Protein AF-A0A2G6EDW5-F1 (afdb_monomer_lite)

Foldseek 3Di:
DDFPPFPFDDPDQPDDDDDDDDDDDDDDDDDPDDDDPVLLVQLCCCCPVVPDDLVRSCVVSVHDSVVSVVSVCVPDDHDPPDDDDDDLCVVCVVVLLVVCVVPVPDDLVVSVVVVVVVPRPDDSVVSVVVSCVSHDDPDDDDDDPDDDDVLAEKEWDKFWQQWDDDPNDIFTWIKIWIATPHRRRITIGIDRDPDLVVVLVSQVVVCVVVVAHRQEYEYECDVSFFVDDDPPDTHTDVVVVVSCVVRVHHYDYDDPPDPSVPVSVVVVSVCCNPPVVVPPPPPLVVQLLVVQAVPPWAWLVVSCVSSVQQQDWDWDDDDPPIDIDRVVVVSVVVCVVVQQKHWADAPDDPPDPTTGIHGGDDDDDDDPLVVLLVLLVVLQVVQPQADLQLSCVQVVDDSVSNVVSLVVAQWDWDADPVGIGIHHPPDDDDPWDAKDKAAWQGCRCVSGPDRCVAEPPCDVPQADPVGTGHIFIGGRSHTQFHWDAPPVRHTDDTDGPHDPDPPPDD

Sequence (506 aa):
MLPLRAIVLTVPPSGVSPAPSRCRSTDRLHTDMSISNEQKARILRLHLAEGWGVNTVADQLGIHHTTVERVLARAGPPRAERTRRPSKLDPWLPFMIETLEQYPTLTAQRLYRMCVNRGHQGGASLFRARVAELRPRPTPEAHLRLRTLPGEQARVDWGHFGKVTIGRAERPLMAFVMVLSYSRRLFLRFYLNQRMEGFLHGHRSAFEYQGRVPRVLLYDNLKSAVLDRQGDAIRFHPTLLELSTWYRFEPRPVAPARGNEKGRVERAIRYVRDNFFAARSLHLSGAVVAEVAANPGIHTRELHERVPELSTKITVGSGKWTSEVPVGSRLLVCLAMQLRIARAATSGSWRTSQYGWCQAPDVQRPSVEEGRLWLVQRYLDRFGPVTTADIRWWTGLTAAQVRKALDALDVEAVAVDDGEAWILPGQLLPEALGVCLLPELDPTPMGYKERSWFLGNHGGVLFDRNGNVGPTIWVDGRIVGGWAVDGEGVPVKPRLRTPLERELSG

Structure (mmCIF, N/CA/C/O backbone):
data_AF-A0A2G6EDW5-F1
#
_entry.id   AF-A0A2G6EDW5-F1
#
loop_
_atom_site.group_PDB
_atom_site.id
_atom_site.type_symbol
_atom_site.label_atom_id
_atom_site.label_alt_id
_atom_site.label_comp_id
_atom_site.label_asym_id
_atom_site.label_entity_id
_atom_site.label_seq_id
_atom_site.pdbx_PDB_ins_code
_atom_site.Cartn_x
_atom_site.Cartn_y
_atom_site.Cartn_z
_atom_site.occupancy
_atom_site.B_iso_or_equiv
_atom_site.auth_seq_id
_atom_site.auth_comp_id
_atom_site.auth_asym_id
_atom_site.auth_atom_id
_atom_site.pdbx_PDB_model_num
ATOM 1 N N . MET A 1 1 ? 3.247 -6.801 5.069 1.00 23.39 1 MET A N 1
ATOM 2 C CA . MET A 1 1 ? 4.023 -6.651 3.817 1.00 23.39 1 MET A CA 1
ATOM 3 C C . MET A 1 1 ? 3.080 -6.168 2.726 1.00 23.39 1 MET A C 1
ATOM 5 O O . MET A 1 1 ? 2.304 -6.960 2.214 1.00 23.39 1 MET A O 1
ATOM 9 N N . LEU A 1 2 ? 3.072 -4.868 2.421 1.00 20.95 2 LEU A N 1
ATOM 10 C CA . LEU A 1 2 ? 2.308 -4.348 1.282 1.00 20.95 2 LEU A CA 1
ATOM 11 C C . LEU A 1 2 ? 2.976 -4.831 -0.018 1.00 20.95 2 LEU A C 1
ATOM 13 O O . LEU A 1 2 ? 4.193 -4.672 -0.146 1.00 20.95 2 LEU A O 1
ATOM 17 N N . PRO A 1 3 ? 2.241 -5.412 -0.981 1.00 23.45 3 PRO A N 1
ATOM 18 C CA . PRO A 1 3 ? 2.819 -5.751 -2.270 1.00 23.45 3 PRO A CA 1
ATOM 19 C C . PRO A 1 3 ? 3.171 -4.448 -2.994 1.00 23.45 3 PRO A C 1
ATOM 21 O O . PRO A 1 3 ? 2.296 -3.616 -3.238 1.00 23.45 3 PRO A O 1
ATOM 24 N N . LEU A 1 4 ? 4.449 -4.277 -3.352 1.00 25.70 4 LEU A N 1
ATOM 25 C CA . LEU A 1 4 ? 4.898 -3.267 -4.314 1.00 25.70 4 LEU A CA 1
ATOM 26 C C . LEU A 1 4 ? 3.966 -3.345 -5.528 1.00 25.70 4 LEU A C 1
ATOM 28 O O . LEU A 1 4 ? 3.939 -4.364 -6.226 1.00 25.70 4 LEU A O 1
ATOM 32 N N . ARG A 1 5 ? 3.118 -2.328 -5.724 1.00 27.20 5 ARG A N 1
ATOM 33 C CA . ARG A 1 5 ? 2.229 -2.253 -6.888 1.00 27.20 5 ARG A CA 1
ATOM 34 C C . ARG A 1 5 ? 3.093 -2.186 -8.144 1.00 27.20 5 ARG A C 1
ATOM 36 O O . ARG A 1 5 ? 4.141 -1.547 -8.143 1.00 27.20 5 ARG A O 1
ATOM 43 N N . ALA A 1 6 ? 2.675 -2.910 -9.180 1.00 30.12 6 ALA A N 1
ATOM 44 C CA . ALA A 1 6 ? 3.394 -2.983 -10.443 1.00 30.12 6 ALA A CA 1
ATOM 45 C C . ALA A 1 6 ? 3.605 -1.570 -11.007 1.00 30.12 6 ALA A C 1
ATOM 47 O O . ALA A 1 6 ? 2.644 -0.823 -11.176 1.00 30.12 6 ALA A O 1
ATOM 48 N N . ILE A 1 7 ? 4.855 -1.210 -11.294 1.00 33.75 7 ILE A N 1
ATOM 49 C CA . ILE A 1 7 ? 5.156 -0.046 -12.121 1.00 33.75 7 ILE A CA 1
ATOM 50 C C . ILE A 1 7 ? 5.038 -0.529 -13.564 1.00 33.75 7 ILE A C 1
ATOM 52 O O . ILE A 1 7 ? 5.906 -1.241 -14.066 1.00 33.75 7 ILE A O 1
ATOM 56 N N . VAL A 1 8 ? 3.926 -0.191 -14.210 1.00 31.09 8 VAL A N 1
ATOM 57 C CA . VAL A 1 8 ? 3.700 -0.494 -15.622 1.00 31.09 8 VAL A CA 1
ATOM 58 C C . VAL A 1 8 ? 4.415 0.563 -16.456 1.00 31.09 8 VAL A C 1
ATOM 60 O O . VAL A 1 8 ? 4.054 1.735 -16.421 1.00 31.09 8 VAL A O 1
ATOM 63 N N . LEU A 1 9 ? 5.430 0.153 -17.216 1.00 31.62 9 LEU A N 1
ATOM 64 C CA . LEU A 1 9 ? 6.068 1.012 -18.211 1.00 31.62 9 LEU A CA 1
ATOM 65 C C . LEU A 1 9 ? 5.511 0.694 -19.588 1.00 31.62 9 LEU A C 1
ATOM 67 O O . LEU A 1 9 ? 5.876 -0.302 -20.213 1.00 31.62 9 LEU A O 1
ATOM 71 N N . THR A 1 10 ? 4.638 1.568 -20.071 1.00 26.78 10 THR A N 1
ATOM 72 C CA . THR A 1 10 ? 4.231 1.579 -21.471 1.00 26.78 10 THR A CA 1
ATOM 73 C C . THR A 1 10 ? 5.297 2.343 -22.248 1.00 26.78 10 THR A C 1
ATOM 75 O O . THR A 1 10 ? 5.306 3.570 -22.260 1.00 26.78 10 THR A O 1
ATOM 78 N N . VAL A 1 11 ? 6.233 1.633 -22.878 1.00 28.80 11 VAL A N 1
ATOM 79 C CA . VAL A 1 11 ? 7.040 2.240 -23.945 1.00 28.80 11 VAL A CA 1
ATOM 80 C C . VAL A 1 11 ? 6.118 2.320 -25.164 1.00 28.80 11 VAL A C 1
ATOM 82 O O . VAL A 1 11 ? 5.659 1.262 -25.611 1.00 28.80 11 VAL A O 1
ATOM 85 N N . PRO A 1 12 ? 5.777 3.513 -25.686 1.00 22.08 12 PRO A N 1
ATOM 86 C CA . PRO A 1 12 ? 5.020 3.589 -26.923 1.00 22.08 12 PRO A CA 1
ATOM 87 C C . PRO A 1 12 ? 5.816 2.859 -28.012 1.00 22.08 12 PRO A C 1
ATOM 89 O O . PRO A 1 12 ? 7.042 3.015 -28.069 1.00 22.08 12 PRO A O 1
ATOM 92 N N . PRO A 1 13 ? 5.172 2.046 -28.870 1.00 25.48 13 PRO A N 1
ATOM 93 C CA . PRO A 1 13 ? 5.844 1.582 -30.070 1.00 25.48 13 PRO A CA 1
ATOM 94 C C . PRO A 1 13 ? 6.332 2.833 -30.800 1.00 25.48 13 PRO A C 1
ATOM 96 O O . PRO A 1 13 ? 5.554 3.756 -31.035 1.00 25.48 13 PRO A O 1
ATOM 99 N N . SER A 1 14 ? 7.630 2.891 -31.095 1.00 26.97 14 SER A N 1
ATOM 100 C CA . SER A 1 14 ? 8.185 3.867 -32.031 1.00 26.97 14 SER A CA 1
ATOM 101 C C . SER A 1 14 ? 7.243 3.938 -33.231 1.00 26.97 14 SER A C 1
ATOM 103 O O . SER A 1 14 ? 7.039 2.912 -33.881 1.00 26.97 14 SER A O 1
ATOM 105 N N . GLY A 1 15 ? 6.604 5.097 -33.413 1.00 26.78 15 GLY A N 1
ATOM 106 C CA . GLY A 1 15 ? 5.416 5.273 -34.241 1.00 26.78 15 GLY A CA 1
ATOM 107 C C . GLY A 1 15 ? 5.544 4.607 -35.602 1.00 26.78 15 GLY A C 1
ATOM 108 O O . GLY A 1 15 ? 6.230 5.107 -36.484 1.00 26.78 15 GLY A O 1
ATOM 109 N N . VAL A 1 16 ? 4.855 3.483 -35.759 1.00 26.73 16 VAL A N 1
ATOM 110 C CA . VAL A 1 16 ? 4.478 2.924 -37.051 1.00 26.73 16 VAL A CA 1
ATOM 111 C C . VAL A 1 16 ? 3.060 2.416 -36.861 1.00 26.73 16 VAL A C 1
ATOM 113 O O . VAL A 1 16 ? 2.826 1.388 -36.226 1.00 26.73 16 VAL A O 1
ATOM 116 N N . SER A 1 17 ? 2.108 3.205 -37.347 1.00 24.05 17 SER A N 1
ATOM 117 C CA . SER A 1 17 ? 0.710 2.803 -37.447 1.00 24.05 17 SER A CA 1
ATOM 118 C C . SER A 1 17 ? 0.622 1.603 -38.401 1.00 24.05 17 SER A C 1
ATOM 120 O O . SER A 1 17 ? 1.154 1.696 -39.512 1.00 24.05 17 SER A O 1
ATOM 122 N N . PRO A 1 18 ? 0.012 0.466 -38.024 1.00 26.47 18 PRO A N 1
ATOM 123 C CA . PRO A 1 18 ? -0.273 -0.585 -38.982 1.00 26.47 18 PRO A CA 1
ATOM 124 C C . PRO A 1 18 ? -1.469 -0.130 -39.822 1.00 26.47 18 PRO A C 1
ATOM 126 O O . PRO A 1 18 ? -2.600 -0.084 -39.343 1.00 26.47 18 PRO A O 1
ATOM 129 N N . ALA A 1 19 ? -1.215 0.237 -41.077 1.00 26.19 19 ALA A N 1
ATOM 130 C CA . ALA A 1 19 ? -2.275 0.383 -42.065 1.00 26.19 19 ALA A CA 1
ATOM 131 C C . ALA A 1 19 ? -3.064 -0.942 -42.179 1.00 26.19 19 ALA A C 1
ATOM 133 O O . ALA A 1 19 ? -2.470 -2.017 -42.030 1.00 26.19 19 ALA A O 1
ATOM 134 N N . PRO A 1 20 ? -4.384 -0.899 -42.439 1.00 25.25 20 PRO A N 1
ATOM 135 C CA . PRO A 1 20 ? -5.203 -2.099 -42.523 1.00 25.25 20 PRO A CA 1
ATOM 136 C C . PRO A 1 20 ? -4.734 -2.975 -43.687 1.00 25.25 20 PRO A C 1
ATOM 138 O O . PRO A 1 20 ? -4.747 -2.570 -44.850 1.00 25.25 20 PRO A O 1
ATOM 141 N N . SER A 1 21 ? -4.324 -4.201 -43.367 1.00 25.28 21 SER A N 1
ATOM 142 C CA . SER A 1 21 ? -4.021 -5.232 -44.349 1.00 25.28 21 SER A CA 1
ATOM 143 C C . SER A 1 21 ? -5.311 -5.646 -45.051 1.00 25.28 21 SER A C 1
ATOM 145 O O . SER A 1 21 ? -6.099 -6.428 -44.517 1.00 25.28 21 SER A O 1
ATOM 147 N N . ARG A 1 22 ? -5.524 -5.147 -46.273 1.00 24.38 22 ARG A N 1
ATOM 148 C CA . ARG A 1 22 ? -6.375 -5.847 -47.234 1.00 24.38 22 ARG A CA 1
ATOM 149 C C . ARG A 1 22 ? -5.703 -7.176 -47.548 1.00 24.38 22 ARG A C 1
ATOM 151 O O . ARG A 1 22 ? -4.626 -7.222 -48.135 1.00 24.38 22 ARG A O 1
ATOM 158 N N . CYS A 1 23 ? -6.356 -8.243 -47.113 1.00 22.83 23 CYS A N 1
ATOM 159 C CA . CYS A 1 23 ? -6.057 -9.600 -47.511 1.00 22.83 23 CYS A CA 1
ATOM 160 C C . CYS A 1 23 ? -6.125 -9.679 -49.047 1.00 22.83 23 CYS A C 1
ATOM 162 O O . CYS A 1 23 ? -7.180 -9.451 -49.638 1.00 22.83 23 CYS A O 1
ATOM 164 N N . ARG A 1 24 ? -4.998 -9.969 -49.696 1.00 23.20 24 ARG A N 1
ATOM 165 C CA . ARG A 1 24 ? -4.984 -10.671 -50.979 1.00 23.20 24 ARG A CA 1
ATOM 166 C C . ARG A 1 24 ? -4.063 -11.863 -50.807 1.00 23.20 24 ARG A C 1
ATOM 168 O O . ARG A 1 24 ? -2.847 -11.726 -50.723 1.00 23.20 24 ARG A O 1
ATOM 175 N N . SER A 1 25 ? -4.696 -13.018 -50.681 1.00 31.72 25 SER A N 1
ATOM 176 C CA . SER A 1 25 ? -4.095 -14.320 -50.894 1.00 31.72 25 SER A CA 1
ATOM 177 C C . SER A 1 25 ? -3.462 -14.352 -52.281 1.00 31.72 25 SER A C 1
ATOM 179 O O . SER A 1 25 ? -4.172 -14.278 -53.281 1.00 31.72 25 SER A O 1
ATOM 181 N N . THR A 1 26 ? -2.147 -14.501 -52.339 1.00 25.69 26 THR A N 1
ATOM 182 C CA . THR A 1 26 ? -1.496 -15.178 -53.458 1.00 25.69 26 THR A CA 1
ATOM 183 C C . THR A 1 26 ? -0.311 -15.939 -52.897 1.00 25.69 26 THR A C 1
ATOM 185 O O . THR A 1 26 ? 0.756 -15.370 -52.670 1.00 25.69 26 THR A O 1
ATOM 188 N N . ASP A 1 27 ? -0.536 -17.230 -52.672 1.00 35.50 27 ASP A N 1
ATOM 189 C CA . ASP A 1 27 ? 0.467 -18.254 -52.931 1.00 35.50 27 ASP A CA 1
ATOM 190 C C . ASP A 1 27 ? 1.172 -17.914 -54.245 1.00 35.50 27 ASP A C 1
ATOM 192 O O . ASP A 1 27 ? 0.540 -17.937 -55.302 1.00 35.50 27 ASP A O 1
ATOM 196 N N . ARG A 1 28 ? 2.457 -17.558 -54.192 1.00 28.11 28 ARG A N 1
ATOM 197 C CA . ARG A 1 28 ? 3.363 -17.718 -55.330 1.00 28.11 28 ARG A CA 1
ATOM 198 C C . ARG A 1 28 ? 4.738 -18.101 -54.819 1.00 28.11 28 ARG A C 1
ATOM 200 O O . ARG A 1 28 ? 5.380 -17.381 -54.059 1.00 28.11 28 ARG A O 1
ATOM 207 N N . LEU A 1 29 ? 5.114 -19.290 -55.259 1.00 29.22 29 LEU A N 1
ATOM 208 C CA . LEU A 1 29 ? 6.400 -19.939 -55.137 1.00 29.22 29 LEU A CA 1
ATOM 209 C C . LEU A 1 29 ? 7.554 -18.978 -55.452 1.00 29.22 29 LEU A C 1
ATOM 211 O O . LEU A 1 29 ? 7.464 -18.120 -56.329 1.00 29.22 29 LEU A O 1
ATOM 215 N N . HIS A 1 30 ? 8.650 -19.175 -54.726 1.00 31.78 30 HIS A N 1
ATOM 216 C CA . HIS A 1 30 ? 9.966 -18.631 -55.027 1.00 31.78 30 HIS A CA 1
ATOM 217 C C . HIS A 1 30 ? 10.304 -18.812 -56.516 1.00 31.78 30 HIS A C 1
ATOM 219 O O . HIS A 1 30 ? 10.335 -19.932 -57.020 1.00 31.78 30 HIS A O 1
ATOM 225 N N . THR A 1 31 ? 10.623 -17.722 -57.212 1.00 30.25 31 THR A N 1
ATOM 226 C CA . THR A 1 31 ? 11.401 -17.781 -58.455 1.00 30.25 31 THR A CA 1
ATOM 227 C C . THR A 1 31 ? 12.314 -16.565 -58.491 1.00 30.25 31 THR A C 1
ATOM 229 O O . THR A 1 31 ? 11.881 -15.438 -58.723 1.00 30.25 31 THR A O 1
ATOM 232 N N . ASP A 1 32 ? 13.584 -16.793 -58.176 1.00 34.94 32 ASP A N 1
ATOM 233 C CA . ASP A 1 32 ? 14.658 -15.827 -58.367 1.00 34.94 32 ASP A CA 1
ATOM 234 C C . ASP A 1 32 ? 14.968 -15.812 -59.874 1.00 34.94 32 ASP A C 1
ATOM 236 O O . ASP A 1 32 ? 15.695 -16.656 -60.390 1.00 34.94 32 ASP A O 1
ATOM 240 N N . MET A 1 33 ? 14.299 -14.930 -60.620 1.00 41.44 33 MET A N 1
ATOM 241 C CA . MET A 1 33 ? 14.505 -14.769 -62.062 1.00 41.44 33 MET A CA 1
ATOM 242 C C . MET A 1 33 ? 15.523 -13.651 -62.293 1.00 41.44 33 MET A C 1
ATOM 244 O O . MET A 1 33 ? 15.199 -12.462 -62.237 1.00 41.44 33 MET A O 1
ATOM 248 N N . SER A 1 34 ? 16.771 -14.022 -62.573 1.00 52.81 34 SER A N 1
ATOM 249 C CA . SER A 1 34 ? 17.755 -13.110 -63.151 1.00 52.81 34 SER A CA 1
ATOM 250 C C . SER A 1 34 ? 17.226 -12.572 -64.487 1.00 52.81 34 SER A C 1
ATOM 252 O O . SER A 1 34 ? 17.019 -13.350 -65.416 1.00 52.81 34 SER A O 1
ATOM 254 N N . ILE A 1 35 ? 17.011 -11.257 -64.606 1.00 68.88 35 ILE A N 1
ATOM 255 C CA . ILE A 1 35 ? 16.650 -10.628 -65.888 1.00 68.88 35 ILE A CA 1
ATOM 256 C C . ILE A 1 35 ? 17.711 -10.962 -66.946 1.00 68.88 35 ILE A C 1
ATOM 258 O O . ILE A 1 35 ? 18.905 -10.706 -66.730 1.00 68.88 35 ILE A O 1
ATOM 262 N N . SER A 1 36 ? 17.270 -11.485 -68.093 1.00 76.69 36 SER A N 1
ATOM 263 C CA . SER A 1 36 ? 18.157 -11.856 -69.199 1.00 76.69 36 SER A CA 1
ATOM 264 C C . SER A 1 36 ? 18.788 -10.617 -69.849 1.00 76.69 36 SER A C 1
ATOM 266 O O . SER A 1 36 ? 18.248 -9.508 -69.790 1.00 76.69 36 SER A O 1
ATOM 268 N N . ASN A 1 37 ? 19.950 -10.774 -70.487 1.00 72.38 37 ASN A N 1
ATOM 269 C CA . ASN A 1 37 ? 20.600 -9.659 -71.189 1.00 72.38 37 ASN A CA 1
ATOM 270 C C . ASN A 1 37 ? 19.751 -9.130 -72.359 1.00 72.38 37 ASN A C 1
ATOM 272 O O . ASN A 1 37 ? 19.769 -7.933 -72.633 1.00 72.38 37 ASN A O 1
ATOM 276 N N . GLU A 1 38 ? 18.936 -9.987 -72.971 1.00 75.12 38 GLU A N 1
ATOM 277 C CA . GLU A 1 38 ? 17.980 -9.612 -74.014 1.00 75.12 38 GLU A CA 1
ATOM 278 C C . GLU A 1 38 ? 16.862 -8.704 -73.474 1.00 75.12 38 GLU A C 1
ATOM 280 O O . GLU A 1 38 ? 16.521 -7.683 -74.075 1.00 75.12 38 GLU A O 1
ATOM 285 N N . GLN A 1 39 ? 16.348 -9.004 -72.277 1.00 79.25 39 GLN A N 1
ATOM 286 C CA . GLN A 1 39 ? 15.376 -8.147 -71.597 1.00 79.25 39 GLN A CA 1
ATOM 287 C C . GLN A 1 39 ? 15.979 -6.786 -71.218 1.00 79.25 39 GLN A C 1
ATOM 289 O O . GLN A 1 39 ? 15.306 -5.766 -71.356 1.00 79.25 39 GLN A O 1
ATOM 294 N N . LYS A 1 40 ? 17.256 -6.733 -70.808 1.00 81.38 40 LYS A N 1
ATOM 295 C CA . LYS A 1 40 ? 17.952 -5.453 -70.561 1.00 81.38 40 LYS A CA 1
ATOM 296 C C . LYS A 1 40 ? 18.083 -4.624 -71.838 1.00 81.38 40 LYS A C 1
ATOM 298 O O . LYS A 1 40 ? 17.807 -3.429 -71.802 1.00 81.38 40 LYS A O 1
ATOM 303 N N . ALA A 1 41 ? 18.459 -5.249 -72.955 1.00 79.75 41 ALA A N 1
ATOM 304 C CA . ALA A 1 41 ? 18.582 -4.567 -74.242 1.00 79.75 41 ALA A CA 1
ATOM 305 C C . ALA A 1 41 ? 17.236 -3.986 -74.710 1.00 79.75 41 ALA A C 1
ATOM 307 O O . ALA A 1 41 ? 17.182 -2.836 -75.143 1.00 79.75 41 ALA A O 1
ATOM 308 N N . ARG A 1 42 ? 16.131 -4.729 -74.536 1.00 84.50 42 ARG A N 1
ATOM 309 C CA . ARG A 1 42 ? 14.771 -4.235 -74.824 1.00 84.50 42 ARG A CA 1
ATOM 310 C C . ARG A 1 42 ? 14.380 -3.034 -73.964 1.00 84.50 42 ARG A C 1
ATOM 312 O O . ARG A 1 42 ? 13.862 -2.064 -74.505 1.00 84.50 42 ARG A O 1
ATOM 319 N N . ILE A 1 43 ? 14.662 -3.071 -72.658 1.00 86.69 43 ILE A N 1
ATOM 320 C CA . ILE A 1 43 ? 14.402 -1.940 -71.750 1.00 86.69 43 ILE A CA 1
ATOM 321 C C . ILE A 1 43 ? 15.144 -0.683 -72.218 1.00 86.69 43 ILE A C 1
ATOM 323 O O . ILE A 1 43 ? 14.554 0.394 -72.287 1.00 86.69 43 ILE A O 1
ATOM 327 N N . LEU A 1 44 ? 16.430 -0.824 -72.557 1.00 84.31 44 LEU A N 1
ATOM 328 C CA . LEU A 1 44 ? 17.252 0.299 -73.003 1.00 84.31 44 LEU A CA 1
ATOM 329 C C . LEU A 1 44 ? 16.786 0.851 -74.349 1.00 84.31 44 LEU A C 1
ATOM 331 O O . LEU A 1 44 ? 16.698 2.065 -74.490 1.00 84.31 44 LEU A O 1
ATOM 335 N N . ARG A 1 45 ? 16.418 -0.011 -75.304 1.00 85.12 45 ARG A N 1
ATOM 336 C CA . ARG A 1 45 ? 15.890 0.417 -76.607 1.00 85.12 45 ARG A CA 1
ATOM 337 C C . ARG A 1 45 ? 14.582 1.198 -76.459 1.00 85.12 45 ARG A C 1
ATOM 339 O O . ARG A 1 45 ? 14.492 2.319 -76.948 1.00 85.12 45 ARG A O 1
ATOM 346 N N . LEU A 1 46 ? 13.603 0.637 -75.745 1.00 87.94 46 LEU A N 1
ATOM 347 C CA . LEU A 1 46 ? 12.280 1.253 -75.584 1.00 87.94 46 LEU A CA 1
ATOM 348 C C . LEU A 1 46 ? 12.359 2.603 -74.855 1.00 87.94 46 LEU A C 1
ATOM 350 O O . LEU A 1 46 ? 11.658 3.544 -75.212 1.00 87.94 46 LEU A O 1
ATOM 354 N N . HIS A 1 47 ? 13.230 2.726 -73.851 1.00 86.81 47 HIS A N 1
ATOM 355 C CA . HIS A 1 47 ? 13.345 3.968 -73.088 1.00 86.81 47 HIS A CA 1
ATOM 356 C C . HIS A 1 47 ? 14.249 5.013 -73.756 1.00 86.81 47 HIS A C 1
ATOM 358 O O . HIS A 1 47 ? 13.882 6.181 -73.812 1.00 86.81 47 HIS A O 1
ATOM 364 N N . LEU A 1 48 ? 15.432 4.619 -74.247 1.00 79.00 48 LEU A N 1
ATOM 365 C CA . LEU A 1 48 ? 16.451 5.562 -74.731 1.00 79.00 48 LEU A CA 1
ATOM 366 C C . LEU A 1 48 ? 16.336 5.875 -76.226 1.00 79.00 48 LEU A C 1
ATOM 368 O O . LEU A 1 48 ? 16.649 6.994 -76.615 1.00 79.00 48 LEU A O 1
ATOM 372 N N . ALA A 1 49 ? 15.911 4.916 -77.056 1.00 78.44 49 ALA A N 1
ATOM 373 C CA . ALA A 1 49 ? 15.756 5.133 -78.497 1.00 78.44 49 ALA A CA 1
ATOM 374 C C . ALA A 1 49 ? 14.318 5.519 -78.871 1.00 78.44 49 ALA A C 1
ATOM 376 O O . ALA A 1 49 ? 14.119 6.383 -79.717 1.00 78.44 49 ALA A O 1
ATOM 377 N N . GLU A 1 50 ? 13.321 4.899 -78.233 1.00 81.50 50 GLU A N 1
ATOM 378 C CA . GLU A 1 50 ? 11.901 5.126 -78.551 1.00 81.50 50 GLU A CA 1
ATOM 379 C C . GLU A 1 50 ? 11.221 6.136 -77.602 1.00 81.50 50 GLU A C 1
ATOM 381 O O . GLU A 1 50 ? 10.112 6.585 -77.877 1.00 81.50 50 GLU A O 1
ATOM 386 N N . GLY A 1 51 ? 11.877 6.530 -76.501 1.00 80.56 51 GLY A N 1
ATOM 387 C CA . GLY A 1 51 ? 11.410 7.589 -75.595 1.00 80.56 51 GLY A CA 1
ATOM 388 C C . GLY A 1 51 ? 10.263 7.199 -74.655 1.00 80.56 51 GLY A C 1
ATOM 389 O O . GLY A 1 51 ? 9.605 8.072 -74.089 1.00 80.56 51 GLY A O 1
ATOM 390 N N . TRP A 1 52 ? 9.986 5.905 -74.475 1.00 88.00 52 TRP A N 1
ATOM 391 C CA . TRP A 1 52 ? 8.850 5.444 -73.670 1.00 88.00 52 TRP A CA 1
ATOM 392 C C . TRP A 1 52 ? 9.086 5.664 -72.173 1.00 88.00 52 TRP A C 1
ATOM 394 O O . TRP A 1 52 ? 10.176 5.419 -71.663 1.00 88.00 52 TRP A O 1
ATOM 404 N N . GLY A 1 53 ? 8.049 6.055 -71.426 1.00 84.38 53 GLY A N 1
ATOM 405 C CA . GLY A 1 53 ? 8.129 6.225 -69.970 1.00 84.38 53 GLY A CA 1
ATOM 406 C C . GLY A 1 53 ? 8.392 4.912 -69.215 1.00 84.38 53 GLY A C 1
ATOM 407 O O . GLY A 1 53 ? 8.010 3.835 -69.663 1.00 84.38 53 GLY A O 1
ATOM 408 N N . VAL A 1 54 ? 9.012 4.989 -68.030 1.00 86.50 54 VAL A N 1
ATOM 409 C CA . VAL A 1 54 ? 9.403 3.816 -67.212 1.00 86.50 54 VAL A CA 1
ATOM 410 C C . VAL A 1 54 ? 8.234 2.863 -66.941 1.00 86.50 54 VAL A C 1
ATOM 412 O O . VAL A 1 54 ? 8.390 1.651 -67.075 1.00 86.50 54 VAL A O 1
ATOM 415 N N . ASN A 1 55 ? 7.062 3.399 -66.589 1.00 86.38 55 ASN A N 1
ATOM 416 C CA . ASN A 1 55 ? 5.870 2.589 -66.324 1.00 86.38 55 ASN A CA 1
ATOM 417 C C . ASN A 1 55 ? 5.322 1.953 -67.608 1.00 86.38 55 ASN A C 1
ATOM 419 O O . ASN A 1 55 ? 4.954 0.788 -67.598 1.00 86.38 55 ASN A O 1
ATOM 423 N N . THR A 1 56 ? 5.379 2.667 -68.733 1.00 88.69 56 THR A N 1
ATOM 424 C CA . THR A 1 56 ? 4.980 2.142 -70.045 1.00 88.69 56 THR A CA 1
ATOM 425 C C . THR A 1 56 ? 5.859 0.963 -70.465 1.00 88.69 56 THR A C 1
ATOM 427 O O . THR A 1 56 ? 5.359 -0.055 -70.932 1.00 88.69 56 THR A O 1
ATOM 430 N N . VAL A 1 57 ? 7.175 1.061 -70.247 1.00 86.69 57 VAL A N 1
ATOM 431 C CA . VAL A 1 57 ? 8.119 -0.038 -70.508 1.00 86.69 57 VAL A CA 1
ATOM 432 C C . VAL A 1 57 ? 7.879 -1.218 -69.560 1.00 86.69 57 VAL A C 1
ATOM 434 O O . VAL A 1 57 ? 7.957 -2.371 -69.982 1.00 86.69 57 VAL A O 1
ATOM 437 N N . ALA A 1 58 ? 7.582 -0.941 -68.288 1.00 89.25 58 ALA A N 1
ATOM 438 C CA . ALA A 1 58 ? 7.284 -1.951 -67.276 1.00 89.25 58 ALA A CA 1
ATOM 439 C C . ALA A 1 58 ? 6.028 -2.764 -67.627 1.00 89.25 58 ALA A C 1
ATOM 441 O O . ALA A 1 58 ? 6.076 -3.996 -67.629 1.00 89.25 58 ALA A O 1
ATOM 442 N N . ASP A 1 59 ? 4.950 -2.074 -68.000 1.00 86.56 59 ASP A N 1
ATOM 443 C CA . ASP A 1 59 ? 3.678 -2.684 -68.383 1.00 86.56 59 ASP A CA 1
ATOM 444 C C . ASP A 1 59 ? 3.819 -3.494 -69.680 1.00 86.56 59 ASP A C 1
ATOM 446 O O . ASP A 1 59 ? 3.386 -4.644 -69.738 1.00 86.56 59 ASP A O 1
ATOM 450 N N . GLN A 1 60 ? 4.516 -2.951 -70.688 1.00 87.94 60 GLN A N 1
ATOM 451 C CA . GLN A 1 60 ? 4.726 -3.624 -71.975 1.00 87.94 60 GLN A CA 1
ATOM 452 C C . GLN A 1 60 ? 5.554 -4.910 -71.856 1.00 87.94 60 GLN A C 1
ATOM 454 O O . GLN A 1 60 ? 5.315 -5.884 -72.569 1.00 87.94 60 GLN A O 1
ATOM 459 N N . LEU A 1 61 ? 6.566 -4.912 -70.986 1.00 84.50 61 LEU A N 1
ATOM 460 C CA . LEU A 1 61 ? 7.465 -6.053 -70.806 1.00 84.50 61 LEU A CA 1
ATOM 461 C C . LEU A 1 61 ? 7.026 -6.991 -69.671 1.00 84.50 61 LEU A C 1
ATOM 463 O O . LEU A 1 61 ? 7.691 -8.001 -69.438 1.00 84.50 61 LEU A O 1
ATOM 467 N N . GLY A 1 62 ? 5.934 -6.677 -68.964 1.00 82.00 62 GLY A N 1
ATOM 468 C CA . GLY A 1 62 ? 5.433 -7.470 -67.837 1.00 82.00 62 GLY A CA 1
ATOM 469 C C . GLY A 1 62 ? 6.415 -7.552 -66.664 1.00 82.00 62 GLY A C 1
ATOM 470 O O . GLY A 1 62 ? 6.433 -8.543 -65.932 1.00 82.00 62 GLY A O 1
ATOM 471 N N . ILE A 1 63 ? 7.266 -6.538 -66.494 1.00 84.25 63 ILE A N 1
ATOM 472 C CA . ILE A 1 63 ? 8.308 -6.487 -65.462 1.00 84.25 63 ILE A CA 1
ATOM 473 C C . ILE A 1 63 ? 8.038 -5.345 -64.492 1.00 84.25 63 ILE A C 1
ATOM 475 O O . ILE A 1 63 ? 7.524 -4.297 -64.857 1.00 84.25 63 ILE A O 1
ATOM 479 N N . HIS A 1 64 ? 8.423 -5.520 -63.230 1.00 81.31 64 HIS A N 1
ATOM 480 C CA . HIS A 1 64 ? 8.212 -4.482 -62.225 1.00 81.31 64 HIS A CA 1
ATOM 481 C C . HIS A 1 64 ? 9.016 -3.209 -62.561 1.00 81.31 64 HIS A C 1
ATOM 483 O O . HIS A 1 64 ? 10.209 -3.294 -62.864 1.00 81.31 64 HIS A O 1
ATOM 489 N N . HIS A 1 65 ? 8.391 -2.030 -62.457 1.00 81.06 65 HIS A N 1
ATOM 490 C CA . HIS A 1 65 ? 8.989 -0.727 -62.799 1.00 81.06 65 HIS A CA 1
ATOM 491 C C . HIS A 1 65 ? 10.340 -0.471 -62.111 1.00 81.06 65 HIS A C 1
ATOM 493 O O . HIS A 1 65 ? 11.268 0.027 -62.740 1.00 81.06 65 HIS A O 1
ATOM 499 N N . THR A 1 66 ? 10.523 -0.915 -60.861 1.00 79.12 66 THR A N 1
ATOM 500 C CA . THR A 1 66 ? 11.820 -0.798 -60.157 1.00 79.12 66 THR A CA 1
ATOM 501 C C . THR A 1 66 ? 12.953 -1.585 -60.818 1.00 79.12 66 THR A C 1
ATOM 503 O O . THR A 1 66 ? 14.129 -1.296 -60.587 1.00 79.12 66 THR A O 1
ATOM 506 N N . THR A 1 67 ? 12.641 -2.600 -61.625 1.00 82.69 67 THR A N 1
ATOM 507 C CA . THR A 1 67 ? 13.642 -3.336 -62.397 1.00 82.69 67 THR A CA 1
ATOM 508 C C . THR A 1 67 ? 14.016 -2.585 -63.673 1.00 82.69 67 THR A C 1
ATOM 510 O O . THR A 1 67 ? 15.200 -2.529 -64.002 1.00 82.69 67 THR A O 1
ATOM 513 N N . VAL A 1 68 ? 13.049 -1.930 -64.326 1.00 81.94 68 VAL A N 1
ATOM 514 C CA . VAL A 1 68 ? 13.287 -0.992 -65.439 1.00 81.94 68 VAL A CA 1
ATOM 515 C C . VAL A 1 68 ? 14.188 0.153 -64.970 1.00 81.94 68 VAL A C 1
ATOM 517 O O . VAL A 1 68 ? 15.257 0.361 -65.537 1.00 81.94 68 VAL A O 1
ATOM 520 N N . GLU A 1 69 ? 13.843 0.812 -63.859 1.00 80.88 69 GLU A N 1
ATOM 521 C CA . GLU A 1 69 ? 14.649 1.890 -63.262 1.00 80.88 69 GLU A CA 1
ATOM 522 C C . GLU A 1 69 ? 16.079 1.450 -62.939 1.00 80.88 69 GLU A C 1
ATOM 524 O O . GLU A 1 69 ? 17.029 2.197 -63.160 1.00 80.88 69 GLU A O 1
ATOM 529 N N . ARG A 1 70 ? 16.257 0.223 -62.438 1.00 80.75 70 ARG A N 1
ATOM 530 C CA . ARG A 1 70 ? 17.578 -0.323 -62.096 1.00 80.75 70 ARG A CA 1
ATOM 531 C C . ARG A 1 70 ? 18.444 -0.576 -63.328 1.00 80.75 70 ARG A C 1
ATOM 533 O O . ARG A 1 70 ? 19.656 -0.385 -63.253 1.00 80.75 70 ARG A O 1
ATOM 540 N N . VAL A 1 71 ? 17.845 -1.030 -64.431 1.00 81.81 71 VAL A N 1
ATOM 541 C CA . VAL A 1 71 ? 18.548 -1.230 -65.708 1.00 81.81 71 VAL A CA 1
ATOM 542 C C . VAL A 1 71 ? 18.948 0.120 -66.301 1.00 81.81 71 VAL A C 1
ATOM 544 O O . VAL A 1 71 ? 20.106 0.287 -66.675 1.00 81.81 71 VAL A O 1
ATOM 547 N N . LEU A 1 72 ? 18.049 1.107 -66.281 1.00 80.38 72 LEU A N 1
ATOM 548 C CA . LEU A 1 72 ? 18.330 2.470 -66.744 1.00 80.38 72 LEU A CA 1
ATOM 549 C C . LEU A 1 72 ? 19.413 3.161 -65.903 1.00 80.38 72 LEU A C 1
ATOM 551 O O . LEU A 1 72 ? 20.343 3.747 -66.450 1.00 80.38 72 LEU A O 1
ATOM 555 N N . ALA A 1 73 ? 19.355 3.025 -64.576 1.00 72.19 73 ALA A N 1
ATOM 556 C CA . ALA A 1 73 ? 20.332 3.613 -63.659 1.00 72.19 73 ALA A CA 1
ATOM 557 C C . ALA A 1 73 ? 21.745 3.022 -63.796 1.00 72.19 73 ALA A C 1
ATOM 559 O O . ALA A 1 73 ? 22.713 3.680 -63.430 1.00 72.19 73 ALA A O 1
ATOM 560 N N . ARG A 1 74 ? 21.872 1.784 -64.293 1.00 70.88 74 ARG A N 1
ATOM 561 C CA . ARG A 1 74 ? 23.169 1.141 -64.562 1.00 70.88 74 ARG A CA 1
ATOM 562 C C . ARG A 1 74 ? 23.708 1.413 -65.968 1.00 70.88 74 ARG A C 1
ATOM 564 O O . ARG A 1 74 ? 24.885 1.159 -66.189 1.00 70.88 74 ARG A O 1
ATOM 571 N N . ALA A 1 75 ? 22.869 1.873 -66.894 1.00 68.88 75 ALA A N 1
ATOM 572 C CA . ALA A 1 75 ? 23.234 2.083 -68.295 1.00 68.88 75 ALA A CA 1
ATOM 573 C C . ALA A 1 75 ? 23.422 3.562 -68.683 1.00 68.88 75 ALA A C 1
ATOM 575 O O . ALA A 1 75 ? 24.067 3.836 -69.689 1.00 68.88 75 ALA A O 1
ATOM 576 N N . GLY A 1 76 ? 22.871 4.511 -67.918 1.00 56.16 76 GLY A N 1
ATOM 577 C CA . GLY A 1 76 ? 23.083 5.948 -68.133 1.00 56.16 76 GLY A CA 1
ATOM 578 C C . GLY A 1 76 ? 24.301 6.508 -67.379 1.00 56.16 76 GLY A C 1
ATOM 579 O O . GLY A 1 76 ? 24.737 5.901 -66.396 1.00 56.16 76 GLY A O 1
ATOM 580 N N . PRO A 1 77 ? 24.843 7.679 -67.784 1.00 46.97 77 PRO A N 1
ATOM 581 C CA . PRO A 1 77 ? 25.864 8.371 -67.003 1.00 46.97 77 PRO A CA 1
ATOM 582 C C . PRO A 1 77 ? 25.325 8.704 -65.599 1.00 46.97 77 PRO A C 1
ATOM 584 O O . PRO A 1 77 ? 24.125 8.965 -65.442 1.00 46.97 77 PRO A O 1
ATOM 587 N N . PRO A 1 78 ? 26.183 8.667 -64.562 1.00 46.97 78 PRO A N 1
ATOM 588 C CA . PRO A 1 78 ? 25.756 8.779 -63.175 1.00 46.97 78 PRO A CA 1
ATOM 589 C C . PRO A 1 78 ? 24.984 10.079 -62.951 1.00 46.97 78 PRO A C 1
ATOM 591 O O . PRO A 1 78 ? 25.419 11.169 -63.320 1.00 46.97 78 PRO A O 1
ATOM 594 N N . ARG A 1 79 ? 23.805 9.945 -62.339 1.00 43.91 79 ARG A N 1
ATOM 595 C CA . ARG A 1 79 ? 22.931 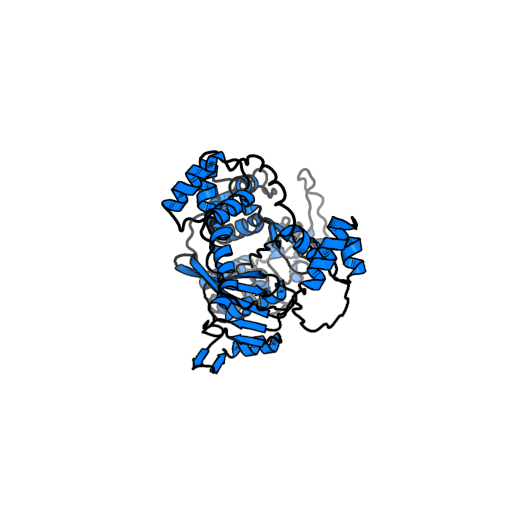11.062 -61.978 1.00 43.91 79 ARG A CA 1
ATOM 596 C C . ARG A 1 79 ? 23.737 12.045 -61.125 1.00 43.91 79 ARG A C 1
ATOM 598 O O . ARG A 1 79 ? 24.239 11.639 -60.080 1.00 43.91 79 ARG A O 1
ATOM 605 N N . ALA A 1 80 ? 23.846 13.299 -61.574 1.00 46.28 80 ALA A N 1
ATOM 606 C CA . ALA A 1 80 ? 24.576 14.355 -60.874 1.00 46.28 80 ALA A CA 1
ATOM 607 C C . ALA A 1 80 ? 24.234 14.335 -59.376 1.00 46.28 80 ALA A C 1
ATOM 609 O O . ALA A 1 80 ? 23.058 14.423 -58.997 1.00 46.28 80 ALA A O 1
ATOM 610 N N . GLU A 1 81 ? 25.254 14.149 -58.535 1.00 46.34 81 GLU A N 1
ATOM 611 C CA . GLU A 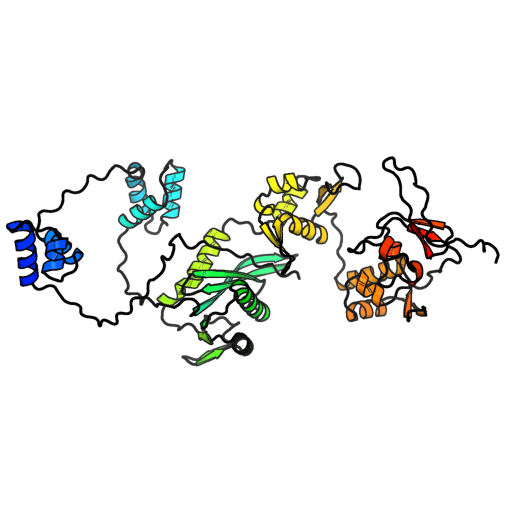1 81 ? 25.088 14.129 -57.088 1.00 46.34 81 GLU A CA 1
ATOM 612 C C . GLU A 1 81 ? 24.444 15.444 -56.657 1.00 46.34 81 GLU A C 1
ATOM 614 O O . GLU A 1 81 ? 24.987 16.528 -56.864 1.00 46.34 81 GLU A O 1
ATOM 619 N N . ARG A 1 82 ? 23.251 15.354 -56.059 1.00 47.25 82 ARG A N 1
ATOM 620 C CA . ARG A 1 82 ? 22.631 16.499 -55.392 1.00 47.25 82 ARG A CA 1
ATOM 621 C C . ARG A 1 82 ? 23.641 17.042 -54.386 1.00 47.25 82 ARG A C 1
ATOM 623 O O . ARG A 1 82 ? 23.976 16.340 -53.431 1.00 47.25 82 ARG A O 1
ATOM 630 N N . THR A 1 83 ? 24.088 18.278 -54.583 1.00 44.22 83 THR A N 1
ATOM 631 C CA . THR A 1 83 ? 24.950 18.999 -53.645 1.00 44.22 83 THR A CA 1
ATOM 632 C C . THR A 1 83 ? 24.325 18.934 -52.250 1.00 44.22 83 THR A C 1
ATOM 634 O O . THR A 1 83 ? 23.224 19.440 -52.007 1.00 44.22 83 THR A O 1
ATOM 637 N N . ARG A 1 84 ? 24.983 18.211 -51.333 1.00 55.25 84 ARG A N 1
ATOM 638 C CA . ARG A 1 84 ? 24.511 18.052 -49.953 1.00 55.25 84 ARG A CA 1
ATOM 639 C C . ARG A 1 84 ? 24.515 19.427 -49.292 1.00 55.25 84 ARG A C 1
ATOM 641 O O . ARG A 1 84 ? 25.554 20.074 -49.216 1.00 55.25 84 ARG A O 1
ATOM 648 N N . ARG A 1 85 ? 23.349 19.873 -48.815 1.00 60.62 85 ARG A N 1
ATOM 649 C CA . ARG A 1 85 ? 23.257 21.092 -48.002 1.00 60.62 85 ARG A CA 1
ATOM 650 C C . ARG A 1 85 ? 24.096 20.912 -46.728 1.00 60.62 85 ARG A C 1
ATOM 652 O O . ARG A 1 85 ? 23.992 19.839 -46.126 1.00 60.62 85 ARG A O 1
ATOM 659 N N . PRO A 1 86 ? 24.851 21.938 -46.296 1.00 67.12 86 PRO A N 1
ATOM 660 C CA . PRO A 1 86 ? 25.586 21.892 -45.041 1.00 67.12 86 PRO A CA 1
ATOM 661 C C . PRO A 1 86 ? 24.645 21.581 -43.875 1.00 67.12 86 PRO A C 1
ATOM 663 O O . PRO A 1 86 ? 23.588 22.197 -43.713 1.00 67.12 86 PRO A O 1
ATOM 666 N N . SER A 1 87 ? 25.018 20.594 -43.075 1.00 75.88 87 SER A N 1
ATOM 667 C CA . SER A 1 87 ? 24.320 20.191 -41.866 1.00 75.88 87 SER A CA 1
ATOM 668 C C . SER A 1 87 ? 24.852 20.965 -40.664 1.00 75.88 87 SER A C 1
ATOM 670 O O . SER A 1 87 ? 26.046 21.225 -40.548 1.00 75.88 87 SER A O 1
ATOM 672 N N . LYS A 1 88 ? 23.990 21.208 -39.667 1.00 78.62 88 LYS A N 1
ATOM 673 C CA . LYS A 1 88 ? 24.397 21.706 -38.333 1.00 78.62 88 LYS A CA 1
ATOM 674 C C . LYS A 1 88 ? 25.415 20.792 -37.623 1.00 78.62 88 LYS A C 1
ATOM 676 O O . LYS A 1 88 ? 25.947 21.146 -36.573 1.00 78.62 88 LYS A O 1
ATOM 681 N N . LEU A 1 89 ? 25.627 19.588 -38.152 1.00 81.31 89 LEU A N 1
ATOM 682 C CA . LEU A 1 89 ? 26.600 18.609 -37.687 1.00 81.31 89 LEU A CA 1
ATOM 683 C C . LEU A 1 89 ? 28.000 18.814 -38.285 1.00 81.31 89 LEU A C 1
ATOM 685 O O . LEU A 1 89 ? 28.969 18.396 -37.665 1.00 81.31 89 LEU A O 1
ATOM 689 N N . ASP A 1 90 ? 28.117 19.444 -39.453 1.00 83.00 90 ASP A N 1
ATOM 690 C CA . ASP A 1 90 ? 29.379 19.503 -40.199 1.00 83.00 90 ASP A CA 1
ATOM 691 C C . ASP A 1 90 ? 30.529 20.169 -39.419 1.00 83.00 90 ASP A C 1
ATOM 693 O O . ASP A 1 90 ? 31.621 19.601 -39.420 1.00 83.00 90 ASP A O 1
ATOM 697 N N . PRO A 1 91 ? 30.305 21.253 -38.641 1.00 87.12 91 PRO A N 1
ATOM 698 C CA . PRO A 1 91 ? 31.349 21.838 -37.789 1.00 87.12 91 PRO A CA 1
ATOM 699 C C . PRO A 1 91 ? 31.880 20.898 -36.695 1.00 87.12 91 PRO A C 1
ATOM 701 O O . PRO A 1 91 ? 32.955 21.124 -36.151 1.00 87.12 91 PRO A O 1
ATOM 704 N N . TRP A 1 92 ? 31.131 19.845 -36.354 1.00 86.12 92 TRP A N 1
ATOM 705 C CA . TRP A 1 92 ? 31.466 18.895 -35.291 1.00 86.12 92 TRP A CA 1
ATOM 706 C C . TRP A 1 92 ? 32.150 17.629 -35.818 1.00 86.12 92 TRP A C 1
ATOM 708 O O . TRP A 1 92 ? 32.628 16.828 -35.017 1.00 86.12 92 TRP A O 1
ATOM 718 N N . LEU A 1 93 ? 32.217 17.440 -37.143 1.00 85.12 93 LEU A N 1
ATOM 719 C CA . LEU A 1 93 ? 32.811 16.250 -37.758 1.00 85.12 93 LEU A CA 1
ATOM 720 C C . LEU A 1 93 ? 34.279 16.020 -37.365 1.00 85.12 93 LEU A C 1
ATOM 722 O O . LEU A 1 93 ? 34.579 14.879 -37.016 1.00 85.12 93 LEU A O 1
ATOM 726 N N . PRO A 1 94 ? 35.170 17.035 -37.347 1.00 87.62 94 PRO A N 1
ATOM 727 C CA . PRO A 1 94 ? 36.566 16.823 -36.958 1.00 87.62 94 PRO A CA 1
ATOM 728 C C . PRO A 1 94 ? 36.689 16.275 -35.532 1.00 87.62 94 PRO A C 1
ATOM 730 O O . PRO A 1 94 ? 37.308 15.239 -35.315 1.00 87.62 94 PRO A O 1
ATOM 733 N N . PHE A 1 95 ? 35.974 16.887 -34.582 1.00 85.00 95 PHE A N 1
ATOM 734 C CA . PHE A 1 95 ? 35.932 16.436 -33.190 1.00 85.00 95 PHE A CA 1
ATOM 735 C C . PHE A 1 95 ? 35.355 15.021 -33.049 1.00 85.00 95 PHE A C 1
ATOM 737 O O . PHE A 1 95 ? 35.825 14.220 -32.240 1.00 85.00 95 PHE A O 1
ATOM 744 N N . MET A 1 96 ? 34.318 14.696 -33.829 1.00 86.56 96 MET A N 1
ATOM 745 C CA . MET A 1 96 ? 33.717 13.363 -33.829 1.00 86.56 96 MET A CA 1
ATOM 746 C C . MET A 1 96 ? 34.695 12.296 -34.322 1.00 86.56 96 MET A C 1
ATOM 748 O O . MET A 1 96 ? 34.731 11.223 -33.727 1.00 86.56 96 MET A O 1
ATOM 752 N N . ILE A 1 97 ? 35.448 12.576 -35.388 1.00 86.94 97 ILE A N 1
ATOM 753 C CA . ILE A 1 97 ? 36.437 11.654 -35.958 1.00 86.94 97 ILE A CA 1
ATOM 754 C C . ILE A 1 97 ? 37.571 11.435 -34.956 1.00 86.94 97 ILE A C 1
ATOM 756 O O . ILE A 1 97 ? 37.770 10.302 -34.534 1.00 86.94 97 ILE A O 1
ATOM 760 N N . GLU A 1 98 ? 38.195 12.509 -34.470 1.00 83.88 98 GLU A N 1
ATOM 761 C CA . GLU A 1 98 ? 39.294 12.451 -33.494 1.00 83.88 98 GLU A CA 1
ATOM 762 C C . GLU A 1 98 ? 38.891 11.685 -32.221 1.00 83.88 98 GLU A C 1
ATOM 764 O O . GLU A 1 98 ? 39.593 10.792 -31.746 1.00 83.88 98 GLU A O 1
ATOM 769 N N . THR A 1 99 ? 37.689 11.951 -31.697 1.00 79.12 99 THR A N 1
ATOM 770 C CA . THR A 1 99 ? 37.199 11.254 -30.500 1.00 79.12 99 THR A CA 1
ATOM 771 C C . THR A 1 99 ? 36.919 9.769 -30.767 1.00 79.12 99 THR A C 1
ATOM 773 O O . THR A 1 99 ? 37.058 8.947 -29.862 1.00 79.12 99 THR A O 1
ATOM 776 N N . LEU A 1 100 ? 36.484 9.402 -31.977 1.00 82.12 100 LEU A N 1
ATOM 777 C CA . LEU A 1 100 ? 36.237 8.005 -32.351 1.00 82.12 100 LEU A CA 1
ATOM 778 C C . LEU A 1 100 ? 37.529 7.252 -32.684 1.00 82.12 100 LEU A C 1
ATOM 780 O O . LEU A 1 100 ? 37.574 6.049 -32.453 1.00 82.12 100 LEU A O 1
ATOM 784 N N . GLU A 1 101 ? 38.564 7.936 -33.168 1.00 81.81 101 GLU A N 1
ATOM 785 C CA . GLU A 1 101 ? 39.912 7.378 -33.318 1.00 81.81 101 GLU A CA 1
ATOM 786 C C . GLU A 1 101 ? 40.530 7.089 -31.948 1.00 81.81 101 GLU A C 1
ATOM 788 O O . GLU A 1 101 ? 41.028 5.990 -31.711 1.00 81.81 101 GLU A O 1
ATOM 793 N N . GLN A 1 102 ? 40.410 8.031 -31.007 1.00 73.31 102 GLN A N 1
ATOM 794 C CA . GLN A 1 102 ? 40.924 7.865 -29.647 1.00 73.31 102 GLN A CA 1
ATOM 795 C C . GLN A 1 102 ? 40.105 6.857 -28.821 1.00 73.31 102 GLN A C 1
ATOM 797 O O . GLN A 1 102 ? 40.658 6.123 -28.002 1.00 73.31 102 GLN A O 1
ATOM 802 N N . TYR A 1 103 ? 38.786 6.792 -29.037 1.00 71.19 103 TYR A N 1
ATOM 803 C CA . TYR A 1 103 ? 37.878 5.890 -28.320 1.00 71.19 103 TYR A CA 1
ATOM 804 C C . TYR A 1 103 ? 36.925 5.142 -29.276 1.00 71.19 103 TYR A C 1
ATOM 806 O O . TYR A 1 103 ? 35.722 5.442 -29.320 1.00 71.19 103 TYR A O 1
ATOM 814 N N . PRO A 1 104 ? 37.400 4.097 -29.986 1.00 74.81 104 PRO A N 1
ATOM 815 C CA . PRO A 1 104 ? 36.614 3.385 -31.006 1.00 74.81 104 PRO A CA 1
ATOM 816 C C . PRO A 1 104 ? 35.309 2.750 -30.499 1.00 74.81 104 PRO A C 1
ATOM 818 O O . PRO A 1 104 ? 34.334 2.604 -31.241 1.00 74.81 104 PRO A O 1
ATOM 821 N N . THR A 1 105 ? 35.248 2.393 -29.212 1.00 71.44 105 THR A N 1
ATOM 822 C CA . THR A 1 105 ? 34.087 1.752 -28.568 1.00 71.44 105 THR A CA 1
ATOM 823 C C . THR A 1 105 ? 33.100 2.740 -27.937 1.00 71.44 105 THR A C 1
ATOM 825 O O . THR A 1 105 ? 32.051 2.324 -27.433 1.00 71.44 105 THR A O 1
ATOM 828 N N . LEU A 1 106 ? 33.383 4.049 -27.972 1.00 72.81 106 LEU A N 1
ATOM 829 C CA . LEU A 1 106 ? 32.554 5.079 -27.342 1.00 72.81 106 LEU A CA 1
ATOM 830 C C . LEU A 1 106 ? 31.118 5.029 -27.880 1.00 72.81 106 LEU A C 1
ATOM 832 O O . LEU A 1 106 ? 30.893 4.860 -29.075 1.00 72.81 106 LEU A O 1
ATOM 836 N N . THR A 1 107 ? 30.095 5.185 -27.040 1.00 80.06 107 THR A N 1
ATOM 837 C CA . THR A 1 107 ? 28.708 5.151 -27.536 1.00 80.06 107 THR A CA 1
ATOM 838 C C . THR A 1 107 ? 28.350 6.444 -28.274 1.00 80.06 107 THR A C 1
ATOM 840 O O . THR A 1 107 ? 28.707 7.543 -27.845 1.00 80.06 107 THR A O 1
ATOM 843 N N . ALA A 1 108 ? 27.568 6.345 -29.356 1.00 79.75 108 ALA A N 1
ATOM 844 C CA . ALA A 1 108 ? 27.121 7.520 -30.116 1.00 79.75 108 ALA A CA 1
ATOM 845 C C . ALA A 1 108 ? 26.336 8.529 -29.249 1.00 79.75 108 ALA A C 1
ATOM 847 O O . ALA A 1 108 ? 26.375 9.728 -29.500 1.00 79.75 108 ALA A O 1
ATOM 848 N N . GLN A 1 109 ? 25.654 8.060 -28.194 1.00 77.50 109 GLN A N 1
ATOM 849 C CA . GLN A 1 109 ? 24.952 8.915 -27.230 1.00 77.50 109 GLN A CA 1
ATOM 850 C C . GLN A 1 109 ? 25.909 9.694 -26.316 1.00 77.50 109 GLN A C 1
ATOM 852 O O . GLN A 1 109 ? 25.623 10.844 -25.979 1.00 77.50 109 GLN A O 1
ATOM 857 N N . ARG A 1 110 ? 27.041 9.097 -25.918 1.00 70.88 110 ARG A N 1
ATOM 858 C CA . ARG A 1 110 ? 28.064 9.788 -25.125 1.00 70.88 110 ARG A CA 1
ATOM 859 C C . ARG A 1 110 ? 28.761 10.857 -25.960 1.00 70.88 110 ARG A C 1
ATOM 861 O O . ARG A 1 110 ? 28.854 11.991 -25.500 1.00 70.88 110 ARG A O 1
ATOM 868 N N . LEU A 1 111 ? 29.137 10.526 -27.195 1.00 81.94 111 LEU A N 1
ATOM 869 C CA . LEU A 1 111 ? 29.724 11.481 -28.137 1.00 81.94 111 LEU A CA 1
ATOM 870 C C . LEU A 1 111 ? 28.755 12.632 -28.465 1.00 81.94 111 LEU A C 1
ATOM 872 O O . LEU A 1 111 ? 29.156 13.792 -28.484 1.00 81.94 111 LEU A O 1
ATOM 876 N N . TYR A 1 112 ? 27.459 12.334 -28.614 1.00 84.25 112 TYR A N 1
ATOM 877 C CA . TYR A 1 112 ? 26.422 13.357 -28.777 1.00 84.25 112 TYR A CA 1
ATOM 878 C C . TYR A 1 112 ? 26.367 14.317 -27.585 1.00 84.25 112 TYR A C 1
ATOM 880 O O . TYR A 1 112 ? 26.416 15.526 -27.779 1.00 84.25 112 TYR A O 1
ATOM 888 N N . ARG A 1 113 ? 26.339 13.802 -26.346 1.00 77.62 113 ARG A N 1
ATOM 889 C CA . ARG A 1 113 ? 26.385 14.648 -25.137 1.00 77.62 113 ARG A CA 1
ATOM 890 C C . ARG A 1 113 ? 27.655 15.500 -25.072 1.00 77.62 113 ARG A C 1
ATOM 892 O O . ARG A 1 113 ? 27.578 16.654 -24.673 1.00 77.62 113 ARG A O 1
ATOM 899 N N . MET A 1 114 ? 28.802 14.964 -25.491 1.00 80.06 114 MET A N 1
ATOM 900 C CA . MET A 1 114 ? 30.059 15.720 -25.552 1.00 80.06 114 MET A CA 1
ATOM 901 C C . MET A 1 114 ? 29.981 16.893 -26.533 1.00 80.06 114 MET A C 1
ATOM 903 O O . MET A 1 114 ? 30.499 17.961 -26.212 1.00 80.06 114 MET A O 1
ATOM 907 N N . CYS A 1 115 ? 29.316 16.713 -27.677 1.00 85.38 115 CYS A N 1
ATOM 908 C CA . CYS A 1 115 ? 29.093 17.779 -28.654 1.00 85.38 115 CYS A CA 1
ATOM 909 C C . CYS A 1 115 ? 28.043 18.787 -28.158 1.00 85.38 115 CYS A C 1
ATOM 911 O O . CYS A 1 115 ? 28.248 19.989 -28.276 1.00 85.38 115 CYS A O 1
ATOM 913 N N . VAL A 1 116 ? 26.941 18.325 -27.552 1.00 84.69 116 VAL A N 1
ATOM 914 C CA . VAL A 1 116 ? 25.886 19.200 -26.995 1.00 84.69 116 VAL A CA 1
ATOM 915 C C . VAL A 1 116 ? 26.443 20.098 -25.892 1.00 84.69 116 VAL A C 1
ATOM 917 O O . VAL A 1 116 ? 26.227 21.303 -25.931 1.00 84.69 116 VAL A O 1
ATOM 920 N N . ASN A 1 117 ? 27.244 19.548 -24.975 1.00 78.81 117 ASN A N 1
ATOM 921 C CA . ASN A 1 117 ? 27.891 20.326 -23.911 1.00 78.81 117 ASN A CA 1
ATOM 922 C C . ASN A 1 117 ? 28.884 21.373 -24.442 1.00 78.81 117 ASN A C 1
ATOM 924 O O . ASN A 1 117 ? 29.236 22.295 -23.717 1.00 78.81 117 ASN A O 1
ATOM 928 N N . ARG A 1 118 ? 29.347 21.224 -25.687 1.00 82.44 118 ARG A N 1
ATOM 929 C CA . ARG A 1 118 ? 30.236 22.173 -26.367 1.00 82.44 118 ARG A CA 1
ATOM 930 C C . ARG A 1 118 ? 29.476 23.160 -27.262 1.00 82.44 118 ARG A C 1
ATOM 932 O O . ARG A 1 118 ? 30.100 24.045 -27.828 1.00 82.44 118 ARG A O 1
ATOM 939 N N . GLY A 1 119 ? 28.150 23.033 -27.380 1.00 81.94 119 GLY A N 1
ATOM 940 C CA . GLY A 1 119 ? 27.303 23.958 -28.143 1.00 81.94 119 GLY A CA 1
ATOM 941 C C . GLY A 1 119 ? 26.618 23.365 -29.378 1.00 81.94 119 GLY A C 1
ATOM 942 O O . GLY A 1 119 ? 26.039 24.107 -30.169 1.00 81.94 119 GLY A O 1
ATOM 943 N N . HIS A 1 120 ? 26.641 22.044 -29.583 1.00 86.19 120 HIS A N 1
ATOM 944 C CA . HIS A 1 120 ? 25.909 21.417 -30.686 1.00 86.19 120 HIS A CA 1
ATOM 945 C C . HIS A 1 120 ? 24.385 21.494 -30.482 1.00 86.19 120 HIS A C 1
ATOM 947 O O . HIS A 1 120 ? 23.848 20.925 -29.536 1.00 86.19 120 HIS A O 1
ATOM 953 N N . GLN A 1 121 ? 23.673 22.122 -31.425 1.00 83.06 121 GLN A N 1
ATOM 954 C CA . GLN A 1 121 ? 22.211 22.316 -31.381 1.00 83.06 121 GLN A CA 1
ATOM 955 C C . GLN A 1 121 ? 21.425 21.364 -32.310 1.00 83.06 121 GLN A C 1
ATOM 957 O O . GLN A 1 121 ? 20.250 21.587 -32.604 1.00 83.06 121 GLN A O 1
ATOM 962 N N . GLY A 1 122 ? 22.074 20.329 -32.850 1.00 83.25 122 GLY A N 1
ATOM 963 C CA . GLY A 1 122 ? 21.448 19.369 -33.762 1.00 83.25 122 GLY A CA 1
ATOM 964 C C . GLY A 1 122 ? 20.695 18.237 -33.053 1.00 83.25 122 GLY A C 1
ATOM 965 O O . GLY A 1 122 ? 20.929 17.907 -31.888 1.00 83.25 122 GLY A O 1
ATOM 966 N N . GLY A 1 123 ? 19.776 17.604 -33.786 1.00 80.38 123 GLY A N 1
ATOM 967 C CA . GLY A 1 123 ? 18.986 16.479 -33.288 1.00 80.38 123 GLY A CA 1
ATOM 968 C C . GLY A 1 123 ? 19.778 15.167 -33.225 1.00 80.38 123 GLY A C 1
ATOM 969 O O . GLY A 1 123 ? 20.510 14.811 -34.151 1.00 80.38 123 GLY A O 1
ATOM 970 N N . ALA A 1 124 ? 19.563 14.391 -32.159 1.00 79.88 124 ALA A N 1
ATOM 971 C CA . ALA A 1 124 ? 20.284 13.142 -31.894 1.00 79.88 124 ALA A CA 1
ATOM 972 C C . ALA A 1 124 ? 20.136 12.068 -32.995 1.00 79.88 124 ALA A C 1
ATOM 974 O O . ALA A 1 124 ? 20.995 11.198 -33.126 1.00 79.88 124 ALA A O 1
ATOM 975 N N . SER A 1 125 ? 19.054 12.087 -33.779 1.00 76.00 125 SER A N 1
ATOM 976 C CA . SER A 1 125 ? 18.816 11.106 -34.850 1.00 76.00 125 SER A CA 1
ATOM 977 C C . SER A 1 125 ? 19.797 11.266 -36.014 1.00 76.00 125 SER A C 1
ATOM 979 O O . SER A 1 125 ? 20.423 10.287 -36.417 1.00 76.00 125 SER A O 1
ATOM 981 N N . LEU A 1 126 ? 19.990 12.500 -36.499 1.00 79.75 126 LEU A N 1
ATOM 982 C CA . LEU A 1 126 ? 20.949 12.809 -37.567 1.00 79.75 126 LEU A CA 1
ATOM 983 C C . LEU A 1 126 ? 22.390 12.567 -37.099 1.00 79.75 126 LEU A C 1
ATOM 985 O O . LEU A 1 126 ? 23.195 11.995 -37.830 1.00 79.75 126 LEU A O 1
ATOM 989 N N . PHE A 1 127 ? 22.684 12.931 -35.847 1.00 86.12 127 PHE A N 1
ATOM 990 C CA . PHE A 1 127 ? 23.982 12.690 -35.222 1.00 86.12 127 PHE A CA 1
ATOM 991 C C . PHE A 1 127 ? 24.351 11.199 -35.231 1.00 86.12 127 PHE A C 1
ATOM 993 O O . PHE A 1 127 ? 25.426 10.816 -35.687 1.00 86.12 127 PHE A O 1
ATOM 1000 N N . ARG A 1 128 ? 23.438 10.331 -34.771 1.00 84.25 128 ARG A N 1
ATOM 1001 C CA . ARG A 1 128 ? 23.665 8.876 -34.738 1.00 84.25 128 ARG A CA 1
ATOM 1002 C C . ARG A 1 128 ? 23.835 8.279 -36.132 1.00 84.25 128 ARG A C 1
ATOM 1004 O O . ARG A 1 128 ? 24.679 7.403 -36.294 1.00 84.25 128 ARG A O 1
ATOM 1011 N N . ALA A 1 129 ? 23.065 8.752 -37.114 1.00 82.00 129 ALA A N 1
ATOM 1012 C CA . ALA A 1 129 ? 23.199 8.308 -38.498 1.00 82.00 129 ALA A CA 1
ATOM 1013 C C . ALA A 1 129 ? 24.606 8.602 -39.041 1.00 82.00 129 ALA A C 1
ATOM 1015 O O . ALA A 1 129 ? 25.242 7.710 -39.592 1.00 82.00 129 ALA A O 1
ATOM 1016 N N . ARG A 1 130 ? 25.140 9.803 -38.785 1.00 85.38 130 ARG A N 1
ATOM 1017 C CA . ARG A 1 130 ? 26.495 10.168 -39.217 1.00 85.38 130 ARG A CA 1
ATOM 1018 C C . ARG A 1 130 ? 27.587 9.379 -38.498 1.00 85.38 130 ARG A C 1
ATOM 1020 O O . ARG A 1 130 ? 28.526 8.927 -39.136 1.00 85.38 130 ARG A O 1
ATOM 1027 N N . VAL A 1 131 ? 27.454 9.153 -37.190 1.00 85.38 131 VAL A N 1
ATOM 1028 C CA . VAL A 1 131 ? 28.401 8.303 -36.440 1.00 85.38 131 VAL A CA 1
ATOM 1029 C C . VAL A 1 131 ? 28.424 6.872 -36.986 1.00 85.38 131 VAL A C 1
ATOM 1031 O O . VAL A 1 131 ? 29.475 6.240 -36.981 1.00 85.38 131 VAL A O 1
ATOM 1034 N N . ALA A 1 132 ? 27.290 6.355 -37.467 1.00 81.69 132 ALA A N 1
ATOM 1035 C CA . ALA A 1 132 ? 27.230 5.038 -38.093 1.00 81.69 132 ALA A CA 1
ATOM 1036 C C . ALA A 1 132 ? 27.927 4.989 -39.467 1.00 81.69 132 ALA A C 1
ATOM 1038 O O . ALA A 1 132 ? 28.405 3.925 -39.844 1.00 81.69 132 ALA A O 1
ATOM 1039 N N . GLU A 1 133 ? 28.005 6.110 -40.195 1.00 82.38 133 GLU A N 1
ATOM 1040 C CA . GLU A 1 133 ? 28.794 6.223 -41.435 1.00 82.38 133 GLU A CA 1
ATOM 1041 C C . GLU A 1 133 ? 30.301 6.282 -41.164 1.00 82.38 133 GLU A C 1
ATOM 1043 O O . GLU A 1 133 ? 31.077 5.742 -41.942 1.00 82.38 133 GLU A O 1
ATOM 1048 N N . LEU A 1 134 ? 30.710 6.921 -40.063 1.00 81.75 134 LEU A N 1
ATOM 1049 C CA . LEU A 1 134 ? 32.118 7.062 -39.668 1.00 81.75 134 LEU A CA 1
ATOM 1050 C C . LEU A 1 134 ? 32.715 5.781 -39.067 1.00 81.75 134 LEU A C 1
ATOM 1052 O O . LEU A 1 134 ? 33.920 5.711 -38.849 1.00 81.75 134 LEU A O 1
ATOM 1056 N N . ARG A 1 135 ? 31.890 4.773 -38.764 1.00 79.12 135 ARG A N 1
ATOM 1057 C CA . ARG A 1 135 ? 32.357 3.491 -38.228 1.00 79.12 135 ARG A CA 1
ATOM 1058 C C . ARG A 1 135 ? 32.462 2.452 -39.336 1.00 79.12 135 ARG A C 1
ATOM 1060 O O . ARG A 1 135 ? 31.556 2.375 -40.170 1.00 79.12 135 ARG A O 1
ATOM 1067 N N . PRO A 1 136 ? 33.488 1.584 -39.303 1.00 66.94 136 PRO A N 1
ATOM 1068 C CA . PRO A 1 136 ? 33.504 0.414 -40.164 1.00 66.94 136 PRO A CA 1
ATOM 1069 C C . PRO A 1 136 ? 32.232 -0.403 -39.912 1.00 66.94 136 PRO A C 1
ATOM 1071 O O . PRO A 1 136 ? 31.870 -0.686 -38.764 1.00 66.94 136 PRO A O 1
ATOM 1074 N N . ARG A 1 137 ? 31.510 -0.735 -40.989 1.00 57.12 137 ARG A N 1
ATOM 1075 C CA . ARG A 1 137 ? 30.310 -1.570 -40.885 1.00 57.12 137 ARG A CA 1
ATOM 1076 C C . ARG A 1 137 ? 30.753 -2.958 -40.420 1.00 57.12 137 ARG A C 1
ATOM 1078 O O . ARG A 1 137 ? 31.564 -3.566 -41.116 1.00 57.12 137 ARG A O 1
ATOM 1085 N N . PRO A 1 138 ? 30.245 -3.466 -39.285 1.00 56.78 138 PRO A N 1
ATOM 1086 C CA . PRO A 1 138 ? 30.550 -4.828 -38.882 1.00 56.78 138 PRO A CA 1
ATOM 1087 C C . PRO A 1 138 ? 30.071 -5.787 -39.971 1.00 56.78 138 PRO A C 1
ATOM 1089 O O . PRO A 1 138 ? 29.016 -5.567 -40.579 1.00 56.78 138 PRO A O 1
ATOM 1092 N N . THR A 1 139 ? 30.852 -6.836 -40.221 1.00 52.62 139 THR A N 1
ATOM 1093 C CA . THR A 1 139 ? 30.490 -7.907 -41.148 1.00 52.62 139 THR A CA 1
ATOM 1094 C C . THR A 1 139 ? 29.109 -8.435 -40.751 1.00 52.62 139 THR A C 1
ATOM 1096 O O . THR A 1 139 ? 28.923 -8.802 -39.588 1.00 52.62 139 THR A O 1
ATOM 1099 N N . PRO A 1 140 ? 28.106 -8.421 -41.646 1.00 45.09 140 PRO A N 1
ATOM 1100 C CA . PRO A 1 140 ? 26.772 -8.871 -41.290 1.00 45.09 140 PRO A CA 1
ATOM 1101 C C . PRO A 1 140 ? 26.799 -10.381 -41.050 1.00 45.09 140 PRO A C 1
ATOM 1103 O O . PRO A 1 140 ? 26.822 -11.170 -41.991 1.00 45.09 140 PRO A O 1
ATOM 1106 N N . GLU A 1 141 ? 26.782 -10.789 -39.784 1.00 44.09 141 GLU A N 1
ATOM 1107 C CA . GLU A 1 141 ? 26.472 -12.168 -39.424 1.00 44.09 141 GLU A CA 1
ATOM 1108 C C . GLU A 1 141 ? 25.023 -12.463 -39.831 1.00 44.09 141 GLU A C 1
ATOM 1110 O O . GLU A 1 141 ? 24.085 -11.731 -39.493 1.00 44.09 141 GLU A O 1
ATOM 1115 N N . ALA A 1 142 ? 24.827 -13.532 -40.601 1.00 39.56 142 ALA A N 1
ATOM 1116 C CA . ALA A 1 142 ? 23.505 -13.963 -41.026 1.00 39.56 142 ALA A CA 1
ATOM 1117 C C . ALA A 1 142 ? 22.713 -14.466 -39.808 1.00 39.56 142 ALA A C 1
ATOM 1119 O O . ALA A 1 142 ? 22.829 -15.611 -39.377 1.00 39.56 142 ALA A O 1
ATOM 1120 N N . HIS A 1 143 ? 21.888 -13.599 -39.228 1.00 44.62 143 HIS A N 1
ATOM 1121 C CA . HIS A 1 143 ? 20.981 -13.990 -38.158 1.00 44.62 143 HIS A CA 1
ATOM 1122 C C . HIS A 1 143 ? 19.680 -14.544 -38.750 1.00 44.62 143 HIS A C 1
ATOM 1124 O O . HIS A 1 143 ? 18.987 -13.857 -39.505 1.00 44.62 143 HIS A O 1
ATOM 1130 N N . LEU A 1 144 ? 19.290 -15.760 -38.352 1.00 44.69 144 LEU A N 1
ATOM 1131 C CA . LEU A 1 144 ? 17.961 -16.292 -38.654 1.00 44.69 144 LEU A CA 1
ATOM 1132 C C . LEU A 1 144 ? 16.894 -15.369 -38.047 1.00 44.69 144 LEU A C 1
ATOM 1134 O O . LEU A 1 144 ? 16.749 -15.258 -36.825 1.00 44.69 144 LEU A O 1
ATOM 1138 N N . ARG A 1 145 ? 16.122 -14.693 -38.901 1.00 51.31 145 ARG A N 1
ATOM 1139 C CA . ARG A 1 145 ? 15.055 -13.791 -38.460 1.00 51.31 145 ARG A CA 1
ATOM 1140 C C . ARG A 1 145 ? 13.809 -14.601 -38.110 1.00 51.31 145 ARG A C 1
ATOM 1142 O O . ARG A 1 145 ? 12.902 -14.743 -38.923 1.00 51.31 145 ARG A O 1
ATOM 1149 N N . LEU A 1 146 ? 13.763 -15.112 -36.881 1.00 59.72 146 LEU A N 1
ATOM 1150 C CA . LEU A 1 146 ? 12.592 -15.806 -36.340 1.00 59.72 146 LEU A CA 1
ATOM 1151 C C . LEU A 1 146 ? 11.372 -14.868 -36.349 1.00 59.72 146 LEU A C 1
ATOM 1153 O O . LEU A 1 146 ? 11.340 -13.870 -35.615 1.00 59.72 146 LEU A O 1
ATOM 1157 N N . ARG A 1 147 ? 10.381 -15.179 -37.191 1.00 63.84 147 ARG A N 1
ATOM 1158 C CA . ARG A 1 147 ? 9.064 -14.531 -37.189 1.00 63.84 147 ARG A CA 1
ATOM 1159 C C . ARG A 1 147 ? 8.190 -15.224 -36.145 1.00 63.84 147 ARG A C 1
ATOM 1161 O O . ARG A 1 147 ? 8.087 -16.439 -36.153 1.00 63.84 147 ARG A O 1
ATOM 1168 N N . THR A 1 148 ? 7.591 -14.440 -35.257 1.00 75.62 148 THR A N 1
ATOM 1169 C CA . THR A 1 148 ? 6.587 -14.900 -34.285 1.00 75.62 148 THR A CA 1
ATOM 1170 C C . THR A 1 148 ? 5.314 -14.103 -34.518 1.00 75.62 148 THR A C 1
ATOM 1172 O O . THR A 1 148 ? 5.410 -12.890 -34.694 1.00 75.62 148 THR A O 1
ATOM 1175 N N . LEU A 1 149 ? 4.151 -14.732 -34.494 1.00 85.44 149 LEU A N 1
ATOM 1176 C CA . LEU A 1 149 ? 2.846 -14.094 -34.599 1.00 85.44 149 LEU A CA 1
ATOM 1177 C C . LEU A 1 149 ? 2.491 -13.324 -33.310 1.00 85.44 149 LEU A C 1
ATOM 1179 O O . LEU A 1 149 ? 3.051 -13.583 -32.234 1.00 85.44 149 LEU A O 1
ATOM 1183 N N . PRO A 1 150 ? 1.553 -12.361 -33.380 1.00 85.38 150 PRO A N 1
ATOM 1184 C CA . PRO A 1 150 ? 0.994 -11.725 -32.192 1.00 85.38 150 PRO A CA 1
ATOM 1185 C C . PRO A 1 150 ? 0.463 -12.765 -31.194 1.00 85.38 150 PRO A C 1
ATOM 1187 O O . PRO A 1 150 ? -0.288 -13.661 -31.565 1.00 85.38 150 PRO A O 1
ATOM 1190 N N . GLY A 1 151 ? 0.864 -12.659 -29.923 1.00 84.69 151 GLY A N 1
ATOM 1191 C CA . GLY A 1 151 ? 0.425 -13.573 -28.858 1.00 84.69 151 GLY A CA 1
ATOM 1192 C C . GLY A 1 151 ? 1.009 -14.992 -28.919 1.00 84.69 151 GLY A C 1
ATOM 1193 O O . GLY A 1 151 ? 0.756 -15.784 -28.016 1.00 84.69 151 GLY A O 1
ATOM 1194 N N . GLU A 1 152 ? 1.817 -15.326 -29.928 1.00 89.19 152 GLU A N 1
ATOM 1195 C CA . GLU A 1 152 ? 2.396 -16.668 -30.059 1.00 89.19 152 GLU A CA 1
ATOM 1196 C C . GLU A 1 152 ? 3.374 -16.976 -28.928 1.00 89.19 152 GLU A C 1
ATOM 1198 O O . GLU A 1 152 ? 3.347 -18.056 -28.347 1.00 89.19 152 GLU A O 1
ATOM 1203 N N . GLN A 1 153 ? 4.239 -16.018 -28.604 1.00 92.25 153 GLN A N 1
ATOM 1204 C CA . GLN A 1 153 ? 5.364 -16.270 -27.721 1.00 92.25 153 GLN A CA 1
ATOM 1205 C C . GLN A 1 153 ? 5.694 -15.055 -26.857 1.00 92.25 153 GLN A C 1
ATOM 1207 O O . GLN A 1 153 ? 5.667 -13.909 -27.323 1.00 92.25 153 GLN A O 1
ATOM 1212 N N . ALA A 1 154 ? 6.087 -15.310 -25.614 1.00 91.19 154 ALA A N 1
ATOM 1213 C CA . ALA A 1 154 ? 6.770 -14.346 -24.764 1.00 91.19 154 ALA A CA 1
ATOM 1214 C C . ALA A 1 154 ? 7.983 -14.989 -24.091 1.00 91.19 154 ALA A C 1
ATOM 1216 O O . ALA A 1 154 ? 8.089 -16.211 -24.015 1.00 91.19 154 ALA A O 1
ATOM 1217 N N . ARG A 1 155 ? 8.910 -14.164 -23.609 1.00 89.19 155 ARG A N 1
ATOM 1218 C CA . ARG A 1 155 ? 10.032 -14.622 -22.787 1.00 89.19 155 ARG A CA 1
ATOM 1219 C C . ARG A 1 155 ? 9.930 -14.039 -21.392 1.00 89.19 155 ARG A C 1
ATOM 1221 O O . ARG A 1 155 ? 9.620 -12.853 -21.259 1.00 89.19 155 ARG A O 1
ATOM 1228 N N . VAL A 1 156 ? 10.215 -14.871 -20.398 1.00 90.94 156 VAL A N 1
ATOM 1229 C CA . VAL A 1 156 ? 10.181 -14.530 -18.978 1.00 90.94 156 VAL A CA 1
ATOM 1230 C C . VAL A 1 156 ? 11.570 -14.688 -18.371 1.00 90.94 156 VAL A C 1
ATOM 1232 O O . VAL A 1 156 ? 12.258 -15.662 -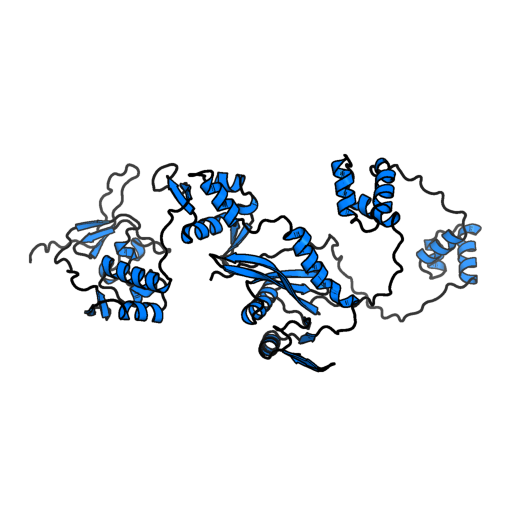18.666 1.00 90.94 156 VAL A O 1
ATOM 1235 N N . ASP A 1 157 ? 11.975 -13.735 -17.534 1.00 89.00 157 ASP A N 1
ATOM 1236 C CA . ASP A 1 157 ? 13.256 -13.778 -16.825 1.00 89.00 157 ASP A CA 1
ATOM 1237 C C . ASP A 1 157 ? 13.237 -12.956 -15.522 1.00 89.00 157 ASP A C 1
ATOM 1239 O O . ASP A 1 157 ? 12.334 -12.143 -15.289 1.00 89.00 157 ASP A O 1
ATOM 1243 N N . TRP A 1 158 ? 14.268 -13.142 -14.698 1.00 88.12 158 TRP A N 1
ATOM 1244 C CA . TRP A 1 158 ? 14.582 -12.319 -13.536 1.00 88.12 158 TRP A CA 1
ATOM 1245 C C . TRP A 1 158 ? 15.706 -11.323 -13.847 1.00 88.12 158 TRP A C 1
ATOM 1247 O O . TRP A 1 158 ? 16.827 -11.696 -14.175 1.00 88.12 158 TRP A O 1
ATOM 1257 N N . GLY A 1 159 ? 15.453 -10.031 -13.649 1.00 85.69 159 GLY A N 1
ATOM 1258 C CA . GLY A 1 159 ? 16.488 -8.996 -13.659 1.00 85.69 159 GLY A CA 1
ATOM 1259 C C . GLY A 1 159 ? 16.934 -8.630 -12.244 1.00 85.69 159 GLY A C 1
ATOM 1260 O O . GLY A 1 159 ? 16.097 -8.299 -11.412 1.00 85.69 159 GLY A O 1
ATOM 1261 N N . HIS A 1 160 ? 18.236 -8.638 -11.952 1.00 85.38 160 HIS A N 1
ATOM 1262 C CA . HIS A 1 160 ? 18.775 -8.107 -10.690 1.00 85.38 160 HIS A CA 1
ATOM 1263 C C . HIS A 1 160 ? 18.986 -6.585 -10.789 1.00 85.38 160 HIS A C 1
ATOM 1265 O O . HIS A 1 160 ? 19.644 -6.110 -11.723 1.00 85.38 160 HIS A O 1
ATOM 1271 N N . PHE A 1 161 ? 18.449 -5.828 -9.829 1.00 77.69 161 PHE A N 1
ATOM 1272 C CA . PHE A 1 161 ? 18.456 -4.356 -9.779 1.00 77.69 161 PHE A CA 1
ATOM 1273 C C . PHE A 1 161 ? 19.155 -3.802 -8.527 1.00 77.69 161 PHE A C 1
ATOM 1275 O O . PHE A 1 161 ? 18.847 -2.715 -8.050 1.00 77.69 161 PHE A O 1
ATOM 1282 N N . GLY A 1 162 ? 20.130 -4.547 -8.006 1.00 79.81 162 GLY A N 1
ATOM 1283 C CA . GLY A 1 162 ? 20.897 -4.152 -6.827 1.00 79.81 162 GLY A CA 1
ATOM 1284 C C . GLY A 1 162 ? 20.215 -4.599 -5.541 1.00 79.81 162 GLY A C 1
ATOM 1285 O O . GLY A 1 162 ? 19.451 -5.565 -5.538 1.00 79.81 162 GLY A O 1
ATOM 1286 N N . LYS A 1 163 ? 20.510 -3.907 -4.445 1.00 77.75 163 LYS A N 1
ATOM 1287 C CA . LYS A 1 163 ? 19.897 -4.147 -3.141 1.00 77.75 163 LYS A CA 1
ATOM 1288 C C . LYS A 1 163 ? 19.117 -2.917 -2.696 1.00 77.75 163 LYS A C 1
ATOM 1290 O O . LYS A 1 163 ? 19.447 -1.797 -3.068 1.00 77.75 163 LYS A O 1
ATOM 1295 N N . VAL A 1 164 ? 18.085 -3.146 -1.899 1.00 68.25 164 VAL A N 1
ATOM 1296 C CA . VAL A 1 164 ? 17.296 -2.115 -1.231 1.00 68.25 164 VAL A CA 1
ATOM 1297 C C . VAL A 1 164 ? 17.331 -2.347 0.271 1.00 68.25 164 VAL A C 1
ATOM 1299 O O . VAL A 1 164 ? 17.205 -3.481 0.743 1.00 68.25 164 VAL A O 1
ATOM 1302 N N . THR A 1 165 ? 17.484 -1.264 1.023 1.00 67.06 165 THR A N 1
ATOM 1303 C CA . THR A 1 165 ? 17.448 -1.291 2.485 1.00 67.06 165 THR A CA 1
ATOM 1304 C C . THR A 1 165 ? 16.004 -1.211 2.956 1.00 67.06 165 THR A C 1
ATOM 1306 O O . THR A 1 165 ? 15.283 -0.267 2.634 1.00 67.06 165 THR A O 1
ATOM 1309 N N . ILE A 1 166 ? 15.565 -2.216 3.712 1.00 56.97 166 ILE A N 1
ATOM 1310 C CA . ILE A 1 166 ? 14.234 -2.270 4.320 1.00 56.97 166 ILE A CA 1
ATOM 1311 C C . ILE A 1 166 ? 14.424 -2.475 5.821 1.00 56.97 166 ILE A C 1
ATOM 1313 O O . ILE A 1 166 ? 14.807 -3.555 6.275 1.00 56.97 166 ILE A O 1
ATOM 1317 N N . GLY A 1 167 ? 14.173 -1.418 6.595 1.00 67.19 167 GLY A N 1
ATOM 1318 C CA . GLY A 1 167 ? 14.543 -1.381 8.009 1.00 67.19 167 GLY A CA 1
ATOM 1319 C C . GLY A 1 167 ? 16.064 -1.443 8.165 1.00 67.19 167 GLY A C 1
ATOM 1320 O O . GLY A 1 167 ? 16.774 -0.678 7.523 1.00 67.19 167 GLY A O 1
ATOM 1321 N N . ARG A 1 168 ? 16.557 -2.378 8.986 1.00 68.81 168 ARG A N 1
ATOM 1322 C CA . ARG A 1 168 ? 17.998 -2.627 9.189 1.00 68.81 168 ARG A CA 1
ATOM 1323 C C . ARG A 1 168 ? 18.590 -3.674 8.231 1.00 68.81 168 ARG A C 1
ATOM 1325 O O . ARG A 1 168 ? 19.768 -3.985 8.335 1.00 68.81 168 ARG A O 1
ATOM 1332 N N . ALA A 1 169 ? 17.786 -4.253 7.335 1.00 56.38 169 ALA A N 1
ATOM 1333 C CA . ALA A 1 169 ? 18.214 -5.350 6.470 1.00 56.38 169 ALA A CA 1
ATOM 1334 C C . ALA A 1 169 ? 18.355 -4.907 5.009 1.00 56.38 169 ALA A C 1
ATOM 1336 O O . ALA A 1 169 ? 17.440 -4.309 4.438 1.00 56.38 169 ALA A O 1
ATOM 1337 N N . GLU A 1 170 ? 19.460 -5.291 4.375 1.00 76.75 170 GLU A N 1
ATOM 1338 C CA . GLU A 1 170 ? 19.595 -5.224 2.922 1.00 76.75 170 GLU A CA 1
ATOM 1339 C C . GLU A 1 170 ? 18.929 -6.432 2.257 1.00 76.75 170 GLU A C 1
ATOM 1341 O O . GLU A 1 170 ? 19.157 -7.585 2.635 1.00 76.75 170 GLU A O 1
ATOM 1346 N N . ARG A 1 171 ? 18.117 -6.185 1.228 1.00 76.94 171 ARG A N 1
ATOM 1347 C CA . ARG A 1 171 ? 17.453 -7.230 0.437 1.00 76.94 171 ARG A CA 1
ATOM 1348 C C . ARG A 1 171 ? 17.732 -7.023 -1.051 1.00 76.94 171 ARG A C 1
ATOM 1350 O O . ARG A 1 171 ? 17.766 -5.876 -1.489 1.00 76.94 171 ARG A O 1
ATOM 1357 N N . PRO A 1 172 ? 17.910 -8.085 -1.853 1.00 82.12 172 PRO A N 1
ATOM 1358 C CA . PRO A 1 172 ? 18.059 -7.929 -3.295 1.00 82.12 172 PRO A CA 1
ATOM 1359 C C . PRO A 1 172 ? 16.757 -7.402 -3.908 1.00 82.12 172 PRO A C 1
ATOM 1361 O O . PRO A 1 172 ? 15.670 -7.839 -3.536 1.00 82.12 172 PRO A O 1
ATOM 1364 N N . LEU A 1 173 ? 16.864 -6.486 -4.866 1.00 82.75 173 LEU A N 1
ATOM 1365 C CA . LEU A 1 173 ? 15.739 -6.017 -5.665 1.00 82.75 173 LEU A CA 1
ATOM 1366 C C . LEU A 1 173 ? 15.725 -6.785 -6.986 1.00 82.75 173 LEU A C 1
ATOM 1368 O O . LEU A 1 173 ? 16.549 -6.563 -7.872 1.00 82.75 173 LEU A O 1
ATOM 1372 N N . MET A 1 174 ? 14.781 -7.707 -7.107 1.00 85.12 174 MET A N 1
ATOM 1373 C CA . MET A 1 174 ? 14.616 -8.574 -8.267 1.00 85.12 174 MET A CA 1
ATOM 1374 C C . MET A 1 174 ? 13.419 -8.110 -9.084 1.00 85.12 174 MET A C 1
ATOM 1376 O O . MET A 1 174 ? 12.357 -7.865 -8.529 1.00 85.12 174 MET A O 1
ATOM 1380 N N . ALA A 1 175 ? 13.546 -8.014 -10.399 1.00 84.75 175 ALA A N 1
ATOM 1381 C CA . ALA A 1 175 ? 12.438 -7.706 -11.287 1.00 84.75 175 ALA A CA 1
ATOM 1382 C C . ALA A 1 175 ? 12.025 -8.952 -12.062 1.00 84.75 175 ALA A C 1
ATOM 1384 O O . ALA A 1 175 ? 12.828 -9.513 -12.801 1.00 84.75 175 ALA A O 1
ATOM 1385 N N . PHE A 1 176 ? 10.770 -9.354 -11.929 1.00 89.94 176 PHE A N 1
ATOM 1386 C CA . PHE A 1 176 ? 10.132 -10.266 -12.862 1.00 89.94 176 PHE A CA 1
ATOM 1387 C C . PHE A 1 176 ? 9.888 -9.514 -14.162 1.00 89.94 176 PHE A C 1
ATOM 1389 O O . PHE A 1 176 ? 9.282 -8.439 -14.141 1.00 89.94 176 PHE A O 1
ATOM 1396 N N . VAL A 1 177 ? 10.337 -10.071 -15.279 1.00 88.31 177 VAL A N 1
ATOM 1397 C CA . VAL A 1 177 ? 10.243 -9.439 -16.592 1.00 88.31 177 VAL A CA 1
ATOM 1398 C C . VAL A 1 177 ? 9.591 -10.399 -17.572 1.00 88.31 177 VAL A C 1
ATOM 1400 O O . VAL A 1 177 ? 10.057 -11.519 -17.733 1.00 88.31 177 VAL A O 1
ATOM 1403 N N . MET A 1 178 ? 8.547 -9.944 -18.268 1.00 90.00 178 MET A N 1
ATOM 1404 C CA . MET A 1 178 ? 7.942 -10.658 -19.393 1.00 90.00 178 MET A CA 1
ATOM 1405 C C . MET A 1 178 ? 7.930 -9.759 -20.630 1.00 90.00 178 MET A C 1
ATOM 1407 O O . MET A 1 178 ? 7.438 -8.633 -20.583 1.00 90.00 178 MET A O 1
ATOM 1411 N N . VAL A 1 179 ? 8.453 -10.257 -21.750 1.00 86.69 179 VAL A N 1
ATOM 1412 C CA . VAL A 1 179 ? 8.507 -9.521 -23.023 1.00 86.69 179 VAL A CA 1
ATOM 1413 C C . VAL A 1 179 ? 7.830 -10.323 -24.124 1.00 86.69 179 VAL A C 1
ATOM 1415 O O . VAL A 1 179 ? 8.262 -11.434 -24.437 1.00 86.69 179 VAL A O 1
ATOM 1418 N N . LEU A 1 180 ? 6.811 -9.741 -24.763 1.00 86.62 180 LEU A N 1
ATOM 1419 C CA . LEU A 1 180 ? 6.164 -10.346 -25.930 1.00 86.62 180 LEU A CA 1
ATOM 1420 C C . LEU A 1 180 ? 7.121 -10.390 -27.133 1.00 86.62 180 LEU A C 1
ATOM 1422 O O . LEU A 1 180 ? 7.726 -9.382 -27.519 1.00 86.62 180 LEU A O 1
ATOM 1426 N N . SER A 1 181 ? 7.230 -11.558 -27.771 1.00 85.06 181 SER A N 1
ATOM 1427 C CA . SER A 1 181 ? 8.174 -11.795 -28.869 1.00 85.06 181 SER A CA 1
ATOM 1428 C C . SER A 1 181 ? 7.832 -11.041 -30.158 1.00 85.06 181 SER A C 1
ATOM 1430 O O . SER A 1 181 ? 8.757 -10.716 -30.903 1.00 85.06 181 SER A O 1
ATOM 1432 N N . TYR A 1 182 ? 6.559 -10.724 -30.406 1.00 82.31 182 TYR A N 1
ATOM 1433 C CA . TYR A 1 182 ? 6.134 -9.949 -31.578 1.00 82.31 182 TYR A CA 1
ATOM 1434 C C . TYR A 1 182 ? 6.260 -8.437 -31.344 1.00 82.31 182 TYR A C 1
ATOM 1436 O O . TYR A 1 182 ? 7.077 -7.771 -31.974 1.00 82.31 182 TYR A O 1
ATOM 1444 N N . SER A 1 183 ? 5.496 -7.899 -30.388 1.00 79.56 183 SER A N 1
ATOM 1445 C CA . SER A 1 183 ? 5.326 -6.452 -30.188 1.00 79.56 183 SER A CA 1
ATOM 1446 C C . SER A 1 183 ? 6.388 -5.792 -29.310 1.00 79.56 183 SER A C 1
ATOM 1448 O O . SER A 1 183 ? 6.402 -4.571 -29.202 1.00 79.56 183 SER A O 1
ATOM 1450 N N . ARG A 1 184 ? 7.245 -6.575 -28.638 1.00 77.12 184 ARG A N 1
ATOM 1451 C CA . ARG A 1 184 ? 8.181 -6.090 -27.602 1.00 77.12 184 ARG A CA 1
ATOM 1452 C C . ARG A 1 184 ? 7.507 -5.437 -26.398 1.00 77.12 184 ARG A C 1
ATOM 1454 O O . ARG A 1 184 ? 8.200 -4.833 -25.584 1.00 77.12 184 ARG A O 1
ATOM 1461 N N . ARG A 1 185 ? 6.186 -5.593 -26.243 1.00 76.75 185 ARG A N 1
ATOM 1462 C CA . ARG A 1 185 ? 5.481 -5.105 -25.057 1.00 76.75 185 ARG A CA 1
ATOM 1463 C C . ARG A 1 185 ? 6.088 -5.757 -23.816 1.00 76.75 185 ARG A C 1
ATOM 1465 O O . ARG A 1 185 ? 6.184 -6.984 -23.740 1.00 76.75 185 ARG A O 1
ATOM 1472 N N . LEU A 1 186 ? 6.514 -4.905 -22.892 1.00 78.19 186 LEU A N 1
ATOM 1473 C CA . LEU A 1 186 ? 7.189 -5.253 -21.651 1.00 78.19 186 LEU A CA 1
ATOM 1474 C C . LEU A 1 186 ? 6.179 -5.245 -20.502 1.00 78.19 186 LEU A C 1
ATOM 1476 O O . LEU A 1 186 ? 5.386 -4.314 -20.365 1.00 78.19 186 LEU A O 1
ATOM 1480 N N . PHE A 1 187 ? 6.252 -6.261 -19.657 1.00 81.75 187 PHE A N 1
ATOM 1481 C CA . PHE A 1 187 ? 5.691 -6.256 -18.317 1.00 81.75 187 PHE A CA 1
ATOM 1482 C C . PHE A 1 187 ? 6.834 -6.442 -17.320 1.00 81.75 187 PHE A C 1
ATOM 1484 O O . PHE A 1 187 ? 7.696 -7.300 -17.522 1.00 81.75 187 PHE A O 1
ATOM 1491 N N . LEU A 1 188 ? 6.850 -5.636 -16.259 1.00 82.12 188 LEU A N 1
ATOM 1492 C CA . LEU A 1 188 ? 7.880 -5.682 -15.229 1.00 82.12 188 LEU A CA 1
ATOM 1493 C C . LEU A 1 188 ? 7.264 -5.528 -13.840 1.00 82.12 188 LEU A C 1
ATOM 1495 O O . LEU A 1 188 ? 6.377 -4.699 -13.634 1.00 82.12 188 LEU A O 1
ATOM 1499 N N . ARG A 1 189 ? 7.765 -6.298 -12.869 1.00 80.81 189 ARG A N 1
ATOM 1500 C CA . ARG A 1 189 ? 7.370 -6.169 -11.463 1.00 80.81 189 ARG A CA 1
ATOM 1501 C C . ARG A 1 189 ? 8.512 -6.481 -10.504 1.00 80.81 189 ARG A C 1
ATOM 1503 O O . ARG A 1 189 ? 9.180 -7.492 -10.667 1.00 80.81 189 ARG A O 1
ATOM 1510 N N . PHE A 1 190 ? 8.696 -5.648 -9.482 1.00 83.31 190 PHE A N 1
ATOM 1511 C CA . PHE A 1 190 ? 9.747 -5.829 -8.480 1.00 83.31 190 PHE A CA 1
ATOM 1512 C C . PHE A 1 190 ? 9.327 -6.722 -7.302 1.00 83.31 190 PHE A C 1
ATOM 1514 O O . PHE A 1 190 ? 8.188 -6.672 -6.837 1.00 83.31 190 PHE A O 1
ATOM 1521 N N . TYR A 1 191 ? 10.295 -7.484 -6.803 1.00 81.19 191 TYR A N 1
ATOM 1522 C CA . TYR A 1 191 ? 10.240 -8.423 -5.689 1.00 81.19 191 TYR A CA 1
ATOM 1523 C C . TYR A 1 191 ? 11.544 -8.354 -4.888 1.00 81.19 191 TYR A C 1
ATOM 1525 O O . TYR A 1 191 ? 12.565 -7.878 -5.378 1.00 81.19 191 TYR A O 1
ATOM 1533 N N . LEU A 1 192 ? 11.519 -8.859 -3.655 1.00 83.88 192 LEU A N 1
ATOM 1534 C CA . LEU A 1 192 ? 12.686 -8.866 -2.758 1.00 83.88 192 LEU A CA 1
ATOM 1535 C C . LEU A 1 192 ? 13.491 -10.175 -2.804 1.00 83.88 192 LEU A C 1
ATOM 1537 O O . LEU A 1 192 ? 14.395 -10.389 -1.999 1.00 83.88 192 LEU A O 1
ATOM 1541 N N . ASN A 1 193 ? 13.093 -11.100 -3.676 1.00 83.12 193 ASN A N 1
ATOM 1542 C CA . ASN A 1 193 ? 13.709 -12.403 -3.898 1.00 83.12 193 ASN A CA 1
ATOM 1543 C C . ASN A 1 193 ? 13.172 -13.006 -5.214 1.00 83.12 193 ASN A C 1
ATOM 1545 O O . ASN A 1 193 ? 12.286 -12.433 -5.843 1.00 83.12 193 ASN A O 1
ATOM 1549 N N . GLN A 1 194 ? 13.709 -14.162 -5.612 1.00 88.19 194 GLN A N 1
ATOM 1550 C CA . GLN A 1 194 ? 13.295 -14.922 -6.804 1.00 88.19 194 GLN A CA 1
ATOM 1551 C C . GLN A 1 194 ? 12.478 -16.180 -6.438 1.00 88.19 194 GLN A C 1
ATOM 1553 O O . GLN A 1 194 ? 12.507 -17.182 -7.155 1.00 88.19 194 GLN A O 1
ATOM 1558 N N . ARG A 1 195 ? 11.808 -16.186 -5.275 1.00 86.88 195 ARG A N 1
ATOM 1559 C CA . ARG A 1 195 ? 11.062 -17.366 -4.806 1.00 86.88 195 ARG A CA 1
ATOM 1560 C C . ARG A 1 195 ? 9.866 -17.653 -5.713 1.00 86.88 195 ARG A C 1
ATOM 1562 O O . ARG A 1 195 ? 9.343 -16.756 -6.376 1.00 86.88 195 ARG A O 1
ATOM 1569 N N . MET A 1 196 ? 9.417 -18.908 -5.689 1.00 89.19 196 MET A N 1
ATOM 1570 C CA . MET A 1 196 ? 8.306 -19.396 -6.508 1.00 89.19 196 MET A CA 1
ATOM 1571 C C . MET A 1 196 ? 7.045 -18.531 -6.367 1.00 89.19 196 MET A C 1
ATOM 1573 O O . MET A 1 196 ? 6.449 -18.160 -7.368 1.00 89.19 196 MET A O 1
ATOM 1577 N N . GLU A 1 197 ? 6.689 -18.110 -5.154 1.00 85.94 197 GLU A N 1
ATOM 1578 C CA . GLU A 1 197 ? 5.530 -17.236 -4.902 1.00 85.94 197 GLU A CA 1
ATOM 1579 C C . GLU A 1 197 ? 5.559 -15.951 -5.749 1.00 85.94 197 GLU A C 1
ATOM 1581 O O . GLU A 1 197 ? 4.581 -15.605 -6.415 1.00 85.94 197 GLU A O 1
ATOM 1586 N N . GLY A 1 198 ? 6.706 -15.262 -5.777 1.00 83.06 198 GLY A N 1
ATOM 1587 C CA . GLY A 1 198 ? 6.891 -14.056 -6.584 1.00 83.06 198 GLY A CA 1
ATOM 1588 C C . GLY A 1 198 ? 6.884 -14.351 -8.083 1.00 83.06 198 GLY A C 1
ATOM 1589 O O . GLY A 1 198 ? 6.384 -13.552 -8.875 1.00 83.06 198 GLY A O 1
ATOM 1590 N N . PHE A 1 199 ? 7.381 -15.523 -8.476 1.00 90.81 199 PHE A N 1
ATOM 1591 C CA . PHE A 1 199 ? 7.373 -15.980 -9.861 1.00 90.81 199 PHE A CA 1
ATOM 1592 C C . PHE A 1 199 ? 5.949 -16.247 -10.373 1.00 90.81 199 PHE A C 1
ATOM 1594 O O . PHE A 1 199 ? 5.580 -15.740 -11.435 1.00 90.81 199 PHE A O 1
ATOM 1601 N N . LEU A 1 200 ? 5.116 -16.955 -9.603 1.00 91.38 200 LEU A N 1
ATOM 1602 C CA . LEU A 1 200 ? 3.705 -17.202 -9.930 1.00 91.38 200 LEU A CA 1
ATOM 1603 C C . LEU A 1 200 ? 2.900 -15.898 -9.962 1.00 91.38 200 LEU A C 1
ATOM 1605 O O . LEU A 1 200 ? 2.162 -15.638 -10.915 1.00 91.38 200 LEU A O 1
ATOM 1609 N N . HIS A 1 201 ? 3.095 -15.036 -8.958 1.00 87.69 201 HIS A N 1
ATOM 1610 C CA . HIS A 1 201 ? 2.441 -13.726 -8.901 1.00 87.69 201 HIS A CA 1
ATOM 1611 C C . HIS A 1 201 ? 2.827 -12.835 -10.086 1.00 87.69 201 HIS A C 1
ATOM 1613 O O . HIS A 1 201 ? 1.995 -12.091 -10.613 1.00 87.69 201 HIS A O 1
ATOM 1619 N N . GLY A 1 202 ? 4.081 -12.932 -10.539 1.00 87.19 202 GLY A N 1
ATOM 1620 C CA . GLY A 1 202 ? 4.586 -12.239 -11.722 1.00 87.19 202 GLY A CA 1
ATOM 1621 C C . GLY A 1 202 ? 3.830 -12.634 -12.985 1.00 87.19 202 GLY A C 1
ATOM 1622 O O . GLY A 1 202 ? 3.372 -11.751 -13.710 1.00 87.19 202 GLY A O 1
ATOM 1623 N N . HIS A 1 203 ? 3.627 -13.935 -13.204 1.00 94.12 203 HIS A N 1
ATOM 1624 C CA . HIS A 1 203 ? 2.864 -14.452 -14.342 1.00 94.12 203 HIS A CA 1
ATOM 1625 C C . HIS A 1 203 ? 1.405 -14.021 -14.301 1.00 94.12 203 HIS A C 1
ATOM 1627 O O . HIS A 1 203 ? 0.928 -13.418 -15.259 1.00 94.12 203 HIS A O 1
ATOM 1633 N N . ARG A 1 204 ? 0.721 -14.255 -13.174 1.00 91.38 204 ARG A N 1
ATOM 1634 C CA . ARG A 1 204 ? -0.675 -13.842 -12.993 1.00 91.38 204 ARG A CA 1
ATOM 1635 C C . ARG A 1 204 ? -0.853 -12.352 -13.285 1.00 91.38 204 ARG A C 1
ATOM 1637 O O . ARG A 1 204 ? -1.696 -11.986 -14.097 1.00 91.38 204 ARG A O 1
ATOM 1644 N N . SER A 1 205 ? -0.008 -11.510 -12.685 1.00 80.31 205 SER A N 1
ATOM 1645 C CA . SER A 1 205 ? -0.055 -10.058 -12.898 1.00 80.31 205 SER A CA 1
ATOM 1646 C C . SER A 1 205 ? 0.192 -9.683 -14.366 1.00 80.31 205 SER A C 1
ATOM 1648 O O . SER A 1 205 ? -0.434 -8.757 -14.878 1.00 80.31 205 SER A O 1
ATOM 1650 N N . ALA A 1 206 ? 1.107 -10.380 -15.051 1.00 86.56 206 ALA A N 1
ATOM 1651 C CA . ALA A 1 206 ? 1.406 -10.130 -16.458 1.00 86.56 206 ALA A CA 1
ATOM 1652 C C . ALA A 1 206 ? 0.224 -10.490 -17.368 1.00 86.56 206 ALA A C 1
ATOM 1654 O O . ALA A 1 206 ? -0.090 -9.729 -18.283 1.00 86.56 206 ALA A O 1
ATOM 1655 N N . PHE A 1 207 ? -0.441 -11.616 -17.104 1.00 91.31 207 PHE A N 1
ATOM 1656 C CA . PHE A 1 207 ? -1.608 -12.069 -17.862 1.00 91.31 207 PHE A CA 1
ATOM 1657 C C . PHE A 1 207 ? -2.816 -11.158 -17.646 1.00 91.31 207 PHE A C 1
ATOM 1659 O O . PHE A 1 207 ? -3.457 -10.759 -18.616 1.00 91.31 207 PHE A O 1
ATOM 1666 N N . GLU A 1 208 ? -3.083 -10.767 -16.396 1.00 83.44 208 GLU A N 1
ATOM 1667 C CA . GLU A 1 208 ? -4.132 -9.797 -16.058 1.00 83.44 208 GLU A CA 1
ATOM 1668 C C . GLU A 1 208 ? -3.888 -8.458 -16.769 1.00 83.44 208 GLU A C 1
ATOM 1670 O O . GLU A 1 208 ? -4.795 -7.914 -17.394 1.00 83.44 208 GLU A O 1
ATOM 1675 N N . TYR A 1 209 ? -2.645 -7.964 -16.764 1.00 77.94 209 TYR A N 1
ATOM 1676 C CA . TYR A 1 209 ? -2.278 -6.730 -17.462 1.00 77.94 209 TYR A CA 1
ATOM 1677 C C . TYR A 1 209 ? -2.451 -6.818 -18.987 1.00 77.94 209 TYR A C 1
ATOM 1679 O O . TYR A 1 209 ? -2.836 -5.845 -19.635 1.00 77.94 209 TYR A O 1
ATOM 1687 N N . GLN A 1 210 ? -2.139 -7.969 -19.580 1.00 79.75 210 GLN A N 1
ATOM 1688 C CA . GLN A 1 210 ? -2.286 -8.187 -21.020 1.00 79.75 210 GLN A CA 1
ATOM 1689 C C . GLN A 1 210 ? -3.738 -8.483 -21.424 1.00 79.75 210 GLN A C 1
ATOM 1691 O O . GLN A 1 210 ? -4.060 -8.406 -22.610 1.00 79.75 210 GLN A O 1
ATOM 1696 N N . GLY A 1 211 ? -4.596 -8.858 -20.468 1.00 85.19 211 GLY A N 1
ATOM 1697 C CA . GLY A 1 211 ? -5.947 -9.371 -20.709 1.00 85.19 211 GLY A CA 1
ATOM 1698 C C . GLY A 1 211 ? -5.982 -10.697 -21.484 1.00 85.19 211 GLY A C 1
ATOM 1699 O O . GLY A 1 211 ? -7.049 -11.138 -21.905 1.00 85.19 211 GLY A O 1
ATOM 1700 N N . ARG A 1 212 ? -4.819 -11.312 -21.733 1.00 88.94 212 ARG A N 1
ATOM 1701 C CA . ARG A 1 212 ? -4.604 -12.516 -22.550 1.00 88.94 212 ARG A CA 1
ATOM 1702 C C . ARG A 1 212 ? -3.324 -13.225 -22.090 1.00 88.94 212 ARG A C 1
ATOM 1704 O O . ARG A 1 212 ? -2.464 -12.613 -21.460 1.00 88.94 212 ARG A O 1
ATOM 1711 N N . VAL A 1 213 ? -3.185 -14.499 -22.457 1.00 93.38 213 VAL A N 1
ATOM 1712 C CA . VAL A 1 213 ? -2.012 -15.339 -22.162 1.00 93.38 213 VAL A CA 1
ATOM 1713 C C . VAL A 1 213 ? -1.299 -15.693 -23.477 1.00 93.38 213 VAL A C 1
ATOM 1715 O O . VAL A 1 213 ? -1.975 -16.082 -24.432 1.00 93.38 213 VAL A O 1
ATOM 1718 N N . PRO A 1 214 ? 0.038 -15.558 -23.574 1.00 93.62 214 PRO A N 1
ATOM 1719 C CA . PRO A 1 214 ? 0.796 -16.036 -24.730 1.00 93.62 214 PRO A CA 1
ATOM 1720 C C . PRO A 1 214 ? 0.749 -17.562 -24.855 1.00 93.62 214 PRO A C 1
ATOM 1722 O O . PRO A 1 214 ? 0.778 -18.256 -23.843 1.00 93.62 214 PRO A O 1
ATOM 1725 N N . ARG A 1 215 ? 0.753 -18.098 -26.082 1.00 94.06 215 ARG A N 1
ATOM 1726 C CA . ARG A 1 215 ? 0.699 -19.560 -26.291 1.00 94.06 215 ARG A CA 1
ATOM 1727 C C . ARG A 1 215 ? 1.941 -20.276 -25.760 1.00 94.06 215 ARG A C 1
ATOM 1729 O O . ARG A 1 215 ? 1.813 -21.345 -25.179 1.00 94.06 215 ARG A O 1
ATOM 1736 N N . VAL A 1 216 ? 3.120 -19.686 -25.952 1.00 93.38 216 VAL A N 1
ATOM 1737 C CA . VAL A 1 216 ? 4.407 -20.248 -25.523 1.00 93.38 216 VAL A CA 1
ATOM 1738 C C . VAL A 1 216 ? 5.142 -19.253 -24.629 1.00 93.38 216 VAL A C 1
ATOM 1740 O O . VAL A 1 216 ? 5.361 -18.099 -25.014 1.00 93.38 216 VAL A O 1
ATOM 1743 N N . LEU A 1 217 ? 5.582 -19.703 -23.455 1.00 93.50 217 LEU A N 1
ATOM 1744 C CA . LEU A 1 217 ? 6.461 -18.938 -22.575 1.00 93.50 217 LEU A CA 1
ATOM 1745 C C . LEU A 1 217 ? 7.856 -19.548 -22.558 1.00 93.50 217 LEU A C 1
ATOM 1747 O O . LEU A 1 217 ? 8.048 -20.698 -22.177 1.00 93.50 217 LEU A O 1
ATOM 1751 N N . 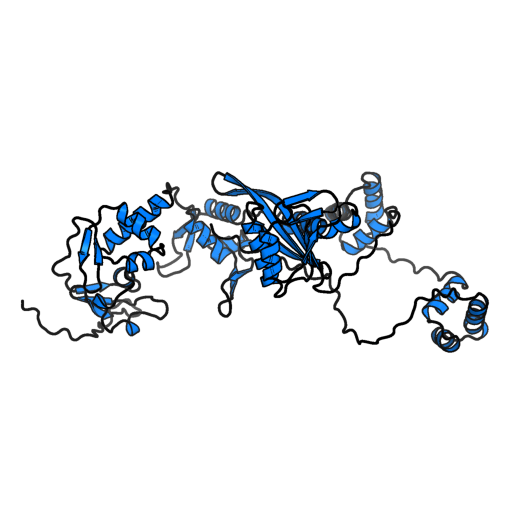LEU A 1 218 ? 8.831 -18.746 -22.984 1.00 90.44 218 LEU A N 1
ATOM 1752 C CA . LEU A 1 218 ? 10.237 -19.115 -22.976 1.00 90.44 218 LEU A CA 1
ATOM 1753 C C . LEU A 1 218 ? 10.875 -18.798 -21.625 1.00 90.44 218 LEU A C 1
ATOM 1755 O O . LEU A 1 218 ? 10.829 -17.642 -21.190 1.00 90.44 218 LEU A O 1
ATOM 1759 N N . TYR A 1 219 ? 11.545 -19.789 -21.044 1.00 87.62 219 TYR A N 1
ATOM 1760 C CA . TYR A 1 219 ? 12.313 -19.666 -19.806 1.00 87.62 219 TYR A CA 1
ATOM 1761 C C . TYR A 1 219 ? 13.791 -19.980 -20.059 1.00 87.62 219 TYR A C 1
ATOM 1763 O O . TYR A 1 219 ? 14.120 -20.968 -20.720 1.00 87.62 219 TYR A O 1
ATOM 1771 N N . ASP A 1 220 ? 14.685 -19.133 -19.545 1.00 75.56 220 ASP A N 1
ATOM 1772 C CA . ASP A 1 220 ? 16.099 -19.505 -19.387 1.00 75.56 220 ASP A CA 1
ATOM 1773 C C . ASP A 1 220 ? 16.244 -20.444 -18.168 1.00 75.56 220 ASP A C 1
ATOM 1775 O O . ASP A 1 220 ? 15.249 -20.722 -17.499 1.00 75.56 220 ASP A O 1
ATOM 1779 N N . ASN A 1 221 ? 17.443 -20.949 -17.864 1.00 68.31 221 ASN A N 1
ATOM 1780 C CA . ASN A 1 221 ? 17.725 -21.927 -16.797 1.00 68.31 221 ASN A CA 1
ATOM 1781 C C . ASN A 1 221 ? 17.536 -21.386 -15.354 1.00 68.31 221 ASN A C 1
ATOM 1783 O O . ASN A 1 221 ? 18.341 -21.622 -14.454 1.00 68.31 221 ASN A O 1
ATOM 1787 N N . LEU A 1 222 ? 16.490 -20.596 -15.131 1.00 79.00 222 LEU A N 1
ATOM 1788 C CA . LEU A 1 222 ? 16.124 -20.004 -13.860 1.00 79.00 222 LEU A CA 1
ATOM 1789 C C . LEU A 1 222 ? 15.521 -21.061 -12.932 1.00 79.00 222 LEU A C 1
ATOM 1791 O O . LEU A 1 222 ? 14.579 -21.766 -13.295 1.00 79.00 222 LEU A O 1
ATOM 1795 N N . LYS A 1 223 ? 16.033 -21.117 -11.697 1.00 77.44 223 LYS A N 1
ATOM 1796 C CA . LYS A 1 223 ? 15.643 -22.106 -10.673 1.00 77.44 223 LYS A CA 1
ATOM 1797 C C . LYS A 1 223 ? 14.142 -22.106 -10.353 1.00 77.44 223 LYS A C 1
ATOM 1799 O O . LYS A 1 223 ? 13.607 -23.109 -9.899 1.00 77.44 223 LYS A O 1
ATOM 1804 N N . SER A 1 224 ? 13.454 -20.984 -10.581 1.00 78.75 224 SER A N 1
ATOM 1805 C CA . SER A 1 224 ? 12.000 -20.874 -10.399 1.00 78.75 224 SER A CA 1
ATOM 1806 C C . SER A 1 224 ? 11.192 -21.586 -11.498 1.00 78.75 224 SER A C 1
ATOM 1808 O O . SER A 1 224 ? 9.991 -21.751 -11.340 1.00 78.75 224 SER A O 1
ATOM 1810 N N . ALA A 1 225 ? 11.812 -21.982 -12.612 1.00 74.06 225 ALA A N 1
ATOM 1811 C CA . ALA A 1 225 ? 11.156 -22.669 -13.724 1.00 74.06 225 ALA A CA 1
ATOM 1812 C C . ALA A 1 225 ? 11.748 -24.051 -13.983 1.00 74.06 225 ALA A C 1
ATOM 1814 O O . ALA A 1 225 ? 10.997 -24.978 -14.269 1.00 74.06 225 ALA A O 1
ATOM 1815 N N . VAL A 1 226 ? 13.068 -24.201 -13.871 1.00 78.00 226 VAL A N 1
ATOM 1816 C CA . VAL A 1 226 ? 13.790 -25.438 -14.183 1.00 78.00 226 VAL A CA 1
ATOM 1817 C C . VAL A 1 226 ? 14.415 -25.993 -12.904 1.00 78.00 226 VAL A C 1
ATOM 1819 O O . VAL A 1 226 ? 15.153 -25.283 -12.223 1.00 78.00 226 VAL A O 1
ATOM 1822 N N . LEU A 1 227 ? 14.093 -27.247 -12.570 1.00 76.69 227 LEU A N 1
ATOM 1823 C CA . LEU A 1 227 ? 14.663 -27.963 -11.423 1.00 76.69 227 LEU A CA 1
ATOM 1824 C C . LEU A 1 227 ? 15.998 -28.617 -11.768 1.00 76.69 227 LEU A C 1
ATOM 1826 O O . LEU A 1 227 ? 16.941 -28.518 -10.990 1.00 76.69 227 LEU A O 1
ATOM 1830 N N . ASP A 1 228 ? 16.061 -29.284 -12.919 1.00 69.94 228 ASP A N 1
ATOM 1831 C CA . ASP A 1 228 ? 17.263 -29.956 -13.400 1.00 69.94 228 ASP A CA 1
ATOM 1832 C C . ASP A 1 228 ? 17.301 -29.948 -14.933 1.00 69.94 228 ASP A C 1
ATOM 1834 O O . ASP A 1 228 ? 16.259 -29.939 -15.603 1.00 69.94 228 ASP A O 1
ATOM 1838 N N . ARG A 1 229 ? 18.514 -29.942 -15.481 1.00 66.00 229 ARG A N 1
ATOM 1839 C CA . ARG A 1 229 ? 18.778 -29.995 -16.915 1.00 66.00 229 ARG A CA 1
ATOM 1840 C C . ARG A 1 229 ? 19.896 -30.997 -17.178 1.00 66.00 229 ARG A C 1
ATOM 1842 O O . ARG A 1 229 ? 21.053 -30.714 -16.882 1.00 66.00 229 ARG A O 1
ATOM 1849 N N . GLN A 1 230 ? 19.551 -32.119 -17.807 1.00 63.12 230 GLN A N 1
ATOM 1850 C CA . GLN A 1 230 ? 20.503 -33.139 -18.249 1.00 63.12 230 GLN A CA 1
ATOM 1851 C C . GLN A 1 230 ? 20.437 -33.259 -19.775 1.00 63.12 230 GLN A C 1
ATOM 1853 O O . GLN A 1 230 ? 19.532 -33.880 -20.330 1.00 63.12 230 GLN A O 1
ATOM 1858 N N . GLY A 1 231 ? 21.373 -32.606 -20.471 1.00 64.00 231 GLY A N 1
ATOM 1859 C CA . GLY A 1 231 ? 21.370 -32.536 -21.937 1.00 64.00 231 GLY A CA 1
ATOM 1860 C C . GLY A 1 231 ? 20.110 -31.852 -22.489 1.00 64.00 231 GLY A C 1
ATOM 1861 O O . GLY A 1 231 ? 19.807 -30.708 -22.125 1.00 64.00 231 GLY A O 1
ATOM 1862 N N . ASP A 1 232 ? 19.381 -32.560 -23.356 1.00 58.28 232 ASP A N 1
ATOM 1863 C CA . ASP A 1 232 ? 18.104 -32.115 -23.938 1.00 58.28 232 ASP A CA 1
ATOM 1864 C C . ASP A 1 232 ? 16.890 -32.386 -23.030 1.00 58.28 232 ASP A C 1
ATOM 1866 O O . ASP A 1 232 ? 15.815 -31.821 -23.248 1.00 58.28 232 ASP A O 1
ATOM 1870 N N . ALA A 1 233 ? 17.051 -33.195 -21.976 1.00 57.88 233 ALA A N 1
ATOM 1871 C CA . ALA A 1 233 ? 15.998 -33.463 -21.005 1.00 57.88 233 ALA A CA 1
ATOM 1872 C C . ALA A 1 233 ? 15.937 -32.339 -19.960 1.00 57.88 233 ALA A C 1
ATOM 1874 O O . ALA A 1 233 ? 16.882 -32.094 -19.204 1.00 57.88 233 ALA A O 1
ATOM 1875 N N . ILE A 1 234 ? 14.804 -31.634 -19.922 1.00 76.75 234 ILE A N 1
ATOM 1876 C CA . ILE A 1 234 ? 14.592 -30.483 -19.040 1.00 76.75 234 ILE A CA 1
ATOM 1877 C C . ILE A 1 234 ? 13.433 -30.783 -18.107 1.00 76.75 234 ILE A C 1
ATOM 1879 O O . ILE A 1 234 ? 12.293 -30.958 -18.540 1.00 76.75 234 ILE A O 1
ATOM 1883 N N . ARG A 1 235 ? 13.730 -30.821 -16.807 1.00 81.94 235 ARG A N 1
ATOM 1884 C CA . ARG A 1 235 ? 12.732 -31.036 -15.767 1.00 81.94 235 ARG A CA 1
ATOM 1885 C C . ARG A 1 235 ? 12.221 -29.690 -15.274 1.00 81.94 235 ARG A C 1
ATOM 1887 O O . ARG A 1 235 ? 12.882 -29.002 -14.494 1.00 81.94 235 ARG A O 1
ATOM 1894 N N . PHE A 1 236 ? 11.027 -29.316 -15.724 1.00 87.00 236 PHE A N 1
ATOM 1895 C CA . PHE A 1 236 ? 10.339 -28.137 -15.206 1.00 87.00 236 PHE A CA 1
ATOM 1896 C C . PHE A 1 236 ? 9.894 -28.330 -13.755 1.00 87.00 236 PHE A C 1
ATOM 1898 O O . PHE A 1 236 ? 9.622 -29.442 -13.297 1.00 87.00 236 PHE A O 1
ATOM 1905 N N . HIS A 1 237 ? 9.800 -27.220 -13.031 1.00 88.31 237 HIS A N 1
ATOM 1906 C CA . HIS A 1 237 ? 9.263 -27.195 -11.680 1.00 88.31 237 HIS A CA 1
ATOM 1907 C C . HIS A 1 237 ? 7.768 -27.584 -11.689 1.00 88.31 237 HIS A C 1
ATOM 1909 O O . HIS A 1 237 ? 7.013 -26.985 -12.457 1.00 88.31 237 HIS A O 1
ATOM 1915 N N . PRO A 1 238 ? 7.293 -28.510 -10.828 1.00 90.81 238 PRO A N 1
ATOM 1916 C CA . PRO A 1 238 ? 5.895 -28.964 -10.812 1.00 90.81 238 PRO A CA 1
ATOM 1917 C C . PRO A 1 238 ? 4.881 -27.819 -10.729 1.00 90.81 238 PRO A C 1
ATOM 1919 O O . PRO A 1 238 ? 3.959 -27.741 -11.529 1.00 90.81 238 PRO A O 1
ATOM 1922 N N . THR A 1 239 ? 5.126 -26.845 -9.855 1.00 90.62 239 THR A N 1
ATOM 1923 C CA . THR A 1 239 ? 4.275 -25.652 -9.716 1.00 90.62 239 THR A CA 1
ATOM 1924 C C . THR A 1 239 ? 4.208 -24.779 -10.980 1.00 90.62 239 THR A C 1
ATOM 1926 O O . THR A 1 239 ? 3.193 -24.135 -11.236 1.00 90.62 239 THR A O 1
ATOM 1929 N N . LEU A 1 240 ? 5.261 -24.754 -11.811 1.00 91.44 240 LEU A N 1
ATOM 1930 C CA . LEU A 1 240 ? 5.191 -24.097 -13.122 1.00 91.44 240 LEU A CA 1
ATOM 1931 C C . LEU A 1 240 ? 4.301 -24.900 -14.081 1.00 91.44 240 LEU A C 1
ATOM 1933 O O . LEU A 1 240 ? 3.542 -24.304 -14.844 1.00 91.44 240 LEU A O 1
ATOM 1937 N N . LEU A 1 241 ? 4.359 -26.232 -14.030 1.00 92.19 241 LEU A N 1
ATOM 1938 C CA . LEU A 1 241 ? 3.486 -27.090 -14.832 1.00 92.19 241 LEU A CA 1
ATOM 1939 C C . LEU A 1 241 ? 2.014 -26.933 -14.423 1.00 92.19 241 LEU A C 1
ATOM 1941 O O . LEU A 1 241 ? 1.159 -26.803 -15.300 1.00 92.19 241 LEU A O 1
ATOM 1945 N N . GLU A 1 242 ? 1.716 -26.833 -13.127 1.00 93.50 242 GLU A N 1
ATOM 1946 C CA . GLU A 1 242 ? 0.375 -26.509 -12.614 1.00 93.50 242 GLU A CA 1
ATOM 1947 C C . GLU A 1 242 ? -0.119 -25.158 -13.141 1.00 93.50 242 GLU A C 1
ATOM 1949 O O . GLU A 1 242 ? -1.220 -25.062 -13.685 1.00 93.50 242 GLU A O 1
ATOM 1954 N N . LEU A 1 243 ? 0.723 -24.120 -13.065 1.00 92.38 243 LEU A N 1
ATOM 1955 C CA . LEU A 1 243 ? 0.409 -22.798 -13.607 1.00 92.38 243 LEU A CA 1
ATOM 1956 C C . LEU A 1 243 ? 0.138 -22.857 -15.118 1.00 92.38 243 LEU A C 1
ATOM 1958 O O . LEU A 1 243 ? -0.818 -22.251 -15.604 1.00 92.38 243 LEU A O 1
ATOM 1962 N N . SER A 1 244 ? 0.971 -23.590 -15.859 1.00 94.62 244 SER A N 1
ATOM 1963 C CA . SER A 1 244 ? 0.822 -23.769 -17.304 1.00 94.62 244 SER A CA 1
ATOM 1964 C C . SER A 1 244 ? -0.460 -24.513 -17.663 1.00 94.62 244 SER A C 1
ATOM 1966 O O . SER A 1 244 ? -1.148 -24.143 -18.613 1.00 94.62 244 SER A O 1
ATOM 1968 N N . THR A 1 245 ? -0.851 -25.479 -16.830 1.00 92.94 245 THR A N 1
ATOM 1969 C CA . THR A 1 245 ? -2.105 -26.215 -16.960 1.00 92.94 245 THR A CA 1
ATOM 1970 C C . THR A 1 245 ? -3.285 -25.290 -16.701 1.00 92.94 245 THR A C 1
ATOM 1972 O O . THR A 1 245 ? -4.222 -25.286 -17.491 1.00 92.94 245 THR A O 1
ATOM 1975 N N . TRP A 1 246 ? -3.235 -24.462 -15.659 1.00 93.38 246 TRP A N 1
ATOM 1976 C CA . TRP A 1 246 ? -4.301 -23.513 -15.342 1.00 93.38 246 TRP A CA 1
ATOM 1977 C C . TRP A 1 246 ? -4.509 -22.470 -16.450 1.00 93.38 246 TRP A C 1
ATOM 1979 O O . TRP A 1 246 ? -5.630 -22.249 -16.902 1.00 93.38 246 TRP A O 1
ATOM 1989 N N . TYR A 1 247 ? -3.424 -21.849 -16.920 1.00 92.31 247 TYR A N 1
ATOM 1990 C CA . TYR A 1 247 ? -3.471 -20.763 -17.906 1.00 92.31 247 TYR A CA 1
ATOM 1991 C C . TYR A 1 247 ? -3.374 -21.224 -19.368 1.00 92.31 247 TYR A C 1
ATOM 1993 O O . TYR A 1 247 ? -3.480 -20.392 -20.269 1.00 92.31 247 TYR A O 1
ATOM 2001 N N . ARG A 1 248 ? -3.207 -22.530 -19.610 1.00 95.12 248 ARG A N 1
ATOM 2002 C CA . ARG A 1 248 ? -3.154 -23.169 -20.938 1.00 95.12 248 ARG A CA 1
ATOM 2003 C C . ARG A 1 248 ? -2.051 -22.609 -21.849 1.00 95.12 248 ARG A C 1
ATOM 2005 O O . ARG A 1 248 ? -2.280 -22.387 -23.037 1.00 95.12 248 ARG A O 1
ATOM 2012 N N . PHE A 1 249 ? -0.855 -22.394 -21.301 1.00 95.00 249 PHE A N 1
ATOM 2013 C CA . PHE A 1 249 ? 0.337 -22.040 -22.084 1.00 95.00 249 PHE A CA 1
ATOM 2014 C C . PHE A 1 249 ? 1.362 -23.175 -22.078 1.00 95.00 249 PHE A C 1
ATOM 2016 O O . PHE A 1 249 ? 1.387 -23.992 -21.165 1.00 95.00 249 PHE A O 1
ATOM 2023 N N . GLU A 1 250 ? 2.241 -23.201 -23.074 1.00 93.50 250 GLU A N 1
ATOM 2024 C CA . GLU A 1 250 ? 3.359 -24.141 -23.153 1.00 93.50 250 GLU A CA 1
ATOM 2025 C C . GLU A 1 250 ? 4.624 -23.520 -22.527 1.00 93.50 250 GLU A C 1
ATOM 2027 O O . GLU A 1 250 ? 5.124 -22.511 -23.046 1.00 93.50 250 GLU A O 1
ATOM 2032 N N . PRO A 1 251 ? 5.172 -24.075 -21.429 1.00 92.00 251 PRO A N 1
ATOM 2033 C CA . PRO A 1 251 ? 6.484 -23.689 -20.936 1.00 92.00 251 PRO A CA 1
ATOM 2034 C C . PRO A 1 251 ? 7.555 -24.331 -21.818 1.00 92.00 251 PRO A C 1
ATOM 2036 O O . PRO A 1 251 ? 7.595 -25.549 -21.980 1.00 92.00 251 PRO A O 1
ATOM 2039 N N . ARG A 1 252 ? 8.448 -23.517 -22.382 1.00 88.25 252 ARG A N 1
ATOM 2040 C CA . ARG A 1 252 ? 9.514 -24.001 -23.260 1.00 88.25 252 ARG A CA 1
ATOM 2041 C C . ARG A 1 252 ? 10.869 -23.460 -22.811 1.00 88.25 252 ARG A C 1
ATOM 2043 O O . ARG A 1 252 ? 10.996 -22.263 -22.546 1.00 88.25 252 ARG A O 1
ATOM 2050 N N . PRO A 1 253 ? 11.902 -24.304 -22.719 1.00 83.25 253 PRO A N 1
ATOM 2051 C CA . PRO A 1 253 ? 13.217 -23.833 -22.341 1.00 83.25 253 PRO A CA 1
ATOM 2052 C C . PRO A 1 253 ? 13.918 -23.190 -23.536 1.00 83.25 253 PRO A C 1
ATOM 2054 O O . PRO A 1 253 ? 13.700 -23.562 -24.691 1.00 83.25 253 PRO A O 1
ATOM 2057 N N . VAL A 1 254 ? 14.793 -22.227 -23.265 1.00 73.38 254 VAL A N 1
ATOM 2058 C CA . VAL A 1 254 ? 15.678 -21.675 -24.295 1.00 73.38 254 VAL A CA 1
ATOM 2059 C C . VAL A 1 254 ? 16.795 -22.689 -24.605 1.00 73.38 254 VAL A C 1
ATOM 2061 O O . VAL A 1 254 ? 17.362 -23.320 -23.702 1.00 73.38 254 VAL A O 1
ATOM 2064 N N . ALA A 1 255 ? 17.097 -22.879 -25.894 1.00 62.34 255 ALA A N 1
ATOM 2065 C CA . ALA A 1 255 ? 18.157 -23.781 -26.346 1.00 62.34 255 ALA A CA 1
ATOM 2066 C C . ALA A 1 255 ? 19.556 -23.202 -26.008 1.00 62.34 255 ALA A C 1
ATOM 2068 O O . ALA A 1 255 ? 19.770 -22.008 -26.230 1.00 62.34 255 ALA A O 1
ATOM 2069 N N . PRO A 1 256 ? 20.533 -23.999 -25.517 1.00 49.22 256 PRO A N 1
ATOM 2070 C CA . PRO A 1 256 ? 21.793 -23.483 -24.959 1.00 49.22 256 PRO A CA 1
ATOM 2071 C C . PRO A 1 256 ? 22.769 -22.886 -25.982 1.00 49.22 256 PRO A C 1
ATOM 2073 O O . PRO A 1 256 ? 23.716 -22.213 -25.592 1.00 49.22 256 PRO A O 1
ATOM 2076 N N . ALA A 1 257 ? 22.568 -23.115 -27.283 1.00 40.94 257 ALA A N 1
ATOM 2077 C CA . ALA A 1 257 ? 23.622 -22.950 -28.290 1.00 40.94 257 ALA A CA 1
ATOM 2078 C C . ALA A 1 257 ? 23.385 -21.836 -29.330 1.00 40.94 257 ALA A C 1
ATOM 2080 O O . ALA A 1 257 ? 24.072 -21.788 -30.347 1.00 40.94 257 ALA A O 1
ATOM 2081 N N . ARG A 1 258 ? 22.425 -20.920 -29.127 1.00 47.12 258 ARG A N 1
ATOM 2082 C CA . ARG A 1 258 ? 22.172 -19.819 -30.082 1.00 47.12 258 ARG A CA 1
ATOM 2083 C C . ARG A 1 258 ? 22.197 -18.459 -29.391 1.00 47.12 258 ARG A C 1
ATOM 2085 O O . ARG A 1 258 ? 21.158 -17.906 -29.037 1.00 47.12 258 ARG A O 1
ATOM 2092 N N . GLY A 1 259 ? 23.393 -17.874 -29.266 1.00 39.78 259 GLY A N 1
ATOM 2093 C CA . GLY A 1 259 ? 23.612 -16.520 -28.721 1.00 39.78 259 GLY A CA 1
ATOM 2094 C C . GLY A 1 259 ? 22.743 -15.423 -29.365 1.00 39.78 259 GLY A C 1
ATOM 2095 O O . GLY A 1 259 ? 22.403 -14.432 -28.721 1.00 39.78 259 GLY A O 1
ATOM 2096 N N . ASN A 1 260 ? 22.261 -15.654 -30.589 1.00 47.03 260 ASN A N 1
ATOM 2097 C CA . ASN A 1 260 ? 21.374 -14.754 -31.332 1.00 47.03 260 ASN A CA 1
ATOM 2098 C C . ASN A 1 260 ? 19.944 -14.670 -30.766 1.00 47.03 260 ASN A C 1
ATOM 2100 O O . ASN A 1 260 ? 19.225 -13.701 -31.023 1.00 47.03 260 ASN A O 1
ATOM 2104 N N . GLU A 1 261 ? 19.517 -15.653 -29.971 1.00 49.53 261 GLU A N 1
ATOM 2105 C CA . GLU A 1 261 ? 18.183 -15.675 -29.375 1.00 49.53 261 GLU A CA 1
ATOM 2106 C C . GLU A 1 261 ? 18.137 -14.919 -28.045 1.00 49.53 261 GLU A C 1
ATOM 2108 O O . GLU A 1 261 ? 17.071 -14.424 -27.680 1.00 49.53 261 GLU A O 1
ATOM 2113 N N . LYS A 1 262 ? 19.260 -14.764 -27.330 1.00 51.28 262 LYS A N 1
ATOM 2114 C CA . LYS A 1 262 ? 19.312 -14.287 -25.933 1.00 51.28 262 LYS A CA 1
ATOM 2115 C C . LYS A 1 262 ? 18.992 -12.791 -25.753 1.00 51.28 262 LYS A C 1
ATOM 2117 O O . LYS A 1 262 ? 18.391 -12.388 -24.760 1.00 51.28 262 LYS A O 1
ATOM 2122 N N . GLY A 1 263 ? 19.212 -11.975 -26.785 1.00 54.88 263 GLY A N 1
ATOM 2123 C CA . GLY A 1 263 ? 19.217 -10.511 -26.669 1.00 54.88 263 GLY A CA 1
ATOM 2124 C C . GLY A 1 263 ? 17.880 -9.781 -26.439 1.00 54.88 263 GLY A C 1
ATOM 2125 O O . GLY A 1 263 ? 17.908 -8.574 -26.233 1.00 54.88 263 GLY A O 1
ATOM 2126 N N . ARG A 1 264 ? 16.697 -10.417 -26.484 1.00 65.31 264 ARG A N 1
ATOM 2127 C CA . ARG A 1 264 ? 15.404 -9.688 -26.366 1.00 65.31 264 ARG A CA 1
ATOM 2128 C C . ARG A 1 264 ? 15.127 -9.195 -24.946 1.00 65.31 264 ARG A C 1
ATOM 2130 O O . ARG A 1 264 ? 14.881 -8.008 -24.746 1.00 65.31 264 ARG A O 1
ATOM 2137 N N . VAL A 1 265 ? 15.171 -10.108 -23.977 1.00 58.47 265 VAL A N 1
ATOM 2138 C CA . VAL A 1 265 ? 14.927 -9.777 -22.567 1.00 58.47 265 VAL A CA 1
ATOM 2139 C C . VAL A 1 265 ? 16.138 -9.079 -21.964 1.00 58.47 265 VAL A C 1
ATOM 2141 O O . VAL A 1 265 ? 15.957 -8.076 -21.291 1.00 58.47 265 VAL A O 1
ATOM 2144 N N . GLU A 1 266 ? 17.363 -9.472 -22.323 1.00 67.00 266 GLU A N 1
ATOM 2145 C CA . GLU A 1 266 ? 18.575 -8.760 -21.896 1.00 67.00 266 GLU A CA 1
ATOM 2146 C C . GLU A 1 266 ? 18.603 -7.298 -22.366 1.00 67.00 266 GLU A C 1
ATOM 2148 O O . GLU A 1 266 ? 18.973 -6.415 -21.595 1.00 67.00 266 GLU A O 1
ATOM 2153 N N . ARG A 1 267 ? 18.178 -6.998 -23.606 1.00 65.94 267 ARG A N 1
ATOM 2154 C CA . ARG A 1 267 ? 18.051 -5.604 -24.076 1.00 65.94 267 ARG A CA 1
ATOM 2155 C C . ARG A 1 267 ? 16.931 -4.857 -23.361 1.00 65.94 267 ARG A C 1
ATOM 2157 O O . ARG A 1 267 ? 17.100 -3.674 -23.096 1.00 65.94 267 ARG A O 1
ATOM 2164 N N . ALA A 1 268 ? 15.820 -5.518 -23.035 1.00 60.88 268 ALA A N 1
ATOM 2165 C CA . ALA A 1 268 ? 14.741 -4.901 -22.268 1.00 60.88 268 ALA A CA 1
ATOM 2166 C C . ALA A 1 268 ? 15.176 -4.604 -20.823 1.00 60.88 268 ALA A C 1
ATOM 2168 O O . ALA A 1 268 ? 14.986 -3.489 -20.352 1.00 60.88 268 ALA A O 1
ATOM 2169 N N . ILE A 1 269 ? 15.837 -5.552 -20.151 1.00 63.28 269 ILE A N 1
ATOM 2170 C CA . ILE A 1 269 ? 16.415 -5.375 -18.813 1.00 63.28 269 ILE A CA 1
ATOM 2171 C C . ILE A 1 269 ? 17.464 -4.266 -18.836 1.00 63.28 269 ILE A C 1
ATOM 2173 O O . ILE A 1 269 ? 17.440 -3.400 -17.969 1.00 63.28 269 ILE A O 1
ATOM 2177 N N . ARG A 1 270 ? 18.343 -4.241 -19.845 1.00 64.50 270 ARG A N 1
ATOM 2178 C CA . ARG A 1 270 ? 19.328 -3.170 -20.035 1.00 64.50 270 ARG A CA 1
ATOM 2179 C C . ARG A 1 270 ? 18.662 -1.817 -20.271 1.00 64.50 270 ARG A C 1
ATOM 2181 O O . ARG A 1 270 ? 19.043 -0.849 -19.638 1.00 64.50 270 ARG A O 1
ATOM 2188 N N . TYR A 1 271 ? 17.628 -1.740 -21.108 1.00 61.72 271 TYR A N 1
ATOM 2189 C CA . TYR A 1 271 ? 16.857 -0.510 -21.304 1.00 61.72 271 TYR A CA 1
ATOM 2190 C C . TYR A 1 271 ? 16.223 -0.023 -19.997 1.00 61.72 271 TYR A C 1
ATOM 2192 O O . TYR A 1 271 ? 16.335 1.156 -19.670 1.00 61.72 271 TYR A O 1
ATOM 2200 N N . VAL A 1 272 ? 15.596 -0.921 -19.231 1.00 58.59 272 VAL A N 1
ATOM 2201 C CA . VAL A 1 272 ? 15.027 -0.573 -17.925 1.00 58.59 272 VAL A CA 1
ATOM 2202 C C . VAL A 1 272 ? 16.134 -0.119 -16.979 1.00 58.59 272 VAL A C 1
ATOM 2204 O O . VAL A 1 272 ? 15.975 0.899 -16.323 1.00 58.59 272 VAL A O 1
ATOM 2207 N N . ARG A 1 273 ? 17.268 -0.819 -16.922 1.00 59.47 273 ARG A N 1
ATOM 2208 C CA . ARG A 1 273 ? 18.395 -0.467 -16.054 1.00 59.47 273 ARG A CA 1
ATOM 2209 C C . ARG A 1 273 ? 18.995 0.891 -16.416 1.00 59.47 273 ARG A C 1
ATOM 2211 O O . ARG A 1 273 ? 19.157 1.720 -15.533 1.00 59.47 273 ARG A O 1
ATOM 2218 N N . ASP A 1 274 ? 19.252 1.135 -17.693 1.00 51.72 274 ASP A N 1
ATOM 2219 C CA . ASP A 1 274 ? 20.059 2.268 -18.149 1.00 51.72 274 ASP A CA 1
ATOM 2220 C C . ASP A 1 274 ? 19.228 3.525 -18.458 1.00 51.72 274 ASP A C 1
ATOM 2222 O O . ASP A 1 274 ? 19.763 4.628 -18.408 1.00 51.72 274 ASP A O 1
ATOM 2226 N N . ASN A 1 275 ? 17.934 3.391 -18.786 1.00 47.12 275 ASN A N 1
ATOM 2227 C CA . ASN A 1 275 ? 17.064 4.536 -19.112 1.00 47.12 275 ASN A CA 1
ATOM 2228 C C . ASN A 1 275 ? 15.943 4.783 -18.097 1.00 47.12 275 ASN A C 1
ATOM 2230 O O . ASN A 1 275 ? 15.500 5.922 -17.963 1.00 47.12 275 ASN A O 1
ATOM 2234 N N . PHE A 1 276 ? 15.441 3.745 -17.420 1.00 47.59 276 PHE A N 1
ATOM 2235 C CA . PHE A 1 276 ? 14.375 3.909 -16.427 1.00 47.59 276 PHE A CA 1
ATOM 2236 C C . PHE A 1 276 ? 14.914 3.948 -14.994 1.00 47.59 276 PHE A C 1
ATOM 2238 O O . PHE A 1 276 ? 14.468 4.769 -14.206 1.00 47.59 276 PHE A O 1
ATOM 2245 N N . PHE A 1 277 ? 15.854 3.074 -14.648 1.00 45.00 277 PHE A N 1
ATOM 2246 C CA . PHE A 1 277 ? 16.361 2.915 -13.287 1.00 45.00 277 PHE A CA 1
ATOM 2247 C C . PHE A 1 277 ? 17.574 3.814 -13.019 1.00 45.00 277 PHE A C 1
ATOM 2249 O O . PHE A 1 277 ? 17.692 4.390 -11.942 1.00 45.00 277 PHE A O 1
ATOM 2256 N N . ALA A 1 278 ? 18.465 3.975 -14.001 1.00 37.75 278 ALA A N 1
ATOM 2257 C CA . ALA A 1 278 ? 19.618 4.856 -13.889 1.00 37.75 278 ALA A CA 1
ATOM 2258 C C . ALA A 1 278 ? 19.171 6.299 -13.620 1.00 37.75 278 ALA A C 1
ATOM 2260 O O . ALA A 1 278 ? 18.346 6.853 -14.346 1.00 37.75 278 ALA A O 1
ATOM 2261 N N . ALA A 1 279 ? 19.728 6.891 -12.561 1.00 30.12 279 ALA A N 1
ATOM 2262 C CA . ALA A 1 279 ? 19.429 8.240 -12.077 1.00 30.12 279 ALA A CA 1
ATOM 2263 C C . ALA A 1 279 ? 17.975 8.499 -11.625 1.00 30.12 279 ALA A C 1
ATOM 2265 O O . ALA A 1 279 ? 17.661 9.630 -11.267 1.00 30.12 279 ALA A O 1
ATOM 2266 N N . ARG A 1 280 ? 17.102 7.480 -11.562 1.00 42.25 280 ARG A N 1
ATOM 2267 C CA . ARG A 1 280 ? 15.848 7.569 -10.802 1.00 42.25 280 ARG A CA 1
ATOM 2268 C C . ARG A 1 280 ? 16.093 7.005 -9.417 1.00 42.25 280 ARG A C 1
ATOM 2270 O O . ARG A 1 280 ? 16.163 5.794 -9.218 1.00 42.25 280 ARG A O 1
ATOM 2277 N N . SER A 1 281 ? 16.244 7.893 -8.447 1.00 42.75 281 SER A N 1
ATOM 2278 C CA . SER A 1 281 ? 16.301 7.524 -7.042 1.00 42.75 281 SER A CA 1
ATOM 2279 C C . SER A 1 281 ? 14.954 6.912 -6.647 1.00 42.75 281 SER A C 1
ATOM 2281 O O . SER A 1 281 ? 13.983 7.596 -6.342 1.00 42.75 281 SER A O 1
ATOM 2283 N N . LEU A 1 282 ? 14.898 5.582 -6.563 1.00 48.06 282 LEU A N 1
ATOM 2284 C CA . LEU A 1 282 ? 13.815 4.828 -5.909 1.00 48.06 282 LEU A CA 1
ATOM 2285 C C . LEU A 1 282 ? 13.714 5.100 -4.392 1.00 48.06 282 LEU A C 1
ATOM 2287 O O . LEU A 1 282 ? 13.081 4.354 -3.650 1.00 48.06 282 LEU A O 1
ATOM 2291 N N . HIS A 1 283 ? 14.282 6.212 -3.934 1.00 58.53 283 HIS A N 1
ATOM 2292 C CA . HIS A 1 283 ? 14.135 6.771 -2.607 1.00 58.53 283 HIS A CA 1
ATOM 2293 C C . HIS A 1 283 ? 13.153 7.941 -2.623 1.00 58.53 283 HIS A C 1
ATOM 2295 O O . HIS A 1 283 ? 13.385 8.912 -1.917 1.00 58.53 283 HIS A O 1
ATOM 2301 N N . LEU A 1 284 ? 12.034 7.866 -3.355 1.00 69.75 284 LEU A N 1
ATOM 2302 C CA . LEU A 1 284 ? 10.984 8.891 -3.249 1.00 69.75 284 LEU A CA 1
ATOM 2303 C C . LEU A 1 284 ? 10.575 9.104 -1.781 1.00 69.75 284 LEU A C 1
ATOM 2305 O O . LEU A 1 284 ? 10.449 10.226 -1.314 1.00 69.75 284 LEU A O 1
ATOM 2309 N N . SER A 1 285 ? 10.496 8.019 -1.002 1.00 73.62 285 SER A N 1
ATOM 2310 C CA . SER A 1 285 ? 10.297 8.099 0.448 1.00 73.62 285 SER A CA 1
ATOM 2311 C C . SER A 1 285 ? 11.445 8.764 1.213 1.00 73.62 285 SER A C 1
ATOM 2313 O O . SER A 1 285 ? 11.218 9.327 2.272 1.00 73.62 285 SER A O 1
ATOM 2315 N N . GLY A 1 286 ? 12.686 8.608 0.747 1.00 73.62 286 GLY A N 1
ATOM 2316 C CA . GLY A 1 286 ? 13.864 9.217 1.367 1.00 73.62 286 GLY A CA 1
ATOM 2317 C C . GLY A 1 286 ? 13.930 10.711 1.072 1.00 73.62 286 GLY A C 1
ATOM 2318 O O . GLY A 1 286 ? 14.094 11.482 2.003 1.00 73.62 286 GLY A O 1
ATOM 2319 N N . ALA A 1 287 ? 13.696 11.101 -0.183 1.00 77.69 287 ALA A N 1
ATOM 2320 C CA . ALA A 1 287 ? 13.586 12.492 -0.609 1.00 77.69 287 ALA A CA 1
ATOM 2321 C C . ALA A 1 287 ? 12.471 13.219 0.152 1.00 77.69 287 ALA A C 1
ATOM 2323 O O . ALA A 1 287 ? 12.721 14.255 0.745 1.00 77.69 287 ALA A O 1
ATOM 2324 N N . VAL A 1 288 ? 11.276 12.624 0.246 1.00 86.00 288 VAL A N 1
ATOM 2325 C CA . VAL A 1 288 ? 10.177 13.194 1.043 1.00 86.00 288 VAL A CA 1
ATOM 2326 C C . VAL A 1 288 ? 10.563 13.373 2.507 1.00 86.00 288 VAL A C 1
ATOM 2328 O O . VAL A 1 288 ? 10.318 14.431 3.072 1.00 86.00 288 VAL A O 1
ATOM 2331 N N . VAL A 1 289 ? 11.153 12.353 3.138 1.00 86.19 289 VAL A N 1
ATOM 2332 C CA . VAL A 1 289 ? 11.552 12.454 4.550 1.00 86.19 289 VAL A CA 1
ATOM 2333 C C . VAL A 1 289 ? 12.647 13.501 4.743 1.00 86.19 289 VAL A C 1
ATOM 2335 O O . VAL A 1 289 ? 12.588 14.236 5.718 1.00 86.19 289 VAL A O 1
ATOM 2338 N N . ALA A 1 290 ? 13.599 13.609 3.815 1.00 84.06 290 ALA A N 1
ATOM 2339 C CA . ALA A 1 290 ? 14.637 14.632 3.852 1.00 84.06 290 ALA A CA 1
ATOM 2340 C C . ALA A 1 290 ? 14.053 16.045 3.693 1.00 84.06 290 ALA A C 1
ATOM 2342 O O . ALA A 1 290 ? 14.391 16.921 4.480 1.00 84.06 290 ALA A O 1
ATOM 2343 N N . GLU A 1 291 ? 13.131 16.254 2.749 1.00 91.69 291 GLU A N 1
ATOM 2344 C CA . GLU A 1 291 ? 12.457 17.546 2.561 1.00 91.69 291 GLU A CA 1
ATOM 2345 C C . GLU A 1 291 ? 11.616 17.939 3.778 1.00 91.69 291 GLU A C 1
ATOM 2347 O O . GLU A 1 291 ? 11.650 19.092 4.197 1.00 91.69 291 GLU A O 1
ATOM 2352 N N . VAL A 1 292 ? 10.897 16.986 4.381 1.00 93.88 292 VAL A N 1
ATOM 2353 C CA . VAL A 1 292 ? 10.108 17.223 5.601 1.00 93.88 292 VAL A CA 1
ATOM 2354 C C . VAL A 1 292 ? 11.007 17.501 6.810 1.00 93.88 292 VAL A C 1
ATOM 2356 O O . VAL A 1 292 ? 10.668 18.346 7.635 1.00 93.88 292 VAL A O 1
ATOM 2359 N N . ALA A 1 293 ? 12.149 16.819 6.922 1.00 90.69 293 ALA A N 1
ATOM 2360 C CA . ALA A 1 293 ? 13.122 17.072 7.984 1.00 90.69 293 ALA A CA 1
ATOM 2361 C C . ALA A 1 293 ? 13.798 18.445 7.825 1.00 90.69 293 ALA A C 1
ATOM 2363 O O . ALA A 1 293 ? 13.994 19.147 8.812 1.00 90.69 293 ALA A O 1
ATOM 2364 N N . ALA A 1 294 ? 14.115 18.845 6.590 1.00 93.12 294 ALA A N 1
ATOM 2365 C CA . ALA A 1 294 ? 14.711 20.144 6.286 1.00 93.12 294 ALA A CA 1
ATOM 2366 C C . ALA A 1 294 ? 13.711 21.308 6.402 1.00 93.12 294 ALA A C 1
ATOM 2368 O O . ALA A 1 294 ? 14.120 22.431 6.680 1.00 93.12 294 ALA A O 1
ATOM 2369 N N . ASN A 1 295 ? 12.413 21.048 6.207 1.00 93.38 295 ASN A N 1
ATOM 2370 C CA . ASN A 1 295 ? 11.358 22.062 6.219 1.00 93.38 295 ASN A CA 1
ATOM 2371 C C . ASN A 1 295 ? 10.174 21.616 7.107 1.00 93.38 295 ASN A C 1
ATOM 2373 O O . ASN A 1 295 ? 9.118 21.234 6.588 1.00 93.38 295 ASN A O 1
ATOM 2377 N N . PRO A 1 296 ? 10.309 21.642 8.446 1.00 91.81 296 PRO A N 1
ATOM 2378 C CA . PRO A 1 296 ? 9.211 21.295 9.342 1.00 91.81 296 PRO A CA 1
ATOM 2379 C C . PRO A 1 296 ? 7.998 22.205 9.113 1.00 91.81 296 PRO A C 1
ATOM 2381 O O . PRO A 1 296 ? 8.111 23.426 9.132 1.00 91.81 296 PRO A O 1
ATOM 2384 N N . GLY A 1 297 ? 6.827 21.605 8.907 1.00 92.25 297 GLY A N 1
ATOM 2385 C CA . GLY A 1 297 ? 5.596 22.326 8.580 1.00 92.25 297 GLY A CA 1
ATOM 2386 C C . GLY A 1 297 ? 5.318 22.457 7.081 1.00 92.25 297 GLY A C 1
ATOM 2387 O O . GLY A 1 297 ? 4.275 22.997 6.728 1.00 92.25 297 GLY A O 1
ATOM 2388 N N . ILE A 1 298 ? 6.172 21.917 6.199 1.00 93.56 298 ILE A N 1
ATOM 2389 C CA . ILE A 1 298 ? 5.968 21.992 4.746 1.00 93.56 298 ILE A CA 1
ATOM 2390 C C . ILE A 1 298 ? 4.602 21.440 4.324 1.00 93.56 298 ILE A C 1
ATOM 2392 O O . ILE A 1 298 ? 4.210 20.323 4.680 1.00 93.56 298 ILE A O 1
ATOM 2396 N N . HIS A 1 299 ? 3.870 22.213 3.525 1.00 92.25 299 HIS A N 1
ATOM 2397 C CA . HIS A 1 299 ? 2.575 21.791 3.012 1.00 92.25 299 HIS A CA 1
ATOM 2398 C C . HIS A 1 299 ? 2.700 20.793 1.864 1.00 92.25 299 HIS A C 1
ATOM 2400 O O . HIS A 1 299 ? 3.651 20.797 1.087 1.00 92.25 299 HIS A O 1
ATOM 2406 N N . THR A 1 300 ? 1.670 19.955 1.701 1.00 91.31 300 THR A N 1
ATOM 2407 C CA . THR A 1 300 ? 1.624 18.949 0.625 1.00 91.31 300 THR A CA 1
ATOM 2408 C C . THR A 1 300 ? 1.849 19.564 -0.762 1.00 91.31 300 THR A C 1
ATOM 2410 O O . THR A 1 300 ? 2.520 18.957 -1.589 1.00 91.31 300 THR A O 1
ATOM 2413 N N . ARG A 1 301 ? 1.325 20.769 -1.025 1.00 90.94 301 ARG A N 1
ATOM 2414 C CA . ARG A 1 301 ? 1.521 21.462 -2.307 1.00 90.94 301 ARG A CA 1
ATOM 2415 C C . ARG A 1 301 ? 2.995 21.789 -2.562 1.00 90.94 301 ARG A C 1
ATOM 2417 O O . ARG A 1 301 ? 3.527 21.385 -3.588 1.00 90.94 301 ARG A O 1
ATOM 2424 N N . GLU A 1 302 ? 3.646 22.455 -1.617 1.00 92.19 302 GLU A N 1
ATOM 2425 C CA . GLU A 1 302 ? 5.068 22.815 -1.708 1.00 92.19 302 GLU A CA 1
ATOM 2426 C C . GLU A 1 302 ? 5.957 21.571 -1.799 1.00 92.19 302 GLU A C 1
ATOM 2428 O O . GLU A 1 302 ? 6.929 21.530 -2.549 1.00 92.19 302 GLU A O 1
ATOM 2433 N N . LEU A 1 303 ? 5.587 20.503 -1.091 1.00 92.00 303 LEU A N 1
ATOM 2434 C CA . LEU A 1 303 ? 6.292 19.231 -1.163 1.00 92.00 303 LEU A CA 1
ATOM 2435 C C . LEU A 1 303 ? 6.205 18.601 -2.564 1.00 92.00 303 LEU A C 1
ATOM 2437 O O . LEU A 1 303 ? 7.175 18.009 -3.026 1.00 92.00 303 LEU A O 1
ATOM 2441 N N . HIS A 1 304 ? 5.076 18.751 -3.266 1.00 91.31 304 HIS A N 1
ATOM 2442 C CA . HIS A 1 304 ? 4.939 18.346 -4.671 1.00 91.31 304 HIS A CA 1
ATOM 2443 C C . HIS A 1 304 ? 5.756 19.223 -5.634 1.00 91.31 304 HIS A C 1
ATOM 2445 O O . HIS A 1 304 ? 6.164 18.731 -6.684 1.00 91.31 304 HIS A O 1
ATOM 2451 N N . GLU A 1 305 ? 5.991 20.495 -5.308 1.00 92.44 305 GLU A N 1
ATOM 2452 C CA . GLU A 1 305 ? 6.844 21.394 -6.099 1.00 92.44 305 GLU A CA 1
ATOM 2453 C C . GLU A 1 305 ? 8.330 21.030 -5.935 1.00 92.44 305 GLU A C 1
ATOM 2455 O O . GLU A 1 305 ? 9.069 20.987 -6.917 1.00 92.44 305 GLU A O 1
ATOM 2460 N N . ARG A 1 306 ? 8.752 20.688 -4.710 1.00 89.06 306 ARG A N 1
ATOM 2461 C CA . ARG A 1 306 ? 10.131 20.272 -4.384 1.00 89.06 306 ARG A CA 1
ATOM 2462 C C . ARG A 1 306 ? 10.446 18.830 -4.769 1.00 89.06 306 ARG A C 1
ATOM 2464 O O . ARG A 1 306 ? 11.584 18.521 -5.109 1.00 89.06 306 ARG A O 1
ATOM 2471 N N . VAL A 1 307 ? 9.439 17.957 -4.750 1.00 87.44 307 VAL A N 1
ATOM 2472 C CA . VAL A 1 307 ? 9.540 16.548 -5.153 1.00 87.44 307 VAL A CA 1
ATOM 2473 C C . VAL A 1 307 ? 8.500 16.255 -6.247 1.00 87.44 307 VAL A C 1
ATOM 2475 O O . VAL A 1 307 ? 7.456 15.645 -5.972 1.00 87.44 307 VAL A O 1
ATOM 2478 N N . PRO A 1 308 ? 8.755 16.678 -7.504 1.00 83.69 308 PRO A N 1
ATOM 2479 C CA . PRO A 1 308 ? 7.794 16.572 -8.605 1.00 83.69 308 PRO A CA 1
ATOM 2480 C C . PRO A 1 308 ? 7.301 15.148 -8.874 1.00 83.69 308 PRO A C 1
ATOM 2482 O O . PRO A 1 308 ? 6.175 14.948 -9.340 1.00 83.69 308 PRO A O 1
ATOM 2485 N N . GLU A 1 309 ? 8.098 14.131 -8.541 1.00 80.38 309 GLU A N 1
ATOM 2486 C CA . GLU A 1 309 ? 7.738 12.721 -8.670 1.00 80.38 309 GLU A CA 1
ATOM 2487 C C . GLU A 1 309 ? 6.491 12.345 -7.857 1.00 80.38 309 GLU A C 1
ATOM 2489 O O . GLU A 1 309 ? 5.796 11.398 -8.236 1.00 80.38 309 GLU A O 1
ATOM 2494 N N . LEU A 1 310 ? 6.143 13.090 -6.797 1.00 81.88 310 LEU A N 1
ATOM 2495 C CA . LEU A 1 310 ? 4.900 12.893 -6.037 1.00 81.88 310 LEU A CA 1
ATOM 2496 C C . LEU A 1 310 ? 3.642 13.091 -6.886 1.00 81.88 310 LEU A C 1
ATOM 2498 O O . LEU A 1 310 ? 2.595 12.501 -6.595 1.00 81.88 310 LEU A O 1
ATOM 2502 N N . SER A 1 311 ? 3.744 13.879 -7.955 1.00 86.25 311 SER A N 1
ATOM 2503 C CA . SER A 1 311 ? 2.657 14.138 -8.899 1.00 86.25 311 SER A CA 1
ATOM 2504 C C . SER A 1 311 ? 2.424 12.987 -9.884 1.00 86.25 311 SER A C 1
ATOM 2506 O O . SER A 1 311 ? 1.405 12.979 -10.578 1.00 86.25 311 SER A O 1
ATOM 2508 N N . THR A 1 312 ? 3.317 11.988 -9.922 1.00 80.56 312 THR A N 1
ATOM 2509 C CA . THR A 1 312 ? 3.186 10.803 -10.784 1.00 80.56 312 THR A CA 1
ATOM 2510 C C . THR A 1 312 ? 1.870 10.087 -10.500 1.00 80.56 312 THR A C 1
ATOM 2512 O O . THR A 1 312 ? 1.616 9.671 -9.369 1.00 80.56 312 THR A O 1
ATOM 2515 N N . LYS A 1 313 ? 1.024 9.934 -11.522 1.00 79.50 313 LYS A N 1
ATOM 2516 C CA . LYS A 1 313 ? -0.286 9.292 -11.381 1.00 79.50 313 LYS A CA 1
ATOM 2517 C C . LYS A 1 313 ? -0.137 7.781 -11.214 1.00 79.50 313 LYS A C 1
ATOM 2519 O O . LYS A 1 313 ? 0.641 7.135 -11.912 1.00 79.50 313 LYS A O 1
ATOM 2524 N N . ILE A 1 314 ? -0.901 7.229 -10.279 1.00 69.94 314 ILE A N 1
ATOM 2525 C CA . ILE A 1 314 ? -1.059 5.797 -10.052 1.00 69.94 314 ILE A CA 1
ATOM 2526 C C . ILE A 1 314 ? -2.540 5.441 -10.062 1.00 69.94 314 ILE A C 1
ATOM 2528 O O . ILE A 1 314 ? -3.388 6.190 -9.575 1.00 69.94 314 ILE A O 1
ATOM 2532 N N . THR A 1 315 ? -2.840 4.254 -10.568 1.00 72.56 315 THR A N 1
ATOM 2533 C CA . THR A 1 315 ? -4.189 3.699 -10.545 1.00 72.56 315 THR A CA 1
ATOM 2534 C C . THR A 1 315 ? -4.480 3.056 -9.181 1.00 72.56 315 THR A C 1
ATOM 2536 O O . THR A 1 315 ? -3.678 2.285 -8.636 1.00 72.56 315 THR A O 1
ATOM 2539 N N . VAL A 1 316 ? -5.633 3.377 -8.601 1.00 59.59 316 VAL A N 1
ATOM 2540 C CA . VAL A 1 316 ? -6.143 2.869 -7.315 1.00 59.59 316 VAL A CA 1
ATOM 2541 C C . VAL A 1 316 ? -7.565 2.360 -7.495 1.00 59.59 316 VAL A C 1
ATOM 2543 O O . VAL A 1 316 ? -8.282 2.841 -8.358 1.00 59.59 316 VAL A O 1
ATOM 2546 N N . GLY A 1 317 ? -7.973 1.406 -6.657 1.00 59.22 317 GLY A N 1
ATOM 2547 C CA . GLY A 1 317 ? -9.289 0.774 -6.749 1.00 59.22 317 GLY A CA 1
ATOM 2548 C C . GLY A 1 317 ? -9.344 -0.343 -7.792 1.00 59.22 317 GLY A C 1
ATOM 2549 O O . GLY A 1 317 ? -8.349 -0.650 -8.453 1.00 59.22 317 GLY A O 1
ATOM 2550 N N . SER A 1 318 ? -10.505 -0.977 -7.907 1.00 57.19 318 SER A N 1
ATOM 2551 C CA . SER A 1 318 ? -10.771 -2.065 -8.850 1.00 57.19 318 SER A CA 1
ATOM 2552 C C . SER A 1 318 ? -12.168 -1.929 -9.458 1.00 57.19 318 SER A C 1
ATOM 2554 O O . SER A 1 318 ? -13.103 -1.437 -8.819 1.00 57.19 318 SER A O 1
ATOM 2556 N N . GLY A 1 319 ? -12.313 -2.373 -10.710 1.00 73.94 319 GLY A N 1
ATOM 2557 C CA . GLY A 1 319 ? -13.578 -2.322 -11.441 1.00 73.94 319 GLY A CA 1
ATOM 2558 C C . GLY A 1 319 ? -14.103 -0.892 -11.594 1.00 73.94 319 GLY A C 1
ATOM 2559 O O . GLY A 1 319 ? -13.366 0.015 -11.967 1.00 73.94 319 GLY A O 1
ATOM 2560 N N . LYS A 1 320 ? -15.381 -0.678 -11.267 1.00 67.44 320 LYS A N 1
ATOM 2561 C CA . LYS A 1 320 ? -16.030 0.644 -11.341 1.00 67.44 320 LYS A CA 1
ATOM 2562 C C . LYS A 1 320 ? -15.456 1.695 -10.379 1.00 67.44 320 LYS A C 1
ATOM 2564 O O . LYS A 1 320 ? -15.768 2.869 -10.515 1.00 67.44 320 LYS A O 1
ATOM 2569 N N . TRP A 1 321 ? -14.637 1.281 -9.410 1.00 66.38 321 TRP A N 1
ATOM 2570 C CA . TRP A 1 321 ? -14.025 2.159 -8.406 1.00 66.38 321 TRP A CA 1
ATOM 2571 C C . TRP A 1 321 ? -12.583 2.544 -8.748 1.00 66.38 321 TRP A C 1
ATOM 2573 O O . TRP A 1 321 ? -11.846 3.027 -7.888 1.00 66.38 321 TRP A O 1
ATOM 2583 N N . THR A 1 322 ? -12.150 2.279 -9.980 1.00 72.12 322 THR A N 1
ATOM 2584 C CA . THR A 1 322 ? -10.809 2.621 -10.436 1.00 72.12 322 THR A CA 1
ATOM 2585 C C . THR A 1 322 ? -10.666 4.130 -10.650 1.00 72.12 322 THR A C 1
ATOM 2587 O O . THR A 1 322 ? -11.435 4.734 -11.390 1.00 72.12 322 THR A O 1
ATOM 2590 N N . SER A 1 323 ? -9.657 4.734 -10.023 1.00 70.19 323 SER A N 1
ATOM 2591 C CA . SER A 1 323 ? -9.321 6.154 -10.157 1.00 70.19 323 SER A CA 1
ATOM 2592 C C . SER A 1 323 ? -7.816 6.372 -10.308 1.00 70.19 323 SER A C 1
ATOM 2594 O O . SER A 1 323 ? -7.003 5.548 -9.877 1.00 70.19 323 SER A O 1
ATOM 2596 N N . GLU A 1 324 ? -7.431 7.487 -10.930 1.00 80.00 324 GLU A N 1
ATOM 2597 C CA . GLU A 1 324 ? -6.039 7.930 -10.997 1.00 80.00 324 GLU A CA 1
ATOM 2598 C C . GLU A 1 324 ? -5.767 8.995 -9.939 1.00 80.00 324 GLU A C 1
ATOM 2600 O O . GLU A 1 324 ? -6.390 10.056 -9.921 1.00 80.00 324 GLU A O 1
ATOM 2605 N N . VAL A 1 325 ? -4.793 8.736 -9.069 1.00 79.69 325 VAL A N 1
ATOM 2606 C CA . VAL A 1 325 ? -4.374 9.685 -8.030 1.00 79.69 325 VAL A CA 1
ATOM 2607 C C . VAL A 1 325 ? -2.865 9.904 -8.088 1.00 79.69 325 VAL A C 1
ATOM 2609 O O . VAL A 1 325 ? -2.137 9.004 -8.507 1.00 79.69 325 VAL A O 1
ATOM 2612 N N . PRO A 1 326 ? -2.348 11.065 -7.657 1.00 82.25 326 PRO A N 1
ATOM 2613 C CA . PRO A 1 326 ? -0.912 11.245 -7.470 1.00 82.25 326 PRO A CA 1
ATOM 2614 C C . PRO A 1 326 ? -0.355 10.241 -6.455 1.00 82.25 326 PRO A C 1
ATOM 2616 O O . PRO A 1 326 ? -0.980 10.000 -5.419 1.00 82.25 326 PRO A O 1
ATOM 2619 N N . VAL A 1 327 ? 0.839 9.701 -6.697 1.00 79.75 327 VAL A N 1
ATOM 2620 C CA . VAL A 1 327 ? 1.517 8.783 -5.769 1.00 79.75 327 VAL A CA 1
ATOM 2621 C C . VAL A 1 327 ? 1.711 9.415 -4.388 1.00 79.75 327 VAL A C 1
ATOM 2623 O O . VAL A 1 327 ? 1.580 8.713 -3.382 1.00 79.75 327 VAL A O 1
ATOM 2626 N N . GLY A 1 328 ? 1.912 10.738 -4.322 1.00 83.19 328 GLY A N 1
ATOM 2627 C CA . GLY A 1 328 ? 2.035 11.489 -3.071 1.00 83.19 328 GLY A CA 1
ATOM 2628 C C . GLY A 1 328 ? 0.848 11.305 -2.125 1.00 83.19 328 GLY A C 1
ATOM 2629 O O . GLY A 1 328 ? 1.050 11.104 -0.930 1.00 83.19 328 GLY A O 1
ATOM 2630 N N . SER A 1 329 ? -0.377 11.214 -2.658 1.00 81.19 329 SER A N 1
ATOM 2631 C CA . SER A 1 329 ? -1.595 11.013 -1.852 1.00 81.19 329 SER A CA 1
ATOM 2632 C C . SER A 1 329 ? -1.577 9.725 -1.017 1.00 81.19 329 SER A C 1
ATOM 2634 O O . SER A 1 329 ? -2.193 9.660 0.043 1.00 81.19 329 SER A O 1
ATOM 2636 N N . ARG A 1 330 ? -0.865 8.688 -1.478 1.00 79.62 330 ARG A N 1
ATOM 2637 C CA . ARG A 1 330 ? -0.726 7.407 -0.769 1.00 79.62 330 ARG A CA 1
ATOM 2638 C C . ARG A 1 330 ? 0.598 7.303 -0.037 1.00 79.62 330 ARG A C 1
ATOM 2640 O O . ARG A 1 330 ? 0.638 6.765 1.065 1.00 79.62 330 ARG A O 1
ATOM 2647 N N . LEU A 1 331 ? 1.671 7.814 -0.635 1.00 84.62 331 LEU A N 1
ATOM 2648 C CA . LEU A 1 331 ? 3.000 7.736 -0.048 1.00 84.62 331 LEU A CA 1
ATOM 2649 C C . LEU A 1 331 ? 3.070 8.481 1.286 1.00 84.62 331 LEU A C 1
ATOM 2651 O O . LEU A 1 331 ? 3.571 7.909 2.247 1.00 84.62 331 LEU A O 1
ATOM 2655 N N . LEU A 1 332 ? 2.532 9.702 1.368 1.00 89.75 332 LEU A N 1
ATOM 2656 C CA . LEU A 1 332 ? 2.568 10.494 2.602 1.00 89.75 332 LEU A CA 1
ATOM 2657 C C . LEU A 1 332 ? 1.827 9.793 3.747 1.00 89.75 332 LEU A C 1
ATOM 2659 O O . LEU A 1 332 ? 2.349 9.699 4.854 1.00 89.75 332 LEU A O 1
ATOM 2663 N N . VAL A 1 333 ? 0.670 9.190 3.454 1.00 84.56 333 VAL A N 1
ATOM 2664 C CA . VAL A 1 333 ? -0.082 8.375 4.421 1.00 84.56 333 VAL A CA 1
ATOM 2665 C C . VAL A 1 333 ? 0.740 7.168 4.876 1.00 84.56 333 VAL A C 1
ATOM 2667 O O . VAL A 1 333 ? 0.855 6.920 6.071 1.00 84.56 333 VAL A O 1
ATOM 2670 N N . CYS A 1 334 ? 1.371 6.440 3.951 1.00 84.62 334 CYS A N 1
ATOM 2671 C CA . CYS A 1 334 ? 2.232 5.309 4.301 1.00 84.62 334 CYS A CA 1
ATOM 2672 C C . CYS A 1 334 ? 3.426 5.725 5.172 1.00 84.62 334 CYS A C 1
ATOM 2674 O O . CYS A 1 334 ? 3.779 4.998 6.097 1.00 84.62 334 CYS A O 1
ATOM 2676 N N . LEU A 1 335 ? 4.054 6.872 4.894 1.00 87.12 335 LEU A N 1
ATOM 2677 C CA . LEU A 1 335 ? 5.162 7.391 5.700 1.00 87.12 335 LEU A CA 1
ATOM 2678 C C . LEU A 1 335 ? 4.697 7.806 7.097 1.00 87.12 335 LEU A C 1
ATOM 2680 O O . LEU A 1 335 ? 5.411 7.545 8.066 1.00 87.12 335 LEU A O 1
ATOM 2684 N N . ALA A 1 336 ? 3.495 8.373 7.205 1.00 89.81 336 ALA A N 1
ATOM 2685 C CA . ALA A 1 336 ? 2.880 8.699 8.484 1.00 89.81 336 ALA A CA 1
ATOM 2686 C C . ALA A 1 336 ? 2.555 7.445 9.308 1.00 89.81 336 ALA A C 1
ATOM 2688 O O . ALA A 1 336 ? 2.946 7.349 10.465 1.00 89.81 336 ALA A O 1
ATOM 2689 N N . MET A 1 337 ? 1.949 6.425 8.691 1.00 85.38 337 MET A N 1
ATOM 2690 C CA . MET A 1 337 ? 1.695 5.130 9.343 1.00 85.38 337 MET A CA 1
ATOM 2691 C C . MET A 1 337 ? 2.984 4.410 9.757 1.00 85.38 337 MET A C 1
ATOM 2693 O O . MET A 1 337 ? 2.997 3.628 10.701 1.00 85.38 337 MET A O 1
ATOM 2697 N N . GLN A 1 338 ? 4.081 4.655 9.041 1.00 83.38 338 GLN A N 1
ATOM 2698 C CA . GLN A 1 338 ? 5.405 4.151 9.392 1.00 83.38 338 GLN A CA 1
ATOM 2699 C C . GLN A 1 338 ? 6.116 5.016 10.433 1.00 83.38 338 GLN A C 1
ATOM 2701 O O . GLN A 1 338 ? 7.285 4.731 10.691 1.00 83.38 338 GLN A O 1
ATOM 2706 N N . LEU A 1 339 ? 5.475 6.052 10.990 1.00 88.31 339 LEU A N 1
ATOM 2707 C CA . LEU A 1 339 ? 6.076 7.012 11.920 1.00 88.31 339 LEU A CA 1
ATOM 2708 C C . LEU A 1 339 ? 7.414 7.550 11.398 1.00 88.31 339 LEU A C 1
ATOM 2710 O O . LEU A 1 339 ? 8.425 7.527 12.091 1.00 88.31 339 LEU A O 1
ATOM 2714 N N . ARG A 1 340 ? 7.452 7.933 10.118 1.00 87.75 340 ARG A N 1
ATOM 2715 C CA . ARG A 1 340 ? 8.605 8.620 9.505 1.00 87.75 340 ARG A CA 1
ATOM 2716 C C . ARG A 1 340 ? 8.358 10.117 9.369 1.00 87.75 340 ARG A C 1
ATOM 2718 O O . ARG A 1 340 ? 9.297 10.899 9.423 1.00 87.75 340 ARG A O 1
ATOM 2725 N N . ILE A 1 341 ? 7.095 10.491 9.195 1.00 93.44 341 ILE A N 1
ATOM 2726 C CA . ILE A 1 341 ? 6.598 11.867 9.192 1.00 93.44 341 ILE A CA 1
ATOM 2727 C C . ILE A 1 341 ? 5.301 11.916 10.005 1.00 93.44 341 ILE A C 1
ATOM 2729 O O . ILE A 1 341 ? 4.667 10.883 10.208 1.00 93.44 341 ILE A O 1
ATOM 2733 N N . ALA A 1 342 ? 4.888 13.091 10.447 1.00 93.25 342 ALA A N 1
ATOM 2734 C CA . ALA A 1 342 ? 3.626 13.330 11.131 1.00 93.25 342 ALA A CA 1
ATOM 2735 C C . ALA A 1 342 ? 2.956 14.588 10.567 1.00 93.25 342 ALA A C 1
ATOM 2737 O O . ALA A 1 342 ? 3.589 15.389 9.874 1.00 93.25 342 ALA A O 1
ATOM 2738 N N . ARG A 1 343 ? 1.655 14.746 10.828 1.00 91.69 343 ARG A N 1
ATOM 2739 C CA . ARG A 1 343 ? 0.956 15.997 10.517 1.00 91.69 343 ARG A CA 1
ATOM 2740 C C . ARG A 1 343 ? 1.442 17.075 11.485 1.00 91.69 343 ARG A C 1
ATOM 2742 O O . ARG A 1 343 ? 1.449 16.848 12.691 1.00 91.69 343 ARG A O 1
ATOM 2749 N N . ALA A 1 344 ? 1.839 18.216 10.941 1.00 89.62 344 ALA A N 1
ATOM 2750 C CA . ALA A 1 344 ? 2.131 19.429 11.691 1.00 89.62 344 ALA A CA 1
ATOM 2751 C C . ALA A 1 344 ? 0.848 20.260 11.877 1.00 89.62 344 ALA A C 1
ATOM 2753 O O . ALA A 1 344 ? -0.242 19.830 11.488 1.00 89.62 344 ALA A O 1
ATOM 2754 N N . ALA A 1 345 ? 0.986 21.455 12.458 1.00 82.00 345 ALA A N 1
ATOM 2755 C CA . ALA A 1 345 ? -0.124 22.380 12.661 1.00 82.00 345 ALA A CA 1
ATOM 2756 C C . ALA A 1 345 ? -0.914 22.639 11.360 1.00 82.00 345 ALA A C 1
ATOM 2758 O O . ALA A 1 345 ? -0.363 22.677 10.253 1.00 82.00 345 ALA A O 1
ATOM 2759 N N . THR A 1 346 ? -2.229 22.783 11.508 1.00 80.81 346 THR A N 1
ATOM 2760 C CA . THR A 1 346 ? -3.150 23.148 10.430 1.00 80.81 346 THR A CA 1
ATOM 2761 C C . THR A 1 346 ? -3.045 24.640 10.134 1.00 80.81 346 THR A C 1
ATOM 2763 O O . THR A 1 346 ? -2.886 25.442 11.050 1.00 80.81 346 THR A O 1
ATOM 2766 N N . SER A 1 347 ? -3.208 25.047 8.873 1.00 70.62 347 SER A N 1
ATOM 2767 C CA . SER A 1 347 ? -3.201 26.473 8.478 1.00 70.62 347 SER A CA 1
ATOM 2768 C C . SER A 1 347 ? -4.508 27.204 8.836 1.00 70.62 347 SER A C 1
ATOM 2770 O O . SER A 1 347 ? -4.886 28.172 8.185 1.00 70.62 347 SER A O 1
ATOM 2772 N N . GLY A 1 348 ? -5.251 26.704 9.823 1.00 72.19 348 GLY A N 1
ATOM 2773 C CA . GLY A 1 348 ? -6.596 27.147 10.176 1.00 72.19 348 GLY A CA 1
ATOM 2774 C C . GLY A 1 348 ? -7.192 26.282 11.283 1.00 72.19 348 GLY A C 1
ATOM 2775 O O . GLY A 1 348 ? -6.462 25.636 12.038 1.00 72.19 348 GLY A O 1
ATOM 2776 N N . SER A 1 349 ? -8.524 26.243 11.369 1.00 72.62 349 SER A N 1
ATOM 2777 C CA . SER A 1 349 ? -9.220 25.448 12.386 1.00 72.62 349 SER A CA 1
ATOM 2778 C C . SER A 1 349 ? -8.960 23.947 12.225 1.00 72.62 349 SER A C 1
ATOM 2780 O O . SER A 1 349 ? -8.635 23.466 11.142 1.00 72.62 349 SER A O 1
ATOM 2782 N N . TRP A 1 350 ? -9.188 23.179 13.288 1.00 64.50 350 TRP A N 1
ATOM 2783 C CA . TRP A 1 350 ? -9.045 21.717 13.293 1.00 64.50 350 TRP A CA 1
ATOM 2784 C C . TRP A 1 350 ? -9.888 20.992 12.223 1.00 64.50 350 TRP A C 1
ATOM 2786 O O . TRP A 1 350 ? -9.636 19.826 11.928 1.00 64.50 350 TRP A O 1
ATOM 2796 N N . ARG A 1 351 ? -10.872 21.676 11.620 1.00 68.56 351 ARG A N 1
ATOM 2797 C CA . ARG A 1 351 ? -11.724 21.155 10.542 1.00 68.56 351 ARG A CA 1
ATOM 2798 C C . ARG A 1 351 ? -11.060 21.196 9.164 1.00 68.56 351 ARG A C 1
ATOM 2800 O O . ARG A 1 351 ? -11.557 20.562 8.237 1.00 68.56 351 ARG A O 1
ATOM 2807 N N . THR A 1 352 ? -9.970 21.945 8.991 1.00 76.69 352 THR A N 1
ATOM 2808 C CA . THR A 1 352 ? -9.289 22.006 7.695 1.00 76.69 352 THR A CA 1
ATOM 2809 C C . THR A 1 352 ? -8.447 20.757 7.451 1.00 76.69 352 THR A C 1
ATOM 2811 O O . THR A 1 352 ? -7.642 20.332 8.278 1.00 76.69 352 THR A O 1
ATOM 2814 N N . SER A 1 353 ? -8.575 20.184 6.255 1.00 74.12 353 SER A N 1
ATOM 2815 C CA . SER A 1 353 ? -7.678 19.127 5.783 1.00 74.12 353 SER A CA 1
ATOM 2816 C C . SER A 1 353 ? -6.331 19.673 5.289 1.00 74.12 353 SER A C 1
ATOM 2818 O O . SER A 1 353 ? -5.540 18.919 4.721 1.00 74.12 353 SER A O 1
ATOM 2820 N N . GLN A 1 354 ? -6.080 20.978 5.440 1.00 82.75 354 GLN A N 1
ATOM 2821 C CA . GLN A 1 354 ? -4.821 21.625 5.086 1.00 82.75 354 GLN A CA 1
ATOM 2822 C C . GLN A 1 354 ? -3.909 21.694 6.310 1.00 82.75 354 GLN A C 1
ATOM 2824 O O . GLN A 1 354 ? -4.130 22.459 7.247 1.00 82.75 354 GLN A O 1
ATOM 2829 N N . TYR A 1 355 ? -2.870 20.872 6.285 1.00 89.06 355 TYR A N 1
ATOM 2830 C CA . TYR A 1 355 ? -1.882 20.762 7.348 1.00 89.06 355 TYR A CA 1
ATOM 2831 C C . TYR A 1 355 ? -0.479 20.654 6.752 1.00 89.06 355 TYR A C 1
ATOM 2833 O O . TYR A 1 355 ? -0.306 20.279 5.582 1.00 89.06 355 TYR A O 1
ATOM 2841 N N . GLY A 1 356 ? 0.515 21.038 7.547 1.00 92.00 356 GLY A N 1
ATOM 2842 C CA . GLY A 1 356 ? 1.922 20.819 7.228 1.00 92.00 356 GLY A CA 1
ATOM 2843 C C . GLY A 1 356 ? 2.365 19.390 7.545 1.00 92.00 356 GLY A C 1
ATOM 2844 O O . GLY A 1 356 ? 1.636 18.617 8.172 1.00 92.00 356 GLY A O 1
ATOM 2845 N N . TRP A 1 357 ? 3.586 19.042 7.158 1.00 94.12 357 TRP A N 1
ATOM 2846 C CA . TRP A 1 357 ? 4.242 17.796 7.548 1.00 94.12 357 TRP A CA 1
ATOM 2847 C C . TRP A 1 357 ? 5.493 18.089 8.367 1.00 94.12 357 TRP A C 1
ATOM 2849 O O . TRP A 1 357 ? 6.247 19.004 8.055 1.00 94.12 357 TRP A O 1
ATOM 2859 N N . CYS A 1 358 ? 5.734 17.298 9.404 1.00 94.94 358 CYS A N 1
ATOM 2860 C CA . CYS A 1 358 ? 6.951 17.346 10.208 1.00 94.94 358 CYS A CA 1
ATOM 2861 C C . CYS A 1 358 ? 7.536 15.941 10.368 1.00 94.94 358 CYS A C 1
ATOM 2863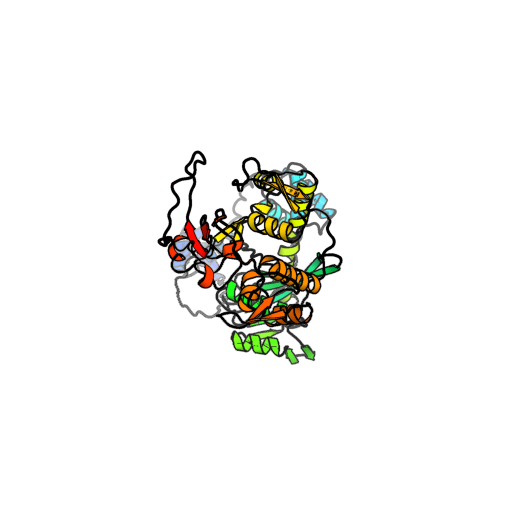 O O . CYS A 1 358 ? 6.913 14.942 9.996 1.00 94.94 358 CYS A O 1
ATOM 2865 N N . GLN A 1 359 ? 8.751 15.846 10.901 1.00 93.50 359 GLN A N 1
ATOM 2866 C CA . GLN A 1 359 ? 9.322 14.557 11.264 1.00 93.50 359 GLN A CA 1
ATOM 2867 C C . GLN A 1 359 ? 8.510 13.941 12.413 1.00 93.50 359 GLN A C 1
ATOM 2869 O O . GLN A 1 359 ? 8.140 14.629 13.363 1.00 93.50 359 GLN A O 1
ATOM 2874 N N . ALA A 1 360 ? 8.205 12.647 12.312 1.00 91.88 360 ALA A N 1
ATOM 2875 C CA . ALA A 1 360 ? 7.551 11.942 13.409 1.00 91.88 360 ALA A CA 1
ATOM 2876 C C . ALA A 1 360 ? 8.508 11.821 14.609 1.00 91.88 360 ALA A C 1
ATOM 2878 O O . ALA A 1 360 ? 9.718 11.695 14.395 1.00 91.88 360 ALA A O 1
ATOM 2879 N N . PRO A 1 361 ? 7.990 11.815 15.850 1.00 87.12 361 PRO A N 1
ATOM 2880 C CA . PRO A 1 361 ? 8.813 11.540 17.019 1.00 87.12 361 PRO A CA 1
ATOM 2881 C C . PRO A 1 361 ? 9.448 10.153 16.905 1.00 87.12 361 PRO A C 1
ATOM 2883 O O . PRO A 1 361 ? 8.820 9.205 16.418 1.00 87.12 361 PRO A O 1
ATOM 2886 N N . ASP A 1 362 ? 10.694 10.039 17.361 1.00 85.00 362 ASP A N 1
ATOM 2887 C CA . ASP A 1 362 ? 11.348 8.742 17.463 1.00 85.00 362 ASP A CA 1
ATOM 2888 C C . ASP A 1 362 ? 10.768 7.996 18.665 1.00 85.00 362 ASP A C 1
ATOM 2890 O O . ASP A 1 362 ? 10.921 8.412 19.812 1.00 85.00 362 ASP A O 1
ATOM 2894 N N . VAL A 1 363 ? 10.029 6.927 18.384 1.00 85.12 363 VAL A N 1
ATOM 2895 C CA . VAL A 1 363 ? 9.366 6.110 19.400 1.00 85.12 363 VAL A CA 1
ATOM 2896 C C . VAL A 1 363 ? 9.774 4.659 19.231 1.00 85.12 363 VAL A C 1
ATOM 2898 O O . VAL A 1 363 ? 9.831 4.125 18.114 1.00 85.12 363 VAL A O 1
ATOM 2901 N N . GLN A 1 364 ? 10.021 3.996 20.357 1.00 84.75 364 GLN A N 1
ATOM 2902 C CA . GLN A 1 364 ? 10.257 2.563 20.368 1.00 84.75 364 GLN A CA 1
ATOM 2903 C C . GLN A 1 364 ? 9.009 1.843 19.858 1.00 84.75 364 GLN A C 1
ATOM 2905 O O . GLN A 1 364 ? 7.895 2.065 20.331 1.00 84.75 364 GLN A O 1
ATOM 2910 N N . ARG A 1 365 ? 9.196 0.982 18.856 1.00 82.50 365 ARG A N 1
ATOM 2911 C CA . ARG A 1 365 ? 8.092 0.248 18.236 1.00 82.50 365 ARG A CA 1
ATOM 2912 C C . ARG A 1 365 ? 7.973 -1.120 18.890 1.00 82.50 365 ARG A C 1
ATOM 2914 O O . ARG A 1 365 ? 8.968 -1.850 18.866 1.00 82.50 365 ARG A O 1
ATOM 2921 N N . PRO A 1 366 ? 6.792 -1.488 19.408 1.00 88.12 366 PRO A N 1
ATOM 2922 C CA . PRO A 1 366 ? 6.571 -2.848 19.861 1.00 88.12 366 PRO A CA 1
ATOM 2923 C C . PRO A 1 366 ? 6.688 -3.816 18.679 1.00 88.12 366 PRO A C 1
ATOM 2925 O O . PRO A 1 366 ? 6.517 -3.446 17.507 1.00 88.12 366 PRO A O 1
ATOM 2928 N N . SER A 1 367 ? 6.959 -5.080 18.980 1.00 91.12 367 SER A N 1
ATOM 2929 C CA . SER A 1 367 ? 6.767 -6.160 18.023 1.00 91.12 367 SER A CA 1
ATOM 2930 C C . SER A 1 367 ? 5.308 -6.199 17.550 1.00 91.12 367 SER A C 1
ATOM 2932 O O . SER A 1 367 ? 4.393 -5.663 18.175 1.00 91.12 367 SER A O 1
ATOM 2934 N N . VAL A 1 368 ? 5.062 -6.857 16.416 1.00 89.19 368 VAL A N 1
ATOM 2935 C CA . VAL A 1 368 ? 3.695 -6.995 15.882 1.00 89.19 368 VAL A CA 1
ATOM 2936 C C . VAL A 1 368 ? 2.777 -7.726 16.869 1.00 89.19 368 VAL A C 1
ATOM 2938 O O . VAL A 1 368 ? 1.575 -7.483 16.874 1.00 89.19 368 VAL A O 1
ATOM 2941 N N . GLU A 1 369 ? 3.326 -8.629 17.678 1.00 91.06 369 GLU A N 1
ATOM 2942 C CA . GLU A 1 369 ? 2.568 -9.385 18.672 1.00 91.06 369 GLU A CA 1
ATOM 2943 C C . GLU A 1 369 ? 2.194 -8.519 19.875 1.00 91.06 369 GLU A C 1
ATOM 2945 O O . GLU A 1 369 ? 1.009 -8.394 20.174 1.00 91.06 369 GLU A O 1
ATOM 2950 N N . GLU A 1 370 ? 3.169 -7.823 20.463 1.00 94.62 370 GLU A N 1
ATOM 2951 C CA . GLU A 1 370 ? 2.937 -6.848 21.538 1.00 94.62 370 GLU A CA 1
ATOM 2952 C C . GLU A 1 370 ? 1.970 -5.744 21.095 1.00 94.62 370 GLU A C 1
ATOM 2954 O O . GLU A 1 370 ? 1.072 -5.366 21.838 1.00 94.62 370 GLU A O 1
ATOM 2959 N N . GLY A 1 371 ? 2.092 -5.258 19.854 1.00 94.00 371 GLY A N 1
ATOM 2960 C CA . GLY A 1 371 ? 1.192 -4.240 19.315 1.00 94.00 371 GLY A CA 1
ATOM 2961 C C . GLY A 1 371 ? -0.256 -4.718 19.174 1.00 94.00 371 GLY A C 1
ATOM 2962 O O . GLY A 1 371 ? -1.176 -3.930 19.370 1.00 94.00 371 GLY A O 1
ATOM 2963 N N . ARG A 1 372 ? -0.481 -6.002 18.859 1.00 95.62 372 ARG A N 1
ATOM 2964 C CA . ARG A 1 372 ? -1.835 -6.585 18.826 1.00 95.62 372 ARG A CA 1
ATOM 2965 C C . ARG A 1 372 ? -2.408 -6.721 20.227 1.00 95.62 372 ARG A C 1
ATOM 2967 O O . ARG A 1 372 ? -3.558 -6.350 20.424 1.00 95.62 372 ARG A O 1
ATOM 2974 N N . LEU A 1 373 ? -1.603 -7.222 21.164 1.00 96.69 373 LEU A N 1
ATOM 2975 C CA . LEU A 1 373 ? -1.987 -7.358 22.566 1.00 96.69 373 LEU A CA 1
ATOM 2976 C C . LEU A 1 373 ? -2.395 -6.000 23.142 1.00 96.69 373 LEU A C 1
ATOM 2978 O O . LEU A 1 373 ? -3.507 -5.839 23.634 1.00 96.69 373 LEU A O 1
ATOM 2982 N N . TRP A 1 374 ? -1.532 -4.998 22.965 1.00 95.69 374 TRP A N 1
ATOM 2983 C CA . TRP A 1 374 ? -1.766 -3.632 23.416 1.00 95.69 374 TRP A CA 1
ATOM 2984 C C . TRP A 1 374 ? -3.014 -3.010 22.780 1.00 95.69 374 TRP A C 1
ATOM 2986 O O . TRP A 1 374 ? -3.794 -2.356 23.466 1.00 95.69 374 TRP A O 1
ATOM 2996 N N . LEU A 1 375 ? -3.241 -3.233 21.480 1.00 96.19 375 LEU A N 1
ATOM 2997 C CA . LEU A 1 375 ? -4.429 -2.730 20.789 1.00 96.19 375 LEU A CA 1
ATOM 2998 C C . LEU A 1 375 ? -5.722 -3.334 21.354 1.00 96.19 375 LEU A C 1
ATOM 3000 O O . LEU A 1 375 ? -6.678 -2.598 21.581 1.00 96.19 375 LEU A O 1
ATOM 3004 N N . VAL A 1 376 ? -5.748 -4.652 21.578 1.00 97.44 376 VAL A N 1
ATOM 3005 C CA . VAL A 1 376 ? -6.914 -5.343 22.152 1.00 97.44 376 VAL A CA 1
ATOM 3006 C C . VAL A 1 376 ? -7.147 -4.885 23.590 1.00 97.44 376 VAL A C 1
ATOM 3008 O O . VAL A 1 376 ? -8.271 -4.528 23.927 1.00 97.44 376 VAL A O 1
ATOM 3011 N N . GLN A 1 377 ? -6.090 -4.790 24.400 1.00 96.50 377 GLN A N 1
ATOM 3012 C CA . GLN A 1 377 ? -6.178 -4.309 25.777 1.00 96.50 377 GLN A CA 1
ATOM 3013 C C . GLN A 1 377 ? -6.739 -2.885 25.856 1.00 96.50 377 GLN A C 1
ATOM 3015 O O . GLN A 1 377 ? -7.654 -2.636 26.628 1.00 96.50 377 GLN A O 1
ATOM 3020 N N . ARG A 1 378 ? -6.244 -1.947 25.034 1.00 95.62 378 ARG A N 1
ATOM 3021 C CA . ARG A 1 378 ? -6.744 -0.558 25.012 1.00 95.62 378 ARG A CA 1
ATOM 3022 C C . ARG A 1 378 ? -8.181 -0.446 24.524 1.00 95.62 378 ARG A C 1
ATOM 3024 O O . ARG A 1 378 ? -8.898 0.460 24.937 1.00 95.62 378 ARG A O 1
ATOM 3031 N N . TYR A 1 379 ? -8.587 -1.331 23.623 1.00 95.88 379 TYR A N 1
ATOM 3032 C CA . TYR A 1 379 ? -9.963 -1.376 23.158 1.00 95.88 379 TYR A CA 1
ATOM 3033 C C . TYR A 1 379 ? -10.903 -1.886 24.261 1.00 95.88 379 TYR A C 1
ATOM 3035 O O . TYR A 1 379 ? -11.916 -1.243 24.511 1.00 95.88 379 TYR A O 1
ATOM 3043 N N . LEU A 1 380 ? -10.528 -2.952 24.979 1.00 94.75 380 LEU A N 1
ATOM 3044 C CA . LEU A 1 380 ? -11.258 -3.438 26.159 1.00 94.75 380 LEU A CA 1
ATOM 3045 C C . LEU A 1 380 ? -11.306 -2.390 27.279 1.00 94.75 380 LEU A C 1
ATOM 3047 O O . LEU A 1 380 ? -12.366 -2.116 27.819 1.00 94.75 380 LEU A O 1
ATOM 3051 N N . ASP A 1 381 ? -10.184 -1.736 27.569 1.00 93.00 381 ASP A N 1
ATOM 3052 C CA . ASP A 1 381 ? -10.102 -0.677 28.582 1.00 93.00 381 ASP A CA 1
ATOM 3053 C C . ASP A 1 381 ? -11.074 0.478 28.307 1.00 93.00 381 ASP A C 1
ATOM 3055 O O . ASP A 1 381 ? -11.661 1.041 29.228 1.00 93.00 381 ASP A O 1
ATOM 3059 N N . ARG A 1 382 ? -11.288 0.825 27.031 1.00 91.38 382 ARG A N 1
ATOM 3060 C CA . ARG A 1 382 ? -12.140 1.964 26.678 1.00 91.38 382 ARG A CA 1
ATOM 3061 C C . ARG A 1 382 ? -13.591 1.609 26.365 1.00 91.38 382 ARG A C 1
ATOM 3063 O O . ARG A 1 382 ? -14.459 2.445 26.605 1.00 91.38 382 ARG A O 1
ATOM 3070 N N . PHE A 1 383 ? -13.836 0.441 25.781 1.00 91.50 383 PHE A N 1
ATOM 3071 C CA . PHE A 1 383 ? -15.148 0.038 25.264 1.00 91.50 383 PHE A CA 1
ATOM 3072 C C . PHE A 1 383 ? -15.703 -1.219 25.939 1.00 91.50 383 PHE A C 1
ATOM 3074 O O . PHE A 1 383 ? -16.829 -1.595 25.657 1.00 91.50 383 PHE A O 1
ATOM 3081 N N . GLY A 1 384 ? -14.940 -1.885 26.807 1.00 89.81 384 GLY A N 1
ATOM 3082 C CA . GLY A 1 384 ? -15.397 -3.072 27.522 1.00 89.81 384 GLY A CA 1
ATOM 3083 C C . GLY A 1 384 ? -16.662 -2.800 28.350 1.00 89.81 384 GLY A C 1
ATOM 3084 O O . GLY A 1 384 ? -16.777 -1.716 28.928 1.00 89.81 384 GLY A O 1
ATOM 3085 N N . PRO A 1 385 ? -17.593 -3.768 28.445 1.00 92.38 385 PRO A N 1
ATOM 3086 C CA . PRO A 1 385 ? -17.584 -5.090 27.806 1.00 92.38 385 PRO A CA 1
ATOM 3087 C C . PRO A 1 385 ? -17.787 -5.065 26.278 1.00 92.38 385 PRO A C 1
ATOM 3089 O O . PRO A 1 385 ? -18.683 -4.395 25.774 1.00 92.38 385 PRO A O 1
ATOM 3092 N N . VAL A 1 386 ? -17.001 -5.853 25.531 1.00 93.12 386 VAL A N 1
ATOM 3093 C CA . VAL A 1 386 ? -17.122 -5.989 24.058 1.00 93.12 386 VAL A CA 1
ATOM 3094 C C . VAL A 1 386 ? -17.100 -7.437 23.597 1.00 93.12 386 VAL A C 1
ATOM 3096 O O . VAL A 1 386 ? -16.349 -8.262 24.116 1.00 93.12 386 VAL A O 1
ATOM 3099 N N . THR A 1 387 ? -17.861 -7.757 22.550 1.00 94.19 387 THR A N 1
ATOM 3100 C CA . THR A 1 387 ? -17.849 -9.107 21.976 1.00 94.19 387 THR A CA 1
ATOM 3101 C C . THR A 1 387 ? -16.592 -9.348 21.136 1.00 94.19 387 THR A C 1
ATOM 3103 O O . THR A 1 387 ? -15.956 -8.429 20.607 1.00 94.19 387 THR A O 1
ATOM 3106 N N . THR A 1 388 ? -16.256 -10.617 20.889 1.00 94.25 388 THR A N 1
ATOM 3107 C CA . THR A 1 388 ? -15.201 -10.963 19.918 1.00 94.25 388 THR A CA 1
ATOM 3108 C C . THR A 1 388 ? -15.497 -10.411 18.515 1.00 94.25 388 THR A C 1
ATOM 3110 O O . THR A 1 388 ? -14.569 -10.127 17.751 1.00 94.25 388 THR A O 1
ATOM 3113 N N . ALA A 1 389 ? -16.774 -10.258 18.143 1.00 93.75 389 ALA A N 1
ATOM 3114 C CA . ALA A 1 389 ? -17.160 -9.695 16.853 1.00 93.75 389 ALA A CA 1
ATOM 3115 C C . ALA A 1 389 ? -16.815 -8.201 16.755 1.00 93.75 389 ALA A C 1
ATOM 3117 O O . ALA A 1 389 ? -16.305 -7.778 15.712 1.00 93.75 389 ALA A O 1
ATOM 3118 N N . ASP A 1 390 ? -17.019 -7.445 17.835 1.00 94.12 390 ASP A N 1
ATOM 3119 C CA . ASP A 1 390 ? -16.671 -6.025 17.924 1.00 94.12 390 ASP A CA 1
ATOM 3120 C C . ASP A 1 390 ? -15.160 -5.822 17.814 1.00 94.12 390 ASP A C 1
ATOM 3122 O O . ASP A 1 390 ? -14.698 -5.097 16.929 1.00 94.12 390 ASP A O 1
ATOM 3126 N N . ILE A 1 391 ? -14.380 -6.571 18.608 1.00 95.56 391 ILE A N 1
ATOM 3127 C CA . ILE A 1 391 ? -12.911 -6.500 18.587 1.00 95.56 391 ILE A CA 1
ATOM 3128 C C . ILE A 1 391 ? -12.393 -6.751 17.168 1.00 95.56 391 ILE A C 1
ATOM 3130 O O . ILE A 1 391 ? -11.579 -5.987 16.648 1.00 95.56 391 ILE A O 1
ATOM 3134 N N . ARG A 1 392 ? -12.869 -7.810 16.501 1.00 96.31 392 ARG A N 1
ATOM 3135 C CA . ARG A 1 392 ? -12.444 -8.149 15.132 1.00 96.31 392 ARG A CA 1
ATOM 3136 C C . ARG A 1 392 ? -12.808 -7.066 14.127 1.00 96.31 392 ARG A C 1
ATOM 3138 O O . ARG A 1 392 ? -12.001 -6.759 13.253 1.00 96.31 392 ARG A O 1
ATOM 3145 N N . TRP A 1 393 ? -14.025 -6.539 14.217 1.00 93.62 393 TRP A N 1
ATOM 3146 C CA . TRP A 1 393 ? -14.517 -5.531 13.287 1.00 93.62 393 TRP A CA 1
ATOM 3147 C C . TRP A 1 393 ? -13.746 -4.219 13.422 1.00 93.62 393 TRP A C 1
ATOM 3149 O O . TRP A 1 393 ? -13.278 -3.696 12.412 1.00 93.62 393 TRP A O 1
ATOM 3159 N N . TRP A 1 394 ? -13.547 -3.741 14.652 1.00 93.00 394 TRP A N 1
ATOM 3160 C CA . TRP A 1 394 ? -12.890 -2.463 14.912 1.00 93.00 394 TRP A CA 1
ATOM 3161 C C . TRP A 1 394 ? -11.376 -2.526 14.659 1.00 93.00 394 TRP A C 1
ATOM 3163 O O . TRP A 1 394 ? -10.811 -1.654 14.000 1.00 93.00 394 TRP A O 1
ATOM 3173 N N . THR A 1 395 ? -10.705 -3.591 15.116 1.00 93.62 395 THR A N 1
ATOM 3174 C CA . THR A 1 395 ? -9.241 -3.734 14.963 1.00 93.62 395 THR A CA 1
ATOM 3175 C C . THR A 1 395 ? -8.809 -4.256 13.588 1.00 93.62 395 THR A C 1
ATOM 3177 O O . THR A 1 395 ? -7.652 -4.092 13.194 1.00 93.62 395 THR A O 1
ATOM 3180 N N . GLY A 1 396 ? -9.699 -4.945 12.866 1.00 94.56 396 GLY A N 1
ATOM 3181 C CA . GLY A 1 396 ? -9.376 -5.669 11.634 1.00 94.56 396 GLY A CA 1
ATOM 3182 C C . GLY A 1 396 ? -8.561 -6.956 11.840 1.00 94.56 396 GLY A C 1
ATOM 3183 O O . GLY A 1 396 ? -8.063 -7.527 10.864 1.00 94.56 396 GLY A O 1
ATOM 3184 N N . LEU A 1 397 ? -8.391 -7.420 13.083 1.00 96.00 397 LEU A N 1
ATOM 3185 C CA . LEU A 1 397 ? -7.672 -8.657 13.396 1.00 96.00 397 LEU A CA 1
ATOM 3186 C C . LEU A 1 397 ? -8.477 -9.909 13.011 1.00 96.00 397 LEU A C 1
ATOM 3188 O O . LEU A 1 397 ? -9.711 -9.936 13.011 1.00 96.00 397 LEU A O 1
ATOM 3192 N N . THR A 1 398 ? -7.766 -10.994 12.692 1.00 95.75 398 THR A N 1
ATOM 3193 C CA . THR A 1 398 ? -8.412 -12.293 12.448 1.00 95.75 398 THR A CA 1
ATOM 3194 C C . THR A 1 398 ? -8.928 -12.897 13.754 1.00 95.75 398 THR A C 1
ATOM 3196 O O . THR A 1 398 ? -8.418 -12.597 14.831 1.00 95.75 398 THR A O 1
ATOM 3199 N N . ALA A 1 399 ? -9.897 -13.815 13.675 1.00 93.75 399 ALA A N 1
ATOM 3200 C CA . ALA A 1 399 ? -10.421 -14.497 14.864 1.00 93.75 399 ALA A CA 1
ATOM 3201 C C . ALA A 1 399 ? -9.318 -15.195 15.682 1.00 93.75 399 ALA A C 1
ATOM 3203 O O . ALA A 1 399 ? -9.311 -15.112 16.904 1.00 93.75 399 ALA A O 1
ATOM 3204 N N . ALA A 1 400 ? -8.345 -15.817 15.008 1.00 96.00 400 ALA A N 1
ATOM 3205 C CA . ALA A 1 400 ? -7.208 -16.457 15.667 1.00 96.00 400 ALA A CA 1
ATOM 3206 C C . ALA A 1 400 ? -6.286 -15.451 16.378 1.00 96.00 400 ALA A C 1
ATOM 3208 O O . ALA A 1 400 ? -5.749 -15.755 17.437 1.00 96.00 400 ALA A O 1
ATOM 3209 N N . GLN A 1 401 ? -6.100 -14.255 15.809 1.00 97.31 401 GLN A N 1
ATOM 3210 C CA . GLN A 1 401 ? -5.290 -13.200 16.425 1.00 97.31 401 GLN A CA 1
ATOM 3211 C C . GLN A 1 401 ? -5.974 -12.595 17.647 1.00 97.31 401 GLN A C 1
ATOM 3213 O O . GLN A 1 401 ? -5.293 -12.335 18.631 1.00 97.31 401 GLN A O 1
ATOM 3218 N N . VAL A 1 402 ? -7.293 -12.390 17.584 1.00 97.06 402 VAL A N 1
ATOM 3219 C CA . VAL A 1 402 ? -8.073 -11.905 18.729 1.00 97.06 402 VAL A CA 1
ATOM 3220 C C . VAL A 1 402 ? -8.057 -12.928 19.853 1.00 97.06 402 VAL A C 1
ATOM 3222 O O . VAL A 1 402 ? -7.724 -12.561 20.969 1.00 97.06 402 VAL A O 1
ATOM 3225 N N . ARG A 1 403 ? -8.306 -14.211 19.552 1.00 95.88 403 ARG A N 1
ATOM 3226 C CA . ARG A 1 403 ? -8.227 -15.285 20.552 1.00 95.88 403 ARG A CA 1
ATOM 3227 C C . ARG A 1 403 ? -6.869 -15.309 21.246 1.00 95.88 403 ARG A C 1
ATOM 3229 O O . ARG A 1 403 ? -6.815 -15.187 22.454 1.00 95.88 403 ARG A O 1
ATOM 3236 N N . LYS A 1 404 ? -5.778 -15.327 20.473 1.00 96.94 404 LYS A N 1
ATOM 3237 C CA . LYS A 1 404 ? -4.419 -15.303 21.031 1.00 96.94 404 LYS A CA 1
ATOM 3238 C C . LYS A 1 404 ? -4.161 -14.082 21.928 1.00 96.94 404 LYS A C 1
ATOM 3240 O O . LYS A 1 404 ? -3.391 -14.189 22.872 1.00 96.94 404 LYS A O 1
ATOM 3245 N N . ALA A 1 405 ? -4.734 -12.921 21.603 1.00 96.88 405 ALA A N 1
ATOM 3246 C CA . ALA A 1 405 ? -4.592 -11.727 22.430 1.00 96.88 405 ALA A CA 1
ATOM 3247 C C . ALA A 1 405 ? -5.408 -11.834 23.725 1.00 96.88 405 ALA A C 1
ATOM 3249 O O . ALA A 1 405 ? -4.876 -11.508 24.774 1.00 96.88 405 ALA A O 1
ATOM 3250 N N . LEU A 1 406 ? -6.653 -12.314 23.656 1.00 96.31 406 LEU A N 1
ATOM 3251 C CA . LEU A 1 406 ? -7.499 -12.537 24.832 1.00 96.31 406 LEU A CA 1
ATOM 3252 C C . LEU A 1 406 ? -6.895 -13.594 25.766 1.00 96.31 406 LEU A C 1
ATOM 3254 O O . LEU A 1 406 ? -6.789 -13.333 26.952 1.00 96.31 406 LEU A O 1
ATOM 3258 N N . ASP A 1 407 ? -6.386 -14.708 25.228 1.00 96.25 407 ASP A N 1
ATOM 3259 C CA . ASP A 1 407 ? -5.706 -15.764 26.001 1.00 96.25 407 ASP A CA 1
ATOM 3260 C C . ASP A 1 407 ? -4.456 -15.254 26.749 1.00 96.25 407 ASP A C 1
ATOM 3262 O O . ASP A 1 407 ? -3.981 -15.888 27.688 1.00 96.25 407 ASP A O 1
ATOM 3266 N N . ALA A 1 408 ? -3.872 -14.142 26.289 1.00 96.62 408 ALA A N 1
ATOM 3267 C CA . ALA A 1 408 ? -2.675 -13.533 26.862 1.00 96.62 408 ALA A CA 1
ATOM 3268 C C . ALA A 1 408 ? -2.976 -12.329 27.772 1.00 96.62 408 ALA A C 1
ATOM 3270 O O . ALA A 1 408 ? -2.044 -11.778 28.361 1.00 96.62 408 ALA A O 1
ATOM 3271 N N . LEU A 1 409 ? -4.235 -11.891 27.857 1.00 96.06 409 LEU A N 1
ATOM 3272 C CA . LEU A 1 409 ? -4.680 -10.822 28.746 1.00 96.06 409 LEU A CA 1
ATOM 3273 C C . LEU A 1 409 ? -5.421 -11.416 29.941 1.00 96.06 409 LEU A C 1
ATOM 3275 O O . LEU A 1 409 ? -6.060 -12.456 29.838 1.00 96.06 409 LEU A O 1
ATOM 3279 N N . ASP A 1 410 ? -5.364 -10.708 31.062 1.00 94.81 410 ASP A N 1
ATOM 3280 C CA . ASP A 1 410 ? -6.256 -10.960 32.187 1.00 94.81 410 ASP A CA 1
ATOM 3281 C C . ASP A 1 410 ? -7.612 -10.318 31.859 1.00 94.81 410 ASP A C 1
ATOM 3283 O O . ASP A 1 410 ? -7.751 -9.094 31.909 1.00 94.81 410 ASP A O 1
ATOM 3287 N N . VAL A 1 411 ? -8.554 -11.125 31.367 1.00 95.31 411 VAL A N 1
ATOM 3288 C CA . VAL A 1 411 ? -9.895 -10.703 30.934 1.00 95.31 411 VAL A CA 1
ATOM 3289 C C . VAL A 1 411 ? -10.951 -11.626 31.517 1.00 95.31 411 VAL A C 1
ATOM 3291 O O . VAL A 1 411 ? -10.742 -12.832 31.643 1.00 95.31 411 VAL A O 1
ATOM 3294 N N . GLU A 1 412 ? -12.117 -11.061 31.800 1.00 94.69 412 GLU A N 1
ATOM 3295 C CA . GLU A 1 412 ? -13.274 -11.792 32.303 1.00 94.69 412 GLU A CA 1
ATOM 3296 C C . GLU A 1 412 ? -14.348 -11.888 31.216 1.00 94.69 412 GLU A C 1
ATOM 3298 O O . GLU A 1 412 ? -14.602 -10.930 30.476 1.00 94.69 412 GLU A O 1
ATOM 3303 N N . ALA A 1 413 ? -14.972 -13.061 31.114 1.00 93.62 413 ALA A N 1
ATOM 3304 C CA . ALA A 1 413 ? -16.131 -13.273 30.260 1.00 93.62 413 ALA A CA 1
ATOM 3305 C C . ALA A 1 413 ? -17.401 -12.865 31.014 1.00 93.62 413 ALA A C 1
ATOM 3307 O O . ALA A 1 413 ? -17.641 -13.321 32.134 1.00 93.62 413 ALA A O 1
ATOM 3308 N N . VAL A 1 414 ? -18.229 -12.032 30.389 1.00 92.31 414 VAL A N 1
ATOM 3309 C CA . VAL A 1 414 ? -19.513 -11.583 30.935 1.00 92.31 414 VAL A CA 1
ATOM 3310 C C . VAL A 1 414 ? -20.637 -11.868 29.947 1.00 92.31 414 VAL A C 1
ATOM 3312 O O . VAL A 1 414 ? -20.480 -11.713 28.733 1.00 92.31 414 VAL A O 1
ATOM 3315 N N . ALA A 1 415 ? -21.782 -12.298 30.473 1.00 90.94 415 ALA A N 1
ATOM 3316 C CA . ALA A 1 415 ? -22.976 -12.514 29.670 1.00 90.94 415 ALA A CA 1
ATOM 3317 C C . ALA A 1 415 ? -23.600 -11.167 29.280 1.00 90.94 415 ALA A C 1
ATOM 3319 O O . ALA A 1 415 ? -23.791 -10.292 30.124 1.00 90.94 415 ALA A O 1
ATOM 3320 N N . VAL A 1 416 ? -23.931 -11.026 28.001 1.00 87.38 416 VAL A N 1
ATOM 3321 C CA . VAL A 1 416 ? -24.677 -9.901 27.429 1.00 87.38 416 VAL A CA 1
ATOM 3322 C C . VAL A 1 416 ? -25.820 -10.450 26.574 1.00 87.38 416 VAL A C 1
ATOM 3324 O O . VAL A 1 416 ? -25.799 -11.618 26.189 1.00 87.38 416 VAL A O 1
ATOM 3327 N N . ASP A 1 417 ? -26.810 -9.621 26.241 1.00 82.44 417 ASP A N 1
ATOM 3328 C CA . ASP A 1 417 ? -27.990 -10.054 25.470 1.00 82.44 417 ASP A CA 1
ATOM 3329 C C . ASP A 1 417 ? -27.623 -10.741 24.137 1.00 82.44 417 ASP A C 1
ATOM 3331 O O . ASP A 1 417 ? -28.265 -11.706 23.724 1.00 82.44 417 ASP A O 1
ATOM 3335 N N . ASP A 1 418 ? -26.538 -10.287 23.501 1.00 75.88 418 ASP A N 1
ATOM 3336 C CA . ASP A 1 418 ? -26.035 -10.795 22.219 1.00 75.88 418 ASP A CA 1
ATOM 3337 C C . ASP A 1 418 ? -24.948 -11.891 22.364 1.00 75.88 418 ASP A C 1
ATOM 3339 O O . ASP A 1 418 ? -24.236 -12.207 21.404 1.00 75.88 418 ASP A O 1
ATOM 3343 N N . GLY A 1 419 ? -24.806 -12.490 23.555 1.00 84.81 419 GLY A N 1
ATOM 3344 C CA . GLY A 1 419 ? -23.921 -13.626 23.823 1.00 84.81 419 GLY A CA 1
ATOM 3345 C C . GLY A 1 419 ? -22.876 -13.356 24.906 1.00 84.81 419 GLY A C 1
ATOM 3346 O O . GLY A 1 419 ? -23.201 -13.023 26.040 1.00 84.81 419 GLY A O 1
ATOM 3347 N N . GLU A 1 420 ? -21.604 -13.562 24.573 1.00 92.31 420 GLU A N 1
ATOM 3348 C CA . GLU A 1 420 ? -20.484 -13.411 25.507 1.00 92.31 420 GLU A CA 1
ATOM 3349 C C . GLU A 1 420 ? -19.618 -12.209 25.112 1.00 92.31 420 GLU A C 1
ATOM 3351 O O . GLU A 1 420 ? -19.223 -12.051 23.946 1.00 92.31 420 GLU A O 1
ATOM 3356 N N . ALA A 1 421 ? -19.321 -11.362 26.094 1.00 93.69 421 ALA A N 1
ATOM 3357 C CA . ALA A 1 421 ? -18.442 -10.211 25.967 1.00 93.69 421 ALA A CA 1
ATOM 3358 C C . ALA A 1 421 ? -17.243 -10.331 26.913 1.00 93.69 421 ALA A C 1
ATOM 3360 O O . ALA A 1 421 ? -17.250 -11.100 27.868 1.00 93.69 421 ALA A O 1
ATOM 3361 N N . TRP A 1 422 ? -16.206 -9.551 26.625 1.00 95.12 422 TRP A N 1
ATOM 3362 C CA . TRP A 1 422 ? -14.946 -9.535 27.357 1.00 95.12 422 TRP A CA 1
ATOM 3363 C C . TRP A 1 422 ? -14.758 -8.176 28.022 1.00 95.12 422 TRP A C 1
ATOM 3365 O O . TRP A 1 422 ? -14.954 -7.142 27.374 1.00 95.12 422 TRP A O 1
ATOM 3375 N N . ILE A 1 423 ? -14.355 -8.184 29.289 1.00 94.88 423 ILE A N 1
ATOM 3376 C CA . ILE A 1 423 ? -14.074 -6.992 30.097 1.00 94.88 423 ILE A CA 1
ATOM 3377 C C . ILE A 1 423 ? -12.716 -7.145 30.797 1.00 94.88 423 ILE A C 1
ATOM 3379 O O . ILE A 1 423 ? -12.253 -8.266 31.015 1.00 94.88 423 ILE A O 1
ATOM 3383 N N . LEU A 1 424 ? -12.050 -6.033 31.122 1.00 94.75 424 LEU A N 1
ATOM 3384 C CA . LEU A 1 424 ? -10.884 -6.077 32.008 1.00 94.75 424 LEU A CA 1
ATOM 3385 C C . LEU A 1 424 ? -11.339 -6.149 33.479 1.00 94.75 424 LEU A C 1
ATOM 3387 O O . LEU A 1 424 ? -12.318 -5.487 33.838 1.00 94.75 424 LEU A O 1
ATOM 3391 N N . PRO A 1 425 ? -10.619 -6.885 34.345 1.00 91.38 425 PRO A N 1
ATOM 3392 C CA . PRO A 1 425 ? -10.920 -6.954 35.770 1.00 91.38 425 PRO A CA 1
ATOM 3393 C C . PRO A 1 425 ? -10.995 -5.569 36.422 1.00 91.38 425 PRO A C 1
ATOM 3395 O O . PRO A 1 425 ? -10.201 -4.672 36.127 1.00 91.38 425 PRO A O 1
ATOM 3398 N N . GLY A 1 426 ? -11.944 -5.398 37.344 1.00 83.56 426 GLY A N 1
ATOM 3399 C CA . GLY A 1 426 ? -12.101 -4.165 38.122 1.00 83.56 426 GLY A CA 1
ATOM 3400 C C . GLY A 1 426 ? -12.749 -2.991 37.377 1.00 83.56 426 GLY A C 1
ATOM 3401 O O . GLY A 1 426 ? -12.876 -1.910 37.955 1.00 83.56 426 GLY A O 1
ATOM 3402 N N . GLN A 1 427 ? -13.191 -3.174 36.129 1.00 80.75 427 GLN A N 1
ATOM 3403 C CA . GLN A 1 427 ? -14.032 -2.184 35.457 1.00 80.75 427 GLN A CA 1
ATOM 3404 C C . GLN A 1 427 ? -15.450 -2.206 36.046 1.00 80.75 427 GLN A C 1
ATOM 3406 O O . GLN A 1 427 ? -16.161 -3.205 35.961 1.00 80.75 427 GLN A O 1
ATOM 3411 N N . LEU A 1 428 ? -15.866 -1.088 36.644 1.00 72.50 428 LEU A N 1
ATOM 3412 C CA . LEU A 1 428 ? -17.223 -0.896 37.155 1.00 72.50 428 LEU A CA 1
ATOM 3413 C C . LEU A 1 428 ? -18.123 -0.340 36.047 1.00 72.50 428 LEU A C 1
ATOM 3415 O O . LEU A 1 428 ? -17.785 0.662 35.413 1.00 72.50 428 LEU A O 1
ATOM 3419 N N . LEU A 1 429 ? -19.285 -0.964 35.845 1.00 68.94 429 LEU A N 1
ATOM 3420 C CA . LEU A 1 429 ? -20.347 -0.394 35.022 1.00 68.94 429 LEU A CA 1
ATOM 3421 C C . LEU A 1 429 ? -21.064 0.698 35.836 1.00 68.94 429 LEU A C 1
ATOM 3423 O O . LEU A 1 429 ? -21.498 0.421 36.953 1.00 68.94 429 LEU A O 1
ATOM 3427 N N . PRO A 1 430 ? -21.168 1.938 35.331 1.00 68.50 430 PRO A N 1
ATOM 3428 C CA . PRO A 1 430 ? -21.845 3.012 36.052 1.00 68.50 430 PRO A CA 1
ATOM 3429 C C . PRO A 1 430 ? -23.351 2.730 36.179 1.00 68.50 430 PRO A C 1
ATOM 3431 O O . PRO A 1 430 ? -23.983 2.325 35.207 1.00 68.50 430 PRO A O 1
ATOM 3434 N N . GLU A 1 431 ? -23.923 2.983 37.363 1.00 66.94 431 GLU A N 1
ATOM 3435 C CA . GLU A 1 431 ? -25.345 2.725 37.667 1.00 66.94 431 GLU A CA 1
ATOM 3436 C C . GLU A 1 431 ? -26.305 3.662 36.910 1.00 66.94 431 GLU A C 1
ATOM 3438 O O . GLU A 1 431 ? -27.386 3.239 36.509 1.00 66.94 431 GLU A O 1
ATOM 3443 N N . ALA A 1 432 ? -25.905 4.916 36.669 1.00 67.00 432 ALA A N 1
ATOM 3444 C CA . ALA A 1 432 ? -26.631 5.878 35.837 1.00 67.00 432 ALA A CA 1
ATOM 3445 C C . ALA A 1 432 ? -25.655 6.888 35.215 1.00 67.00 432 ALA A C 1
ATOM 3447 O O . ALA A 1 432 ? -24.728 7.363 35.876 1.00 67.00 432 ALA A O 1
ATOM 3448 N N . LEU A 1 433 ? -25.850 7.218 33.935 1.00 72.56 433 LEU A N 1
ATOM 3449 C CA . LEU A 1 433 ? -24.961 8.112 33.173 1.00 72.56 433 LEU A CA 1
ATOM 3450 C C . LEU A 1 433 ? -25.564 9.510 32.970 1.00 72.56 433 LEU A C 1
ATOM 3452 O O . LEU A 1 433 ? -24.853 10.429 32.556 1.00 72.56 433 LEU A O 1
ATOM 3456 N N . GLY A 1 434 ? -26.857 9.687 33.258 1.00 85.00 434 GLY A N 1
ATOM 3457 C CA . GLY A 1 434 ? -27.565 10.940 33.038 1.00 85.00 434 GLY A CA 1
ATOM 3458 C C . GLY A 1 434 ? -27.634 11.304 31.554 1.00 85.00 434 GLY A C 1
ATOM 3459 O O . GLY A 1 434 ? -27.656 10.438 30.675 1.00 85.00 434 GLY A O 1
ATOM 3460 N N . VAL A 1 435 ? -27.683 12.607 31.267 1.00 90.00 435 VAL A N 1
ATOM 3461 C CA . VAL A 1 435 ? -27.790 13.127 29.896 1.00 90.00 435 VAL A CA 1
ATOM 3462 C C . VAL A 1 435 ? -26.422 13.550 29.363 1.00 90.00 435 VAL A C 1
ATOM 3464 O O . VAL A 1 435 ? -25.791 14.443 29.924 1.00 90.00 435 VAL A O 1
ATOM 3467 N N . CYS A 1 436 ? -25.997 12.974 28.234 1.00 90.50 436 CYS A N 1
ATOM 3468 C CA . CYS A 1 436 ? -24.752 13.332 27.545 1.00 90.50 436 CYS A CA 1
ATOM 3469 C C . CYS A 1 436 ? -25.012 13.812 26.106 1.00 90.50 436 CYS A C 1
ATOM 3471 O O . CYS A 1 436 ? -25.753 13.187 25.347 1.00 90.50 436 CYS A O 1
ATOM 3473 N N . LEU A 1 437 ? -24.361 14.905 25.702 1.00 90.31 437 LEU A N 1
ATOM 3474 C CA . LEU A 1 437 ? -24.354 15.397 24.320 1.00 90.31 437 LEU A CA 1
ATOM 3475 C C . LEU A 1 437 ? -22.990 15.105 23.697 1.00 90.31 437 LEU A C 1
ATOM 3477 O O . LEU A 1 437 ? -22.002 15.742 24.056 1.00 90.31 437 LEU A O 1
ATOM 3481 N N . LEU A 1 438 ? -22.936 14.152 22.767 1.00 91.31 438 LEU A N 1
ATOM 3482 C CA . LEU A 1 438 ? -21.693 13.782 22.087 1.00 91.31 438 LEU A CA 1
ATOM 3483 C C . LEU A 1 438 ? -21.627 14.416 20.691 1.00 91.31 438 LEU A C 1
ATOM 3485 O O . LEU A 1 438 ? -22.655 14.479 20.003 1.00 91.31 438 LEU A O 1
ATOM 3489 N N . PRO A 1 439 ? -20.452 14.908 20.263 1.00 90.38 439 PRO A N 1
ATOM 3490 C CA . PRO A 1 439 ? -20.284 15.556 18.968 1.00 90.38 439 PRO A CA 1
ATOM 3491 C C . PRO A 1 439 ? -20.382 14.570 17.797 1.00 90.38 439 PRO A C 1
ATOM 3493 O O . PRO A 1 439 ? -20.428 13.352 17.960 1.00 90.38 439 PRO A O 1
ATOM 3496 N N . GLU A 1 440 ? -20.411 15.123 16.585 1.00 88.06 440 GLU A N 1
ATOM 3497 C CA . GLU A 1 440 ? -20.224 14.348 15.357 1.00 88.06 440 GLU A CA 1
ATOM 3498 C C . GLU A 1 440 ? -18.895 13.576 15.404 1.00 88.06 440 GLU A C 1
ATOM 3500 O O . GLU A 1 440 ? -17.891 14.096 15.895 1.00 88.06 440 GLU A O 1
ATOM 3505 N N . LEU A 1 441 ? -18.887 12.355 14.860 1.00 90.06 441 LEU A N 1
ATOM 3506 C CA . LEU A 1 441 ? -17.727 11.453 14.844 1.00 90.06 441 LEU A CA 1
ATOM 3507 C C . LEU A 1 441 ? -17.181 11.079 16.233 1.00 90.06 441 LEU A C 1
ATOM 3509 O O . LEU A 1 441 ? -16.020 10.670 16.341 1.00 90.06 441 LEU A O 1
ATOM 3513 N N . ASP A 1 442 ? -17.990 11.196 17.290 1.00 92.31 442 ASP A N 1
ATOM 3514 C CA . ASP A 1 442 ? -17.580 10.711 18.604 1.00 92.31 442 ASP A CA 1
ATOM 3515 C C . ASP A 1 442 ? -17.289 9.193 18.552 1.00 92.31 442 ASP A C 1
ATOM 3517 O O . ASP A 1 442 ? -18.077 8.431 17.976 1.00 92.31 442 ASP A O 1
ATOM 3521 N N . PRO A 1 443 ? -16.174 8.716 19.139 1.00 90.44 443 PRO A N 1
ATOM 3522 C CA . PRO A 1 443 ? -15.819 7.300 19.111 1.00 90.44 443 PRO A CA 1
ATOM 3523 C C . PRO A 1 443 ? -16.830 6.379 19.799 1.00 90.44 443 PRO A C 1
ATOM 3525 O O . PRO A 1 443 ? -16.883 5.201 19.455 1.00 90.44 443 PRO A O 1
ATOM 3528 N N . THR A 1 444 ? -17.625 6.880 20.748 1.00 89.94 444 THR A N 1
ATOM 3529 C CA . THR A 1 444 ? -18.540 6.077 21.579 1.00 89.94 444 THR A CA 1
ATOM 3530 C C . THR A 1 444 ? -19.530 5.251 20.738 1.00 89.94 444 THR A C 1
ATOM 3532 O O . THR A 1 444 ? -19.475 4.022 20.799 1.00 89.94 444 THR A O 1
ATOM 3535 N N . PRO A 1 445 ? -20.369 5.847 19.864 1.00 89.56 445 PRO A N 1
ATOM 3536 C CA . PRO A 1 445 ? -21.253 5.087 18.966 1.00 89.56 445 PRO A CA 1
ATOM 3537 C C . PRO A 1 445 ? -20.520 4.370 17.814 1.00 89.56 445 PRO A C 1
ATOM 3539 O O . PRO A 1 445 ? -21.112 3.537 17.124 1.00 89.56 445 PRO A O 1
ATOM 3542 N N . MET A 1 446 ? -19.249 4.695 17.567 1.00 90.25 446 MET A N 1
ATOM 3543 C CA . MET A 1 446 ? -18.447 4.126 16.475 1.00 90.25 446 MET A CA 1
ATOM 3544 C C . MET A 1 446 ? -17.581 2.936 16.915 1.00 90.25 446 MET A C 1
ATOM 3546 O O . MET A 1 446 ? -17.010 2.254 16.062 1.00 90.25 446 MET A O 1
ATOM 3550 N N . GLY A 1 447 ? -17.484 2.679 18.222 1.00 90.12 447 GLY A N 1
ATOM 3551 C CA . GLY A 1 447 ? -16.641 1.636 18.802 1.00 90.12 447 GLY A CA 1
ATOM 3552 C C . GLY A 1 447 ? -17.135 0.220 18.533 1.00 90.12 447 GLY A C 1
ATOM 3553 O O . GLY A 1 447 ? -16.312 -0.678 18.421 1.00 90.12 447 GLY A O 1
ATOM 3554 N N . TYR A 1 448 ? -18.440 0.021 18.355 1.00 90.50 448 TYR A N 1
ATOM 3555 C CA . TYR A 1 448 ? -19.067 -1.302 18.283 1.00 90.50 448 TYR A CA 1
ATOM 3556 C C . TYR A 1 448 ? -19.508 -1.656 16.862 1.00 90.50 448 TYR A C 1
ATOM 3558 O O . TYR A 1 448 ? -19.841 -0.774 16.054 1.00 90.50 448 TYR A O 1
ATOM 3566 N N . LYS A 1 449 ? -19.521 -2.956 16.557 1.00 89.12 449 LYS A N 1
ATOM 3567 C CA . LYS A 1 449 ? -20.080 -3.498 15.317 1.00 89.12 449 LYS A CA 1
ATOM 3568 C C . LYS A 1 449 ? -21.599 -3.540 15.413 1.00 89.12 449 LYS A C 1
ATOM 3570 O O . LYS A 1 449 ? -22.267 -2.997 14.533 1.00 89.12 449 LYS A O 1
ATOM 3575 N N . GLU A 1 450 ? -22.117 -4.165 16.468 1.00 86.25 450 GLU A N 1
ATOM 3576 C CA . GLU A 1 450 ? -23.548 -4.182 16.761 1.00 86.25 450 GLU A CA 1
ATOM 3577 C C . GLU A 1 450 ? -23.903 -2.964 17.614 1.00 86.25 450 GLU A C 1
ATOM 3579 O O . GLU A 1 450 ? -23.265 -2.672 18.623 1.00 86.25 450 GLU A O 1
ATOM 3584 N N . ARG A 1 451 ? -24.893 -2.198 17.151 1.00 87.81 451 ARG A N 1
ATOM 3585 C CA . ARG A 1 451 ? -25.239 -0.889 17.731 1.00 87.81 451 ARG A CA 1
ATOM 3586 C C . ARG A 1 451 ? -26.677 -0.807 18.220 1.00 87.81 451 ARG A C 1
ATOM 3588 O O . ARG A 1 451 ? -27.059 0.197 18.805 1.00 87.81 451 ARG A O 1
ATOM 3595 N N . SER A 1 452 ? -27.490 -1.827 17.954 1.00 85.50 452 SER A N 1
ATOM 3596 C CA . SER A 1 452 ? -28.928 -1.843 18.255 1.00 85.50 452 SER A CA 1
ATOM 3597 C C . SER A 1 452 ? -29.225 -1.530 19.722 1.00 85.50 452 SER A C 1
ATOM 3599 O O . SER A 1 452 ? -30.151 -0.766 19.991 1.00 85.50 452 SER A O 1
ATOM 3601 N N . TRP A 1 453 ? -28.414 -2.054 20.643 1.00 85.00 453 TRP A N 1
ATOM 3602 C CA . TRP A 1 453 ? -28.633 -1.972 22.088 1.00 85.00 453 TRP A CA 1
ATOM 3603 C C . TRP A 1 453 ? -28.591 -0.544 22.662 1.00 85.00 453 TRP A C 1
ATOM 3605 O O . TRP A 1 453 ? -29.363 -0.241 23.570 1.00 85.00 453 TRP A O 1
ATOM 3615 N N . PHE A 1 454 ? -27.777 0.364 22.106 1.00 87.69 454 PHE A N 1
ATOM 3616 C CA . PHE A 1 454 ? -27.807 1.791 22.480 1.00 87.69 454 PHE A CA 1
ATOM 3617 C C . PHE A 1 454 ? -28.521 2.672 21.459 1.00 87.69 454 PHE A C 1
ATOM 3619 O O . PHE A 1 454 ? -28.970 3.764 21.799 1.00 87.69 454 PHE A O 1
ATOM 3626 N N . LEU A 1 455 ? -28.602 2.250 20.197 1.00 88.19 455 LEU A N 1
ATOM 3627 C CA . LEU A 1 455 ? -29.000 3.132 19.106 1.00 88.19 455 LEU A CA 1
ATOM 3628 C C . LEU A 1 455 ? -30.484 3.032 18.728 1.00 88.19 455 LEU A C 1
ATOM 3630 O O . LEU A 1 455 ? -31.033 3.970 18.140 1.00 88.19 455 LEU A O 1
ATOM 3634 N N . GLY A 1 456 ? -31.134 1.907 19.038 1.00 84.94 456 GLY A N 1
ATOM 3635 C CA . GLY A 1 456 ? -32.521 1.643 18.663 1.00 84.94 456 GLY A CA 1
ATOM 3636 C C . GLY A 1 456 ? -32.780 1.862 17.166 1.00 84.94 456 GLY A C 1
ATOM 3637 O O . GLY A 1 456 ? -31.976 1.496 16.308 1.00 84.94 456 GLY A O 1
ATOM 3638 N N . ASN A 1 457 ? -33.895 2.520 16.839 1.00 82.56 457 ASN A N 1
ATOM 3639 C CA . ASN A 1 457 ? -34.327 2.760 15.455 1.00 82.56 457 ASN A CA 1
ATOM 3640 C C . ASN A 1 457 ? -33.676 3.990 14.789 1.00 82.56 457 ASN A C 1
ATOM 3642 O O . ASN A 1 457 ? -34.063 4.378 13.684 1.00 82.56 457 ASN A O 1
ATOM 3646 N N . HIS A 1 458 ? -32.685 4.625 15.424 1.00 83.69 458 HIS A N 1
ATOM 3647 C CA . HIS A 1 458 ? -32.141 5.911 14.962 1.00 83.69 458 HIS A CA 1
ATOM 3648 C C . HIS A 1 458 ? -31.031 5.783 13.904 1.00 83.69 458 HIS A C 1
ATOM 3650 O O . HIS A 1 458 ? -30.542 6.793 13.395 1.00 83.69 458 HIS A O 1
ATOM 3656 N N . GLY A 1 459 ? -30.655 4.554 13.525 1.00 80.00 459 GLY A N 1
ATOM 3657 C CA . GLY A 1 459 ? -29.491 4.249 12.675 1.00 80.00 459 GLY A CA 1
ATOM 3658 C C . GLY A 1 459 ? -29.510 4.952 11.335 1.00 80.00 459 GLY A C 1
ATOM 3659 O O . GLY A 1 459 ? -28.572 5.669 11.005 1.00 80.00 459 GLY A O 1
ATOM 3660 N N . GLY A 1 460 ? -30.611 4.819 10.597 1.00 79.94 460 GLY A N 1
ATOM 3661 C CA . GLY A 1 460 ? -30.743 5.414 9.264 1.00 79.94 460 GLY A CA 1
ATOM 3662 C C . GLY A 1 460 ? -30.774 6.945 9.246 1.00 79.94 460 GLY A C 1
ATOM 3663 O O . GLY A 1 460 ? -30.715 7.535 8.172 1.00 79.94 460 GLY A O 1
ATOM 3664 N N . VAL A 1 461 ? -30.890 7.588 10.411 1.00 81.44 461 VAL A N 1
ATOM 3665 C CA . VAL A 1 461 ? -30.906 9.048 10.537 1.00 81.44 461 VAL A CA 1
ATOM 3666 C C . VAL A 1 461 ? -29.567 9.573 11.045 1.00 81.44 461 VAL A C 1
ATOM 3668 O O . VAL A 1 461 ? -29.103 10.609 10.578 1.00 81.44 461 VAL A O 1
ATOM 3671 N N . LEU A 1 462 ? -28.976 8.894 12.030 1.00 86.94 462 LEU A N 1
ATOM 3672 C CA . LEU A 1 462 ? -27.758 9.357 12.691 1.00 86.94 462 LEU A CA 1
ATOM 3673 C C . LEU A 1 462 ? -26.489 8.923 11.969 1.00 86.94 462 LEU A C 1
ATOM 3675 O O . LEU A 1 462 ? -25.470 9.581 12.141 1.00 86.94 462 LEU A O 1
ATOM 3679 N N . PHE A 1 463 ? -26.535 7.850 11.182 1.00 88.56 463 PHE A N 1
ATOM 3680 C CA . PHE A 1 463 ? -25.387 7.367 10.428 1.00 88.56 463 PHE A CA 1
ATOM 3681 C C . PHE A 1 463 ? -25.541 7.643 8.935 1.00 88.56 463 PHE A C 1
ATOM 3683 O O . PHE A 1 463 ? -26.581 7.365 8.333 1.00 88.56 463 PHE A O 1
ATOM 3690 N N . ASP A 1 464 ? -24.475 8.148 8.318 1.00 86.38 464 ASP A N 1
ATOM 3691 C CA . ASP A 1 464 ? -24.386 8.224 6.865 1.00 86.38 464 ASP A CA 1
ATOM 3692 C C . ASP A 1 464 ? -24.096 6.839 6.244 1.00 86.38 464 ASP A C 1
ATOM 3694 O O . ASP A 1 464 ? -23.822 5.844 6.921 1.00 86.38 464 ASP A O 1
ATOM 3698 N N . ARG A 1 465 ? -24.119 6.761 4.907 1.00 82.00 465 ARG A N 1
ATOM 3699 C CA . ARG A 1 465 ? -23.836 5.511 4.172 1.00 82.00 465 ARG A CA 1
ATOM 3700 C C . ARG A 1 465 ? -22.392 5.014 4.316 1.00 82.00 465 ARG A C 1
ATOM 3702 O O . ARG A 1 465 ? -22.115 3.877 3.943 1.00 82.00 465 ARG A O 1
ATOM 3709 N N . ASN A 1 466 ? -21.483 5.857 4.800 1.00 78.88 466 ASN A N 1
ATOM 3710 C CA . ASN A 1 466 ? -20.081 5.524 5.032 1.00 78.88 466 ASN A CA 1
ATOM 3711 C C . ASN A 1 466 ? -19.828 5.066 6.479 1.00 78.88 466 ASN A C 1
ATOM 3713 O O . ASN A 1 466 ? -18.708 4.665 6.790 1.00 78.88 466 ASN A O 1
ATOM 3717 N N . GLY A 1 467 ? -20.851 5.096 7.341 1.00 82.81 467 GLY A N 1
ATOM 3718 C CA . GLY A 1 467 ? -20.748 4.726 8.749 1.00 82.81 467 GLY A CA 1
ATOM 3719 C C . GLY A 1 467 ? -20.285 5.862 9.665 1.00 82.81 467 GLY A C 1
ATOM 3720 O O . GLY A 1 467 ? -19.891 5.583 10.795 1.00 82.81 467 GLY A O 1
ATOM 3721 N N . ASN A 1 468 ? -20.330 7.116 9.211 1.00 87.81 468 ASN A N 1
ATOM 3722 C CA . ASN A 1 468 ? -20.054 8.285 10.045 1.00 87.81 468 ASN A CA 1
ATOM 3723 C C . ASN A 1 468 ? -21.300 8.677 10.840 1.00 87.81 468 ASN A C 1
ATOM 3725 O O . ASN A 1 468 ? -22.391 8.740 10.272 1.00 87.81 468 ASN A O 1
ATOM 3729 N N . VAL A 1 469 ? -21.126 8.968 12.128 1.00 91.19 469 VAL A N 1
ATOM 3730 C CA . VAL A 1 469 ? -22.214 9.353 13.036 1.00 91.19 469 VAL A CA 1
ATOM 3731 C C . VAL A 1 469 ? -22.338 10.873 13.166 1.00 91.19 469 VAL A C 1
ATOM 3733 O O . VAL A 1 469 ? -21.336 11.573 13.313 1.00 91.19 469 VAL A O 1
ATOM 3736 N N . GLY A 1 470 ? -23.575 11.366 13.156 1.00 89.75 470 GLY A N 1
ATOM 3737 C CA . GLY A 1 470 ? -23.942 12.731 13.531 1.00 89.75 470 GLY A CA 1
ATOM 3738 C C . GLY A 1 470 ? -23.786 13.010 15.035 1.00 89.75 470 GLY A C 1
ATOM 3739 O O . GLY A 1 470 ? -23.476 12.103 15.805 1.00 89.75 470 GLY A O 1
ATOM 3740 N N . PRO A 1 471 ? -24.041 14.243 15.502 1.00 90.88 471 PRO A N 1
ATOM 3741 C CA . PRO A 1 471 ? -24.083 14.538 16.933 1.00 90.88 471 PRO A CA 1
ATOM 3742 C C . PRO A 1 471 ? -25.244 13.808 17.626 1.00 90.88 471 PRO A C 1
ATOM 3744 O O . PRO A 1 471 ? -26.370 13.791 17.119 1.00 90.88 471 PRO A O 1
ATOM 3747 N N . THR A 1 472 ? -24.990 13.224 18.799 1.00 91.88 472 THR A N 1
ATOM 3748 C CA . THR A 1 472 ? -25.931 12.322 19.492 1.00 91.88 472 THR A CA 1
ATOM 3749 C C . THR A 1 472 ? -26.304 12.812 20.890 1.00 91.88 472 THR A C 1
ATOM 3751 O O . THR A 1 472 ? -25.499 13.430 21.584 1.00 91.88 472 THR A O 1
ATOM 3754 N N . ILE A 1 473 ? -27.551 12.548 21.289 1.00 91.50 473 ILE A N 1
ATOM 3755 C CA . ILE A 1 473 ? -28.077 12.801 22.637 1.00 91.50 473 ILE A CA 1
ATOM 3756 C C . ILE A 1 473 ? -28.262 11.454 23.323 1.00 91.50 473 ILE A C 1
ATOM 3758 O O . ILE A 1 473 ? -29.015 10.619 22.820 1.00 91.50 473 ILE A O 1
ATOM 3762 N N . TRP A 1 474 ? -27.607 11.273 24.463 1.00 90.75 474 TRP A N 1
ATOM 3763 C CA . TRP A 1 474 ? -27.639 10.059 25.269 1.00 90.75 474 TRP A CA 1
ATOM 3764 C C . TRP A 1 474 ? -28.386 10.308 26.574 1.00 90.75 474 TRP A C 1
ATOM 3766 O O . TRP A 1 474 ? -28.201 11.358 27.184 1.00 90.75 474 TRP A O 1
ATOM 3776 N N . VAL A 1 475 ? -29.195 9.340 26.994 1.00 89.75 475 VAL A N 1
ATOM 3777 C CA . VAL A 1 475 ? -29.833 9.265 28.313 1.00 89.75 475 VAL A CA 1
ATOM 3778 C C . VAL A 1 475 ? -29.575 7.862 28.841 1.00 89.75 475 VAL A C 1
ATOM 3780 O O . VAL A 1 475 ? -29.965 6.895 28.187 1.00 89.75 475 VAL A O 1
ATOM 3783 N N . ASP A 1 476 ? -28.844 7.760 29.951 1.00 87.44 476 ASP A N 1
ATOM 3784 C CA . ASP A 1 476 ? -28.534 6.495 30.638 1.00 87.44 476 ASP A CA 1
ATOM 3785 C C . ASP A 1 476 ? -28.047 5.386 29.690 1.00 87.44 476 ASP A C 1
ATOM 3787 O O . ASP A 1 476 ? -28.546 4.264 29.659 1.00 87.44 476 ASP A O 1
ATOM 3791 N N . GLY A 1 477 ? -27.069 5.734 28.846 1.00 86.44 477 GLY A N 1
ATOM 3792 C CA . GLY A 1 477 ? -26.444 4.794 27.911 1.00 86.44 477 GLY A CA 1
ATOM 3793 C C . GLY A 1 477 ? -27.233 4.526 26.623 1.00 86.44 477 GLY A C 1
ATOM 3794 O O . GLY A 1 477 ? -26.765 3.754 25.789 1.00 86.44 477 GLY A O 1
ATOM 3795 N N . ARG A 1 478 ? -28.382 5.181 26.399 1.00 89.62 478 ARG A N 1
ATOM 3796 C CA . ARG A 1 478 ? -29.172 5.049 25.161 1.00 89.62 478 ARG A CA 1
ATOM 3797 C C . ARG A 1 478 ? -29.273 6.347 24.380 1.00 89.62 478 ARG A C 1
ATOM 3799 O O . ARG A 1 478 ? -29.500 7.416 24.937 1.00 89.62 478 ARG A O 1
ATOM 3806 N N . ILE A 1 479 ? -29.181 6.248 23.059 1.00 90.75 479 ILE A N 1
ATOM 3807 C CA . ILE A 1 479 ? -29.379 7.374 22.154 1.00 90.75 479 ILE A CA 1
ATOM 3808 C C . ILE A 1 479 ? -30.876 7.647 21.998 1.00 90.75 479 ILE A C 1
ATOM 3810 O O . ILE A 1 479 ? -31.636 6.811 21.509 1.00 90.75 479 ILE A O 1
ATOM 3814 N N . VAL A 1 480 ? -31.289 8.864 22.348 1.00 90.75 480 VAL A N 1
ATOM 3815 C CA . VAL A 1 480 ? -32.687 9.326 22.255 1.00 90.75 480 VAL A CA 1
ATOM 3816 C C . VAL A 1 480 ? -32.910 10.337 21.131 1.00 90.75 480 VAL A C 1
ATOM 3818 O O . VAL A 1 480 ? -34.045 10.724 20.842 1.00 90.75 480 VAL A O 1
ATOM 3821 N N . GLY A 1 481 ? -31.839 10.794 20.481 1.00 88.56 481 GLY A N 1
ATOM 3822 C CA . GLY A 1 481 ? -31.928 11.780 19.414 1.00 88.56 481 GLY A CA 1
ATOM 3823 C C . GLY A 1 481 ? -30.581 12.328 18.965 1.00 88.56 481 GLY A C 1
ATOM 3824 O O . GLY A 1 481 ? -29.523 11.777 19.266 1.00 88.56 481 GLY A O 1
ATOM 3825 N N . GLY A 1 482 ? -30.642 13.440 18.237 1.00 89.62 482 GLY A N 1
ATOM 3826 C CA . GLY A 1 482 ? -29.469 14.171 17.769 1.00 89.62 482 GLY A CA 1
ATOM 3827 C C . GLY A 1 482 ? -29.606 15.666 18.016 1.00 89.62 482 GLY A C 1
ATOM 3828 O O . GLY A 1 482 ? -30.714 16.194 18.173 1.00 89.62 482 GLY A O 1
ATOM 3829 N N . TRP A 1 483 ? -28.471 16.351 18.042 1.00 87.69 483 TRP A N 1
ATOM 3830 C CA . TRP A 1 483 ? -28.398 17.800 18.202 1.00 87.69 483 TRP A CA 1
ATOM 3831 C C . TRP A 1 483 ? -27.614 18.423 17.047 1.00 87.69 483 TRP A C 1
ATOM 3833 O O . TRP A 1 483 ? -26.980 17.729 16.255 1.00 87.69 483 TRP A O 1
ATOM 3843 N N . ALA A 1 484 ? -27.710 19.738 16.908 1.00 82.88 484 ALA A N 1
ATOM 3844 C CA . ALA A 1 484 ? -26.955 20.496 15.924 1.00 82.88 484 ALA A CA 1
ATOM 3845 C C . ALA A 1 484 ? -26.648 21.879 16.492 1.00 82.88 484 ALA A C 1
ATOM 3847 O O . ALA A 1 484 ? -27.341 22.355 17.390 1.00 82.88 484 ALA A O 1
ATOM 3848 N N . VAL A 1 485 ? -25.631 22.522 15.938 1.00 79.00 485 VAL A N 1
ATOM 3849 C CA . VAL A 1 485 ? -25.380 23.954 16.114 1.00 79.00 485 VAL A CA 1
ATOM 3850 C C . VAL A 1 485 ? -25.619 24.645 14.783 1.00 79.00 485 VAL A C 1
ATOM 3852 O O . VAL A 1 485 ? -25.426 24.033 13.729 1.00 79.00 485 VAL A O 1
ATOM 3855 N N . ASP A 1 486 ? -26.076 25.887 14.820 1.00 76.12 486 ASP A N 1
ATOM 3856 C CA . ASP A 1 486 ? -26.185 26.698 13.615 1.00 76.12 486 ASP A CA 1
ATOM 3857 C C . ASP A 1 486 ? -24.804 27.189 13.140 1.00 76.12 486 ASP A C 1
ATOM 3859 O O . ASP A 1 486 ? -23.756 26.831 13.690 1.00 76.12 486 ASP A O 1
ATOM 3863 N N . GLY A 1 487 ? -24.793 27.989 12.070 1.00 66.00 487 GLY A N 1
ATOM 3864 C CA . GLY A 1 487 ? -23.564 28.534 11.488 1.00 66.00 487 GLY A CA 1
ATOM 3865 C C . GLY A 1 487 ? -22.773 29.456 12.424 1.00 66.00 487 GLY A C 1
ATOM 3866 O O . GLY A 1 487 ? -21.587 29.665 12.177 1.00 66.00 487 GLY A O 1
ATOM 3867 N N . GLU A 1 488 ? -23.394 29.959 13.495 1.00 72.31 488 GLU A N 1
ATOM 3868 C CA . GLU A 1 488 ? -22.774 30.820 14.510 1.00 72.31 488 GLU A CA 1
ATOM 3869 C C . GLU A 1 488 ? -22.332 30.030 15.755 1.00 72.31 488 GLU A C 1
ATOM 3871 O O . GLU A 1 488 ? -21.725 30.584 16.670 1.00 72.31 488 GLU A O 1
ATOM 3876 N N . GLY A 1 489 ? -22.575 28.715 15.778 1.00 65.44 489 GLY A N 1
ATOM 3877 C CA . GLY A 1 489 ? -22.235 27.847 16.902 1.00 65.44 489 GLY A CA 1
ATOM 3878 C C . GLY A 1 489 ? -23.288 27.834 18.010 1.00 65.44 489 GLY A C 1
ATOM 3879 O O . GLY A 1 489 ? -23.026 27.276 19.077 1.00 65.44 489 GLY A O 1
ATOM 3880 N N . VAL A 1 490 ? -24.476 28.401 17.776 1.00 70.44 490 VAL A N 1
ATOM 3881 C CA . VAL A 1 490 ? -25.575 28.389 18.743 1.00 70.44 490 VAL A CA 1
ATOM 3882 C C . VAL A 1 490 ? -26.291 27.035 18.672 1.00 70.44 490 VAL A C 1
ATOM 3884 O O . VAL A 1 490 ? -26.630 26.576 17.576 1.00 70.44 490 VAL A O 1
ATOM 3887 N N . PRO A 1 491 ? -26.538 26.355 19.809 1.00 65.38 491 PRO A N 1
ATOM 3888 C CA . PRO A 1 491 ? -27.290 25.105 19.826 1.00 65.38 491 PRO A CA 1
ATOM 3889 C C . PRO A 1 491 ? -28.686 25.276 19.218 1.00 65.38 491 PRO A C 1
ATOM 3891 O O . PRO A 1 491 ? -29.528 26.014 19.729 1.00 65.38 491 PRO A O 1
ATOM 3894 N N . VAL A 1 492 ? -28.957 24.545 18.140 1.00 70.50 492 VAL A N 1
ATOM 3895 C CA . VAL A 1 492 ? -30.304 24.402 17.585 1.00 70.50 492 VAL A CA 1
ATOM 3896 C C . VAL A 1 492 ? -31.084 23.449 18.486 1.00 70.50 492 VAL A C 1
ATOM 3898 O O . VAL A 1 492 ? -30.520 22.490 19.020 1.00 70.50 492 VAL A O 1
ATOM 3901 N N . LYS A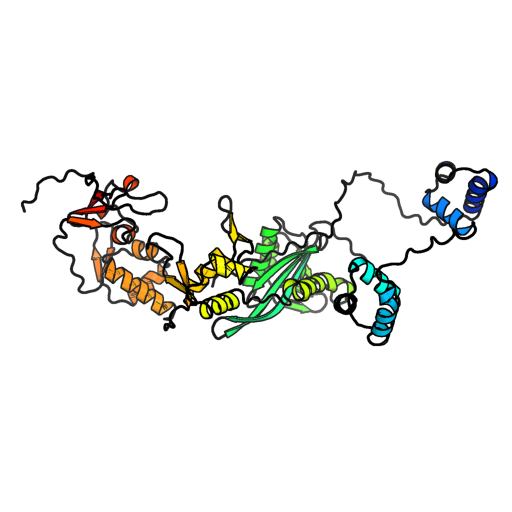 1 493 ? -32.394 23.693 18.646 1.00 68.00 493 LYS A N 1
ATOM 3902 C CA . LYS A 1 493 ? -33.280 22.884 19.496 1.00 68.00 493 LYS A CA 1
ATOM 3903 C C . LYS A 1 493 ? -33.018 21.377 19.288 1.00 68.00 493 LYS A C 1
ATOM 3905 O O . LYS A 1 493 ? -33.154 20.906 18.151 1.00 68.00 493 LYS A O 1
ATOM 3910 N N . PRO A 1 494 ? -32.670 20.623 20.352 1.00 71.88 494 PRO A N 1
ATOM 3911 C CA . PRO A 1 494 ? -32.387 19.197 20.249 1.00 71.88 494 PRO A CA 1
ATOM 3912 C C . PRO A 1 494 ? -33.589 18.461 19.660 1.00 71.88 494 PRO A C 1
ATOM 3914 O O . PRO A 1 494 ? -34.741 18.728 20.017 1.00 71.88 494 PRO A O 1
ATOM 3917 N N . ARG A 1 495 ? -33.328 17.529 18.740 1.00 72.44 495 ARG A N 1
ATOM 3918 C CA . ARG A 1 495 ? -34.368 16.688 18.145 1.00 72.44 495 ARG A CA 1
ATOM 3919 C C . ARG A 1 495 ? -34.392 15.355 18.870 1.00 72.44 495 ARG A C 1
ATOM 3921 O O . ARG A 1 495 ? -33.708 14.412 18.470 1.00 72.44 495 ARG A O 1
ATOM 3928 N N . LEU A 1 496 ? -35.201 15.299 19.924 1.00 72.56 496 LEU A N 1
ATOM 3929 C CA . LEU A 1 496 ? -35.606 14.038 20.533 1.00 72.56 496 LEU A CA 1
ATOM 3930 C C . LEU A 1 496 ? -36.430 13.252 19.512 1.00 72.56 496 LEU A C 1
ATOM 3932 O O . LEU A 1 496 ? -37.349 13.788 18.891 1.00 72.56 496 LEU A O 1
ATOM 3936 N N . ARG A 1 497 ? -36.052 11.996 19.297 1.00 68.12 497 ARG A N 1
ATOM 3937 C CA . ARG A 1 497 ? -36.747 11.059 18.406 1.00 68.12 497 ARG A CA 1
ATOM 3938 C C . ARG A 1 497 ? -37.457 9.950 19.172 1.00 68.12 497 ARG A C 1
ATOM 3940 O O . ARG A 1 497 ? -38.271 9.246 18.583 1.00 68.12 497 ARG A O 1
ATOM 3947 N N . THR A 1 498 ? -37.180 9.847 20.465 1.00 70.31 498 THR A N 1
ATOM 3948 C CA . THR A 1 498 ? -37.922 9.043 21.432 1.00 70.31 498 THR A CA 1
ATOM 3949 C C . THR A 1 498 ? -38.631 10.003 22.398 1.00 70.31 498 THR A C 1
ATOM 3951 O O . THR A 1 498 ? -37.978 10.942 22.867 1.00 70.31 498 THR A O 1
ATOM 3954 N N . PRO A 1 499 ? -39.933 9.830 22.698 1.00 61.69 499 PRO A N 1
ATOM 3955 C CA . PRO A 1 499 ? -40.567 10.531 23.811 1.00 61.69 499 PRO A CA 1
ATOM 3956 C C . PRO A 1 499 ? -39.816 10.209 25.107 1.00 61.69 499 PRO A C 1
ATOM 3958 O O . PRO A 1 499 ? -39.599 9.042 25.417 1.00 61.69 499 PRO A O 1
ATOM 3961 N N . LEU A 1 500 ? -39.387 11.234 25.844 1.00 60.25 500 LEU A N 1
ATOM 3962 C CA . LEU A 1 500 ? -38.904 11.049 27.209 1.00 60.25 500 LEU A CA 1
ATOM 3963 C C . LEU A 1 500 ? -40.148 10.953 28.091 1.00 60.25 500 LEU A C 1
ATOM 3965 O O . LEU A 1 500 ? -40.719 11.976 28.474 1.00 60.25 500 LEU A O 1
ATOM 3969 N N . GLU A 1 501 ? -40.633 9.739 28.328 1.00 54.31 501 GLU A N 1
ATOM 3970 C CA . GLU A 1 501 ? -41.665 9.529 29.337 1.00 54.31 501 GLU A CA 1
ATOM 3971 C C . GLU A 1 501 ? -41.073 9.915 30.699 1.00 54.31 501 GLU A C 1
ATOM 3973 O O . GLU A 1 501 ? -39.933 9.578 31.024 1.00 54.31 501 GLU A O 1
ATOM 3978 N N . ARG A 1 502 ? -41.811 10.727 31.465 1.00 43.34 502 ARG A N 1
ATOM 3979 C CA . ARG A 1 502 ? -41.449 11.110 32.835 1.00 43.34 502 ARG A CA 1
ATOM 3980 C C . ARG A 1 502 ? -41.565 9.877 33.737 1.00 43.34 502 ARG A C 1
ATOM 3982 O O . ARG A 1 502 ? -42.512 9.772 34.500 1.00 43.34 502 ARG A O 1
ATOM 3989 N N . GLU A 1 503 ? -40.588 8.992 33.701 1.00 40.84 503 GLU A N 1
ATOM 3990 C CA . GLU A 1 503 ? -40.326 8.075 34.811 1.00 40.84 503 GLU A CA 1
ATOM 3991 C C . GLU A 1 503 ? -38.929 8.365 35.361 1.00 40.84 503 GLU A C 1
ATOM 3993 O O . GLU A 1 503 ? -38.021 7.549 35.349 1.00 40.84 503 GLU A O 1
ATOM 3998 N N . LEU A 1 504 ? -38.759 9.595 35.857 1.00 37.97 504 LEU A N 1
ATOM 3999 C CA . LEU A 1 504 ? -37.805 9.878 36.931 1.00 37.97 504 LEU A CA 1
ATOM 4000 C C . LEU A 1 504 ? -38.538 9.607 38.251 1.00 37.97 504 LEU A C 1
ATOM 4002 O O . LEU A 1 504 ? -38.973 10.535 38.934 1.00 37.97 504 LEU A O 1
ATOM 4006 N N . SER A 1 505 ? -38.812 8.338 38.542 1.00 34.03 505 SER A N 1
ATOM 4007 C CA . SER A 1 505 ? -39.408 7.865 39.798 1.00 34.03 505 SER A CA 1
ATOM 4008 C C . SER A 1 505 ? -39.116 6.373 39.943 1.00 34.03 505 SER A C 1
ATOM 4010 O O . SER A 1 505 ? -39.832 5.554 39.376 1.00 34.03 505 SER A O 1
ATOM 4012 N N . GLY A 1 506 ? -38.065 6.036 40.686 1.00 33.12 506 GLY A N 1
ATOM 4013 C CA . GLY A 1 506 ? -37.681 4.664 41.008 1.00 33.12 506 GLY A CA 1
ATOM 4014 C C . GLY A 1 506 ? -36.299 4.626 41.613 1.00 33.12 506 GLY A C 1
ATOM 4015 O O . GLY A 1 506 ? -35.360 4.393 40.826 1.00 33.12 506 GLY A O 1
#

Radius of gyration: 36.8 Å; chains: 1; bounding box: 83×64×120 Å

Secondary structure (DSSP, 8-state):
----------PPP-S------------------PPPHHHHHHHHIIIIIS---HHHHHHHHT--HHHHHHHHHHHSPPP----PPPPTTGGGHHHHHHHHHH-TT--HHHHHHHHHTTT--S-HHHHHHHHHHSSPPPP----------TTTEEEEEEEEEEEEEETTEEEEEEEEEEEETTT--EEEEEESS--HHHHHHHHHHHHHHHTS--SEEEE-S-TTTEEEEETTEEEE-HHHHHHHHHHT-EEEEPPTT-HHHHHHHHHHHHHIIIIIITT--S-HHHHHHHHHHHSTTEEHHHHHHHSGGGG-EEEESSGGG-EEEETHHHHHHHHHHTTSEEEEEESSSTT-S-EEEEEPP--PPPPHHHHHHHHHHHHHHHH-SEEHHHHHHHH---HHHHHHHHTTS--EEEEETTEEEEE-TTPPPPS---EEEEPTT-HHHHS-S--HHHHGGGHHHHB-TTS-B--EEEETTEEEEEEEE-TTSPEEEEEESS--------

pLDDT: mean 76.5, std 18.74, range [20.95, 97.44]